Protein AF-0000000084497535 (afdb_homodimer)

Secondary structure (DSSP, 8-state):
-HHHHHHHTT-SEEETHHHHHHHTTS-EEEEEEE---SS-BHIIIIIHHHHHHHHHHTTEEEEEEE-HHHHHHTTGGGG-HHHHHHHHHHHHHHHHHTT--TTPEEEEHHHHHTSHHHHHHHHHHHHT--HHHHHHHGGGGT--HHHHHH-THHHHHHHHHHHHHHHTT-SEEEEEGGGHHHHHHHHHHHHHHT-PPPEEEEEPPPBPTT-STTS-S--B--TTSGGGS-BTT--HHHHHHHHHTS---TT--TT-HHHHHIIIIIHHHH-S-EEE---GGGT--EEE-HHHHHHHHHTT-S-HHHHHHHHHHHHHHHHHHHHHHHHH-/-HHHHHHHTT-SEEETHHHHHHHTTS-EEEEEEE---SS-BHIIIIIHHHHHHHHHHTTEEEEEEE-HHHHHHTTGGGG-HHHHHHHHHHHHHHHHHTT--TTPEEEEHHHHHTSHHHHHHHHHHHHT--HHHHHHHGGGGT--HHHHHH-THHHHHHHHHHHHHHHTT-SEEEEEGGGHHHHHHHHHHHHHHT-PPPEEEEEPPPBPTT-STTS-S--B--TTSGGGS-BTT--HHHHHHHHHTS---TT--TT-HHHHHIIIIIHHHH-S-EEE---GGGT--EEE-HHHHHHHHHTT-S-HHHHHHHHHHHHHHHHHHHHHHHHH-

Solvent-accessible surface area (backbone atoms only — not comparable to full-atom values): 33520 Å² total; per-residue (Å²): 115,72,38,56,51,43,57,50,54,86,41,69,48,57,50,50,61,67,60,47,57,59,46,60,75,45,91,34,35,27,36,36,69,44,59,28,64,51,80,44,28,50,57,70,30,44,36,48,32,53,50,50,40,33,35,42,74,34,54,29,51,42,32,39,34,39,23,44,57,56,16,32,63,68,44,30,72,79,36,38,61,67,61,22,46,51,20,33,51,51,42,52,47,39,21,50,53,60,62,38,54,83,80,51,41,78,42,51,38,62,67,53,56,45,34,44,64,44,53,55,46,33,47,53,50,28,46,56,30,29,46,67,63,51,58,66,24,34,55,57,75,76,42,53,68,70,55,28,40,54,23,32,28,49,64,49,44,54,46,51,54,35,31,50,44,58,75,67,64,35,42,33,40,42,40,43,57,63,40,47,47,41,55,51,48,31,34,56,30,16,60,76,70,70,50,73,56,52,32,38,39,23,28,69,78,54,46,10,25,61,33,43,65,95,49,92,52,88,35,56,52,38,82,92,38,68,70,24,42,57,45,44,77,53,49,67,66,51,44,43,54,41,40,68,67,30,37,54,58,76,37,49,66,76,84,15,21,60,53,41,44,41,62,58,43,47,40,65,70,68,65,58,69,46,67,36,64,40,58,68,94,63,72,27,65,45,77,32,38,69,70,52,43,52,53,36,26,53,67,56,64,43,53,45,68,36,52,34,50,37,48,33,52,52,48,41,66,61,35,47,63,29,34,50,50,57,68,70,99,114,71,39,56,51,42,56,50,56,87,41,69,48,56,51,49,60,69,58,48,56,59,46,61,76,45,91,34,34,26,35,37,70,44,59,28,66,50,82,45,28,49,58,71,28,42,35,49,30,52,50,51,40,32,35,41,75,35,54,31,52,41,32,39,33,38,23,43,57,56,17,32,62,68,45,30,74,80,34,38,62,67,60,24,46,52,20,34,52,49,44,52,47,39,21,50,52,60,61,36,55,85,82,50,41,79,42,50,39,61,66,51,57,45,36,44,65,45,54,54,47,34,45,53,50,27,47,57,29,30,46,67,62,50,58,66,23,33,53,57,76,75,41,54,68,69,55,28,42,55,23,33,28,49,62,49,44,54,47,50,55,32,32,50,46,57,74,68,64,33,43,33,41,41,40,44,56,65,41,47,46,41,55,52,49,32,34,57,32,16,60,77,69,72,49,74,55,52,32,37,37,22,28,68,76,54,45,10,25,61,33,44,65,94,50,94,50,89,34,55,53,38,82,93,39,68,72,23,41,58,44,45,77,53,48,66,66,50,43,43,53,42,41,67,68,30,38,54,59,76,38,49,66,76,86,16,21,61,51,40,44,43,61,58,42,49,41,65,70,68,67,58,70,47,66,36,63,40,58,69,93,64,71,28,64,44,77,30,39,69,72,53,42,52,53,36,26,52,68,56,65,43,52,44,68,37,53,33,50,35,48,30,52,52,48,42,65,61,34,45,63,28,34,51,50,56,67,71,99

Foldseek 3Di:
DVLLCLLPPQFPQKVPSVLVVVPLVDAFEEEEEDFQAAFDFLCLLFLVLLSQVSNVVSRYAYEYEHELCLNLLLCRVNSDSVVRVVSVVLSVLSSVLLPRDPSYHYHYVVVQVPDPVLVVLLVLLVVLDDPVLLQQQLCLSPDHPVRCVVPVSSSSSLSSVLSVCQVVLGAEYEEAPSRVSSLVSSQSSCVVVVGHRHIYTHHYFAAFQAFPPPDPDTHGQDPVDPLRTGGLQDDLVSLLVSLQNGDDDFLDQPRGNLLVCCSRGQCSVVVAWFWFADDVVLVGIDIDHSVRVNVCRNVRSDPSNRSSVSSSVSVCVSSVSSNVSSVVD/DVLLCLLPPQFPQKVPSVLVVVPLVDAFEEEEEDFQAAFDFLCLLFLVLLSQVSNVVSRYAYEYEHELCLNLLLCRVNSDSVVRVVSVVLSVLSSVLLPRDPSYHYHYVVVQVPDPVLVVLLVLLVVLDDPVLLQQQLCLSPDHPVRCVVPVSSSSSLSSVLSVCQVVLGAEYEEAPSRVSSLVSSQSSCVVVVGHRHIYTHHYFAAFQAFPPPDPDTHGQDPVDPLRTGGLQDDLVSLLVSLQNGDDDFLDQPRGNLLVCCSRGQCSVVVDWFWFADDVVLVGIDIDHSVRVNVCRNVRSDPSNSSSVSSSVSVCVSSVSSNVSSVVD

pLDDT: mean 94.16, std 7.1, range [55.38, 98.94]

Sequence (658 aa):
MENIELLKRDTSEIITEDEALDALKNSCKGYWGVEPSGLPHIATGILFTNKINDMVRAGIKMKVLLADWHARVNDKLGGDIEKIRESGELLKRTMIAAGLDSSVEFIWAGDLVSSRDYWEELLKVSKNSSLLRIRRALPIMGRTEEDADRDFSKYIYPLMQVTDIIYMDLDFALGGMDQRHAHMLQRDVAEKMGVKKVISVHMPLISSLKGSGRMDDFKKMSKSDPDSAIFITDSDEDIKRKIKHAYCPAGVTENNPVIDILKYVVFPYYQERLTINRPESKGGPVEVDFHELINLYENQKIHPVDLKNAAAESIINIIGPVREKIEGDMENIELLKRDTSEIITEDEALDALKNSCKGYWGVEPSGLPHIATGILFTNKINDMVRAGIKMKVLLADWHARVNDKLGGDIEKIRESGELLKRTMIAAGLDSSVEFIWAGDLVSSRDYWEELLKVSKNSSLLRIRRALPIMGRTEEDADRDFSKYIYPLMQVTDIIYMDLDFALGGMDQRHAHMLQRDVAEKMGVKKVISVHMPLISSLKGSGRMDDFKKMSKSDPDSAIFITDSDEDIKRKIKHAYCPAGVTENNPVIDILKYVVFPYYQERLTINRPESKGGPVEVDFHELINLYENQKIHPVDLKNAAAESIINIIGPVREKIEGD

Nearest PDB structures (foldseek):
  7scq-assembly1_B  TM=9.459E-01  e=1.126E-29  Phaseolus vulgaris
  7fg6-assembly1_A-2  TM=9.419E-01  e=2.767E-29  Nanoarchaeum equitans Kin4-M
  9cll-assembly1_A  TM=9.264E-01  e=2.066E-28  Plasmodium falciparum 3D7
  3p0i-assembly2_B  TM=9.076E-01  e=2.348E-25  Leishmania major
  7rou-assembly1_A-2  TM=9.021E-01  e=6.576E-24  Homo sapiens

InterPro domains:
  IPR002305 Aminoacyl-tRNA synthetase, class Ic [PF00579] (28-318)
  IPR002307 Tyrosine-tRNA ligase [PR01040] (149-164)
  IPR002307 Tyrosine-tRNA ligase [PR01040] (166-188)
  IPR002307 Tyrosine-tRNA ligase [PR01040] (199-211)
  IPR014729 Rossmann-like alpha/beta/alpha sandwich fold [G3DSA:3.40.50.620] (1-206)
  IPR023617 Tyrosine-tRNA ligase, archaeal/eukaryotic-type [PIRSF006588] (1-327)
  IPR023678 Tyrosine-tRNA ligase, type 4 [MF_02009] (2-327)
  IPR050489 Tyrosine--tRNA ligase [PTHR46264] (2-327)

Structure (mmCIF, N/CA/C/O backbone):
data_AF-0000000084497535-model_v1
#
loop_
_entity.id
_entity.type
_entity.pdbx_description
1 polymer 'Tyrosine--tRNA ligase'
#
loop_
_atom_site.group_PDB
_atom_site.id
_atom_site.type_symbol
_atom_site.label_atom_id
_atom_site.label_alt_id
_atom_site.label_comp_id
_atom_site.label_asym_id
_atom_site.label_entity_id
_atom_site.label_seq_id
_atom_site.pdbx_PDB_ins_code
_atom_site.Cartn_x
_atom_site.Cartn_y
_atom_site.Cartn_z
_atom_site.occupancy
_atom_site.B_iso_or_equiv
_atom_site.auth_seq_id
_atom_site.auth_comp_id
_atom_site.auth_asym_id
_atom_site.auth_atom_id
_atom_site.pdbx_PDB_model_num
ATOM 1 N N . MET A 1 1 ? 26.203 -31.016 -10.109 1 58.09 1 MET A N 1
ATOM 2 C CA . MET A 1 1 ? 25.703 -31.25 -11.469 1 58.09 1 MET A CA 1
ATOM 3 C C . MET A 1 1 ? 24.328 -31.891 -11.438 1 58.09 1 MET A C 1
ATOM 5 O O . MET A 1 1 ? 23.406 -31.438 -12.141 1 58.09 1 MET A O 1
ATOM 9 N N . GLU A 1 2 ? 24.062 -32.812 -10.43 1 83.44 2 GLU A N 1
ATOM 10 C CA . GLU A 1 2 ? 22.797 -33.562 -10.398 1 83.44 2 GLU A CA 1
ATOM 11 C C . GLU A 1 2 ? 21.656 -32.688 -9.875 1 83.44 2 GLU A C 1
ATOM 13 O O . GLU A 1 2 ? 20.547 -32.75 -10.406 1 83.44 2 GLU A O 1
ATOM 18 N N . ASN A 1 3 ? 22.062 -31.688 -9.141 1 90.62 3 ASN A N 1
ATOM 19 C CA . ASN A 1 3 ? 21.031 -30.875 -8.531 1 90.62 3 ASN A CA 1
ATOM 20 C C . ASN A 1 3 ? 20.438 -29.891 -9.523 1 90.62 3 ASN A C 1
ATOM 22 O O . ASN A 1 3 ? 19.219 -29.672 -9.555 1 90.62 3 ASN A O 1
ATOM 26 N N . ILE A 1 4 ? 21.266 -29.438 -10.438 1 92.88 4 ILE A N 1
ATOM 27 C CA . ILE A 1 4 ? 20.812 -28.453 -11.406 1 92.88 4 ILE A CA 1
ATOM 28 C C . ILE A 1 4 ? 19.906 -29.125 -12.438 1 92.88 4 ILE A C 1
ATOM 30 O O . ILE A 1 4 ? 18.953 -28.516 -12.938 1 92.88 4 ILE A O 1
ATOM 34 N N . GLU A 1 5 ? 20.156 -30.344 -12.75 1 93 5 GLU A N 1
ATOM 35 C CA . GLU A 1 5 ? 19.328 -31.078 -13.703 1 93 5 GLU A CA 1
ATOM 36 C C . GLU A 1 5 ? 17.922 -31.297 -13.156 1 93 5 GLU A C 1
ATOM 38 O O . GLU A 1 5 ? 16.938 -31.219 -13.906 1 93 5 GLU A O 1
ATOM 43 N N . LEU A 1 6 ? 17.859 -31.562 -11.883 1 92.69 6 LEU A N 1
ATOM 44 C CA . LEU A 1 6 ? 16.562 -31.688 -11.234 1 92.69 6 LEU A CA 1
ATOM 45 C C . LEU A 1 6 ? 15.781 -30.375 -11.305 1 92.69 6 LEU A C 1
ATOM 47 O O . LEU A 1 6 ? 14.57 -30.391 -11.531 1 92.69 6 LEU A O 1
ATOM 51 N N . LEU A 1 7 ? 16.516 -29.312 -11.141 1 94.88 7 LEU A N 1
ATOM 52 C CA . LEU A 1 7 ? 15.891 -28 -11.18 1 94.88 7 LEU A CA 1
ATOM 53 C C . LEU A 1 7 ? 15.398 -27.672 -12.586 1 94.88 7 LEU A C 1
ATOM 55 O O . LEU A 1 7 ? 14.32 -27.094 -12.75 1 94.88 7 LEU A O 1
ATOM 59 N N . LYS A 1 8 ? 16.078 -28.078 -13.57 1 94.06 8 LYS A N 1
ATOM 60 C CA . LYS A 1 8 ? 15.789 -27.734 -14.961 1 94.06 8 LYS A CA 1
ATOM 61 C C . LYS A 1 8 ? 14.672 -28.594 -15.531 1 94.06 8 LYS A C 1
ATOM 63 O O . LYS A 1 8 ? 13.977 -28.188 -16.469 1 94.06 8 LYS A O 1
ATOM 68 N N . ARG A 1 9 ? 14.516 -29.672 -14.969 1 90.62 9 ARG A N 1
ATOM 69 C CA . ARG A 1 9 ? 13.555 -30.625 -15.5 1 90.62 9 ARG A CA 1
ATOM 70 C C . ARG A 1 9 ? 12.156 -30.031 -15.578 1 90.62 9 ARG A C 1
ATOM 72 O O . ARG A 1 9 ? 11.672 -29.453 -14.609 1 90.62 9 ARG A O 1
ATOM 79 N N . ASP A 1 10 ? 11.547 -30.094 -16.75 1 88.44 10 ASP A N 1
ATOM 80 C CA . ASP A 1 10 ? 10.164 -29.734 -17.016 1 88.44 10 ASP A CA 1
ATOM 81 C C . ASP A 1 10 ? 9.922 -28.25 -16.766 1 88.44 10 ASP A C 1
ATOM 83 O O . ASP A 1 10 ? 8.812 -27.844 -16.422 1 88.44 10 ASP A O 1
ATOM 87 N N . THR A 1 11 ? 11.008 -27.469 -16.75 1 94.31 11 THR A N 1
ATOM 88 C CA . THR A 1 11 ? 10.898 -26.031 -16.516 1 94.31 11 THR A CA 1
ATOM 89 C C . THR A 1 11 ? 10.992 -25.25 -17.812 1 94.31 11 THR A C 1
ATOM 91 O O . THR A 1 11 ? 11.672 -25.672 -18.75 1 94.31 11 THR A O 1
ATOM 94 N N . SER A 1 12 ? 10.297 -24.156 -17.922 1 95.06 12 SER A N 1
ATOM 95 C CA . SER A 1 12 ? 10.367 -23.281 -19.078 1 95.06 12 SER A CA 1
ATOM 96 C C . SER A 1 12 ? 11.641 -22.453 -19.078 1 95.06 12 SER A C 1
ATOM 98 O O . SER A 1 12 ? 12.281 -22.266 -20.109 1 95.06 12 SER A O 1
ATOM 100 N N . GLU A 1 13 ? 11.945 -21.906 -17.906 1 96.44 13 GLU A N 1
ATOM 101 C CA . GLU A 1 13 ? 13.156 -21.094 -17.812 1 96.44 13 GLU A CA 1
ATOM 102 C C . GLU A 1 13 ? 13.617 -20.953 -16.359 1 96.44 13 GLU A C 1
ATOM 104 O O . GLU A 1 13 ? 12.828 -21.156 -15.43 1 96.44 13 GLU A O 1
ATOM 109 N N . ILE A 1 14 ? 14.867 -20.781 -16.188 1 97.31 14 ILE A N 1
ATOM 110 C CA . ILE A 1 14 ? 15.516 -20.406 -14.93 1 97.31 14 ILE A CA 1
ATOM 111 C C . ILE A 1 14 ? 16.266 -19.094 -15.109 1 97.31 14 ILE A C 1
ATOM 113 O O . ILE A 1 14 ? 17.141 -18.969 -15.977 1 97.31 14 ILE A O 1
ATOM 117 N N . ILE A 1 15 ? 15.953 -18.062 -14.305 1 95.56 15 ILE A N 1
ATOM 118 C CA . ILE A 1 15 ? 16.609 -16.75 -14.391 1 95.56 15 ILE A CA 1
ATOM 119 C C . ILE A 1 15 ? 17.422 -16.5 -13.117 1 95.56 15 ILE A C 1
ATOM 121 O O . ILE A 1 15 ? 16.859 -16.203 -12.062 1 95.56 15 ILE A O 1
ATOM 125 N N . THR A 1 16 ? 18.938 -16.594 -13.102 1 90.81 16 THR A N 1
ATOM 126 C CA . THR A 1 16 ? 19.719 -17.125 -14.219 1 90.81 16 THR A CA 1
ATOM 127 C C . THR A 1 16 ? 20.359 -18.453 -13.852 1 90.81 16 THR A C 1
ATOM 129 O O . THR A 1 16 ? 20.594 -18.734 -12.68 1 90.81 16 THR A O 1
ATOM 132 N N . GLU A 1 17 ? 20.688 -19.266 -14.734 1 94.81 17 GLU A N 1
ATOM 133 C CA . GLU A 1 17 ? 21.188 -20.625 -14.5 1 94.81 17 GLU A CA 1
ATOM 134 C C . GLU A 1 17 ? 22.516 -20.594 -13.75 1 94.81 17 GLU A C 1
ATOM 136 O O . GLU A 1 17 ? 22.766 -21.438 -12.883 1 94.81 17 GLU A O 1
ATOM 141 N N . ASP A 1 18 ? 23.344 -19.609 -14.023 1 95.5 18 ASP A N 1
ATOM 142 C CA . ASP A 1 18 ? 24.625 -19.516 -13.336 1 95.5 18 ASP A CA 1
ATOM 143 C C . ASP A 1 18 ? 24.438 -19.219 -11.852 1 95.5 18 ASP A C 1
ATOM 145 O O . ASP A 1 18 ? 25.109 -19.797 -11.008 1 95.5 18 ASP A O 1
ATOM 149 N N . GLU A 1 19 ? 23.531 -18.312 -11.547 1 96.25 19 GLU A N 1
ATOM 150 C CA . GLU A 1 19 ? 23.219 -18 -10.164 1 96.25 19 GLU A CA 1
ATOM 151 C C . GLU A 1 19 ? 22.641 -19.203 -9.445 1 96.25 19 GLU A C 1
ATOM 153 O O . GLU A 1 19 ? 22.906 -19.422 -8.258 1 96.25 19 GLU A O 1
ATOM 158 N N . ALA A 1 20 ? 21.859 -19.969 -10.148 1 97.06 20 ALA A N 1
ATOM 159 C CA . ALA A 1 20 ? 21.25 -21.172 -9.578 1 97.06 20 ALA A CA 1
ATOM 160 C C . ALA A 1 20 ? 22.312 -22.188 -9.211 1 97.06 20 ALA A C 1
ATOM 162 O O . ALA A 1 20 ? 22.281 -22.781 -8.125 1 97.06 20 ALA A O 1
ATOM 163 N N . LEU A 1 21 ? 23.25 -22.375 -10.133 1 95.5 21 LEU A N 1
ATOM 164 C CA . LEU A 1 21 ? 24.344 -23.312 -9.906 1 95.5 21 LEU A CA 1
ATOM 165 C C . LEU A 1 21 ? 25.125 -22.953 -8.648 1 95.5 21 LEU A C 1
ATOM 167 O O . LEU A 1 21 ? 25.469 -23.812 -7.852 1 95.5 21 LEU A O 1
ATOM 171 N N . ASP A 1 22 ? 25.391 -21.719 -8.531 1 95.81 22 ASP A N 1
ATOM 172 C CA . ASP A 1 22 ? 26.141 -21.219 -7.379 1 95.81 22 ASP A CA 1
ATOM 173 C C . ASP A 1 22 ? 25.344 -21.375 -6.09 1 95.81 22 ASP A C 1
ATOM 175 O O . ASP A 1 22 ? 25.875 -21.797 -5.062 1 95.81 22 ASP A O 1
ATOM 179 N N . ALA A 1 23 ? 24.062 -21.062 -6.109 1 96.31 23 ALA A N 1
ATOM 180 C CA . ALA A 1 23 ? 23.203 -21.125 -4.93 1 96.31 23 ALA A CA 1
ATOM 181 C C . ALA A 1 23 ? 23.047 -22.562 -4.434 1 96.31 23 ALA A C 1
ATOM 183 O O . ALA A 1 23 ? 23 -22.797 -3.225 1 96.31 23 ALA A O 1
ATOM 184 N N . LEU A 1 24 ? 23.016 -23.5 -5.355 1 96.31 24 LEU A N 1
ATOM 185 C CA . LEU A 1 24 ? 22.766 -24.891 -5.023 1 96.31 24 LEU A CA 1
ATOM 186 C C . LEU A 1 24 ? 23.938 -25.5 -4.273 1 96.31 24 LEU A C 1
ATOM 188 O O . LEU A 1 24 ? 23.828 -26.578 -3.688 1 96.31 24 LEU A O 1
ATOM 192 N N . LYS A 1 25 ? 25.062 -24.812 -4.27 1 94.56 25 LYS A N 1
ATOM 193 C CA . LYS A 1 25 ? 26.234 -25.266 -3.523 1 94.56 25 LYS A CA 1
ATOM 194 C C . LYS A 1 25 ? 26.062 -25.016 -2.029 1 94.56 25 LYS A C 1
ATOM 196 O O . LYS A 1 25 ? 26.812 -25.562 -1.213 1 94.56 25 LYS A O 1
ATOM 201 N N . ASN A 1 26 ? 25.094 -24.203 -1.659 1 94.5 26 ASN A N 1
ATOM 202 C CA . ASN A 1 26 ? 24.812 -23.828 -0.278 1 94.5 26 ASN A CA 1
ATOM 203 C C . ASN A 1 26 ? 23.391 -24.203 0.14 1 94.5 26 ASN A C 1
ATOM 205 O O . ASN A 1 26 ? 22.641 -24.781 -0.649 1 94.5 26 ASN A O 1
ATOM 209 N N . SER A 1 27 ? 23.125 -24.047 1.399 1 94.88 27 SER A N 1
ATOM 210 C CA . SER A 1 27 ? 21.75 -24.172 1.85 1 94.88 27 SER A CA 1
ATOM 211 C C . SER A 1 27 ? 20.859 -23.078 1.274 1 94.88 27 SER A C 1
ATOM 213 O O . SER A 1 27 ? 21.188 -21.891 1.389 1 94.88 27 SER A O 1
ATOM 215 N N . CYS A 1 28 ? 19.812 -23.531 0.579 1 97.31 28 CYS A N 1
ATOM 216 C CA . CYS A 1 28 ? 18.953 -22.578 -0.109 1 97.31 28 CYS A CA 1
ATOM 217 C C . CYS A 1 28 ? 17.5 -22.734 0.339 1 97.31 28 CYS A C 1
ATOM 219 O O . CYS A 1 28 ? 17.078 -23.828 0.707 1 97.31 28 CYS A O 1
ATOM 221 N N . LYS A 1 29 ? 16.844 -21.641 0.344 1 98.56 29 LYS A N 1
ATOM 222 C CA . LYS A 1 29 ? 15.414 -21.578 0.624 1 98.56 29 LYS A CA 1
ATOM 223 C C . LYS A 1 29 ? 14.625 -21.203 -0.624 1 98.56 29 LYS A C 1
ATOM 225 O O . LYS A 1 29 ? 15.062 -20.359 -1.409 1 98.56 29 LYS A O 1
ATOM 230 N N . GLY A 1 30 ? 13.516 -21.844 -0.874 1 98.75 30 GLY A N 1
ATOM 231 C CA . GLY A 1 30 ? 12.633 -21.5 -1.981 1 98.75 30 GLY A CA 1
ATOM 232 C C . GLY A 1 30 ? 11.164 -21.531 -1.609 1 98.75 30 GLY A C 1
ATOM 233 O O . GLY A 1 30 ? 10.805 -22 -0.524 1 98.75 30 GLY A O 1
ATOM 234 N N . TYR A 1 31 ? 10.383 -20.984 -2.514 1 98.88 31 TYR A N 1
ATOM 235 C CA . TYR A 1 31 ? 8.953 -21.047 -2.236 1 98.88 31 TYR A CA 1
ATOM 236 C C . TYR A 1 31 ? 8.148 -21.125 -3.529 1 98.88 31 TYR A C 1
ATOM 238 O O . TYR A 1 31 ? 8.664 -20.828 -4.609 1 98.88 31 TYR A O 1
ATOM 246 N N . TRP A 1 32 ? 6.988 -21.562 -3.393 1 98.81 32 TRP A N 1
ATOM 247 C CA . TRP A 1 32 ? 5.91 -21.375 -4.359 1 98.81 32 TRP A CA 1
ATOM 248 C C . TRP A 1 32 ? 4.73 -20.641 -3.725 1 98.81 32 TRP A C 1
ATOM 250 O O . TRP A 1 32 ? 4.152 -21.125 -2.742 1 98.81 32 TRP A O 1
ATOM 260 N N . GLY A 1 33 ? 4.465 -19.469 -4.246 1 98.38 33 GLY A N 1
ATOM 261 C CA . GLY A 1 33 ? 3.291 -18.734 -3.801 1 98.38 33 GLY A CA 1
ATOM 262 C C . GLY A 1 33 ? 2.068 -18.984 -4.664 1 98.38 33 GLY A C 1
ATOM 263 O O . GLY A 1 33 ? 2.154 -18.969 -5.891 1 98.38 33 GLY A O 1
ATOM 264 N N . VAL A 1 34 ? 0.948 -19.203 -4.043 1 97.81 34 VAL A N 1
ATOM 265 C CA . VAL A 1 34 ? -0.261 -19.5 -4.805 1 97.81 34 VAL A CA 1
ATOM 266 C C . VAL A 1 34 ? -1.465 -18.828 -4.141 1 97.81 34 VAL A C 1
ATOM 268 O O . VAL A 1 34 ? -1.572 -18.797 -2.912 1 97.81 34 VAL A O 1
ATOM 271 N N . GLU A 1 35 ? -2.279 -18.188 -4.926 1 97.31 35 GLU A N 1
ATOM 272 C CA . GLU A 1 35 ? -3.555 -17.656 -4.449 1 97.31 35 GLU A CA 1
ATOM 273 C C . GLU A 1 35 ? -4.617 -18.75 -4.387 1 97.31 35 GLU A C 1
ATOM 275 O O . GLU A 1 35 ? -5.078 -19.234 -5.422 1 97.31 35 GLU A O 1
ATOM 280 N N . PRO A 1 36 ? -5.039 -19.109 -3.221 1 96.75 36 PRO A N 1
ATOM 281 C CA . PRO A 1 36 ? -6.168 -20.031 -3.195 1 96.75 36 PRO A CA 1
ATOM 282 C C . PRO A 1 36 ? -7.43 -19.453 -3.836 1 96.75 36 PRO A C 1
ATOM 284 O O . PRO A 1 36 ? -7.867 -18.359 -3.467 1 96.75 36 PRO A O 1
ATOM 287 N N . SER A 1 37 ? -8.039 -20.109 -4.738 1 93.06 37 SER A N 1
ATOM 288 C CA . SER A 1 37 ? -9.133 -19.5 -5.488 1 93.06 37 SER A CA 1
ATOM 289 C C . SER A 1 37 ? -10.188 -20.531 -5.852 1 93.06 37 SER A C 1
ATOM 291 O O . SER A 1 37 ? -10.922 -20.359 -6.828 1 93.06 37 SER A O 1
ATOM 293 N N . GLY A 1 38 ? -10.32 -21.594 -5.156 1 91.75 38 GLY A N 1
ATOM 294 C CA . GLY A 1 38 ? -11.305 -22.625 -5.453 1 91.75 38 GLY A CA 1
ATOM 295 C C . GLY A 1 38 ? -10.719 -24.016 -5.531 1 91.75 38 GLY A C 1
ATOM 296 O O . GLY A 1 38 ? -9.812 -24.359 -4.77 1 91.75 38 GLY A O 1
ATOM 297 N N . LEU A 1 39 ? -11.234 -24.812 -6.5 1 92.19 39 LEU A N 1
ATOM 298 C CA . LEU A 1 39 ? -10.805 -26.203 -6.613 1 92.19 39 LEU A CA 1
ATOM 299 C C . LEU A 1 39 ? -9.477 -26.297 -7.348 1 92.19 39 LEU A C 1
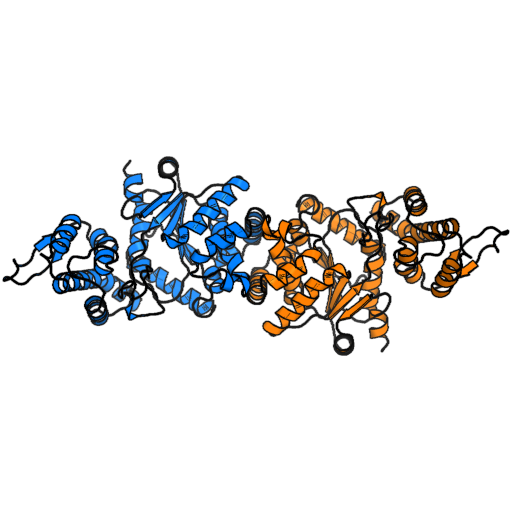ATOM 301 O O . LEU A 1 39 ? -9.305 -25.734 -8.422 1 92.19 39 LEU A O 1
ATOM 305 N N . PRO A 1 40 ? -8.586 -27.031 -6.75 1 94.75 40 PRO A N 1
ATOM 306 C CA . PRO A 1 40 ? -7.324 -27.219 -7.469 1 94.75 40 PRO A CA 1
ATOM 307 C C . PRO A 1 40 ? -7.5 -28.031 -8.758 1 94.75 40 PRO A C 1
ATOM 309 O O . PRO A 1 40 ? -8.305 -28.953 -8.805 1 94.75 40 PRO A O 1
ATOM 312 N N . HIS A 1 41 ? -6.832 -27.562 -9.758 1 94.31 41 HIS A N 1
ATOM 313 C CA . HIS A 1 41 ? -6.785 -28.344 -10.984 1 94.31 41 HIS A CA 1
ATOM 314 C C . HIS A 1 41 ? -5.457 -29.094 -11.117 1 94.31 41 HIS A C 1
ATOM 316 O O . HIS A 1 41 ? -4.609 -29 -10.227 1 94.31 41 HIS A O 1
ATOM 322 N N . ILE A 1 42 ? -5.258 -29.797 -12.164 1 93.56 42 ILE A N 1
ATOM 323 C CA . ILE A 1 42 ? -4.16 -30.75 -12.312 1 93.56 42 ILE A CA 1
ATOM 324 C C . ILE A 1 42 ? -2.828 -30 -12.289 1 93.56 42 ILE A C 1
ATOM 326 O O . ILE A 1 42 ? -1.823 -30.531 -11.805 1 93.56 42 ILE A O 1
ATOM 330 N N . ALA A 1 43 ? -2.783 -28.75 -12.75 1 93.38 43 ALA A N 1
ATOM 331 C CA . ALA A 1 43 ? -1.542 -27.984 -12.719 1 93.38 43 ALA A CA 1
ATOM 332 C C . ALA A 1 43 ? -1.132 -27.656 -11.289 1 93.38 43 ALA A C 1
ATOM 334 O O . ALA A 1 43 ? -0.013 -27.953 -10.867 1 93.38 43 ALA A O 1
ATOM 335 N N . THR A 1 44 ? -2.002 -27.109 -10.484 1 94.19 44 THR A N 1
ATOM 336 C CA . THR A 1 44 ? -1.683 -26.688 -9.125 1 94.19 44 THR A CA 1
ATOM 337 C C . THR A 1 44 ? -1.563 -27.875 -8.188 1 94.19 44 THR A C 1
ATOM 339 O O . THR A 1 44 ? -0.732 -27.891 -7.277 1 94.19 44 THR A O 1
ATOM 342 N N . GLY A 1 45 ? -2.311 -28.875 -8.453 1 94.12 45 GLY A N 1
ATOM 343 C CA . GLY A 1 45 ? -2.359 -29.984 -7.531 1 94.12 45 GLY A CA 1
ATOM 344 C C . GLY A 1 45 ? -1.294 -31.031 -7.801 1 94.12 45 GLY A C 1
ATOM 345 O O . GLY A 1 45 ? -0.826 -31.703 -6.879 1 94.12 45 GLY A O 1
ATOM 346 N N . ILE A 1 46 ? -0.913 -31.188 -9.078 1 94.75 46 ILE A N 1
ATOM 347 C CA . ILE A 1 46 ? -0.011 -32.281 -9.43 1 94.75 46 ILE A CA 1
ATOM 348 C C . ILE A 1 46 ? 1.294 -31.703 -9.984 1 94.75 46 ILE A C 1
ATOM 350 O O . ILE A 1 46 ? 2.371 -31.969 -9.438 1 94.75 46 ILE A O 1
ATOM 354 N N . LEU A 1 47 ? 1.171 -30.891 -11.016 1 95.25 47 LEU A N 1
ATOM 355 C CA . LEU A 1 47 ? 2.348 -30.375 -11.711 1 95.25 47 LEU A CA 1
ATOM 356 C C . LEU A 1 47 ? 3.268 -29.641 -10.742 1 95.25 47 LEU A C 1
ATOM 358 O O . LEU A 1 47 ? 4.465 -29.938 -10.672 1 95.25 47 LEU A O 1
ATOM 362 N N . PHE A 1 48 ? 2.764 -28.734 -9.984 1 97 48 PHE A N 1
ATOM 363 C CA . PHE A 1 48 ? 3.58 -27.953 -9.07 1 97 48 PHE A CA 1
ATOM 364 C C . PHE A 1 48 ? 4.043 -28.797 -7.891 1 97 48 PHE A C 1
ATOM 366 O O . PHE A 1 48 ? 5.145 -28.578 -7.371 1 97 48 PHE A O 1
ATOM 373 N N . THR A 1 49 ? 3.221 -29.75 -7.438 1 96.94 49 THR A N 1
ATOM 374 C CA . THR A 1 49 ? 3.66 -30.656 -6.391 1 96.94 49 THR A CA 1
ATOM 375 C C . THR A 1 49 ? 4.91 -31.422 -6.828 1 96.94 49 THR A C 1
ATOM 377 O O . THR A 1 49 ? 5.887 -31.516 -6.078 1 96.94 49 THR A O 1
ATOM 380 N N . ASN A 1 50 ? 4.859 -31.891 -8.047 1 94.5 50 ASN A N 1
ATOM 381 C CA . ASN A 1 50 ? 5.996 -32.625 -8.578 1 94.5 50 ASN A CA 1
ATOM 382 C C . ASN A 1 50 ? 7.242 -31.766 -8.68 1 94.5 50 ASN A C 1
ATOM 384 O O . ASN A 1 50 ? 8.344 -32.219 -8.336 1 94.5 50 ASN A O 1
ATOM 388 N N . LYS A 1 51 ? 7.066 -30.562 -9.133 1 96.75 51 LYS A N 1
ATOM 389 C CA . LYS A 1 51 ? 8.211 -29.672 -9.273 1 96.75 51 LYS A CA 1
ATOM 390 C C . LYS A 1 51 ? 8.797 -29.312 -7.914 1 96.75 51 LYS A C 1
ATOM 392 O O . LYS A 1 51 ? 10.016 -29.25 -7.75 1 96.75 51 LYS A O 1
ATOM 397 N N . ILE A 1 52 ? 7.949 -29.047 -6.961 1 98.12 52 ILE A N 1
ATOM 398 C CA . ILE A 1 52 ? 8.406 -28.734 -5.613 1 98.12 52 ILE A CA 1
ATOM 399 C C . ILE A 1 52 ? 9.227 -29.906 -5.066 1 98.12 52 ILE A C 1
ATOM 401 O O . ILE A 1 52 ? 10.297 -29.703 -4.488 1 98.12 52 ILE A O 1
ATOM 405 N N . ASN A 1 53 ? 8.758 -31.109 -5.301 1 96.88 53 ASN A N 1
ATOM 406 C CA . ASN A 1 53 ? 9.508 -32.281 -4.871 1 96.88 53 ASN A CA 1
ATOM 407 C C . ASN A 1 53 ? 10.883 -32.344 -5.535 1 96.88 53 ASN A C 1
ATOM 409 O O . ASN A 1 53 ? 11.867 -32.719 -4.887 1 96.88 53 ASN A O 1
ATOM 413 N N . ASP A 1 54 ? 10.938 -32.062 -6.836 1 96.12 54 ASP A N 1
ATOM 414 C CA . ASP A 1 54 ? 12.219 -32 -7.527 1 96.12 54 ASP A CA 1
ATOM 415 C C . ASP A 1 54 ? 13.156 -30.984 -6.871 1 96.12 54 ASP A C 1
ATOM 417 O O . ASP A 1 54 ? 14.352 -31.25 -6.727 1 96.12 54 ASP A O 1
ATOM 421 N N . MET A 1 55 ? 12.617 -29.906 -6.488 1 97.94 55 MET A N 1
ATOM 422 C CA . MET A 1 55 ? 13.422 -28.844 -5.891 1 97.94 55 MET A CA 1
ATOM 423 C C . MET A 1 55 ? 13.898 -29.25 -4.5 1 97.94 55 MET A C 1
ATOM 425 O O . MET A 1 55 ? 15.039 -28.969 -4.121 1 97.94 55 MET A O 1
ATOM 429 N N . VAL A 1 56 ? 13.039 -29.938 -3.76 1 97.94 56 VAL A N 1
ATOM 430 C CA . VAL A 1 56 ? 13.445 -30.484 -2.471 1 97.94 56 VAL A CA 1
ATOM 431 C C . VAL A 1 56 ? 14.594 -31.469 -2.666 1 97.94 56 VAL A C 1
ATOM 433 O O . VAL A 1 56 ? 15.602 -31.406 -1.961 1 97.94 56 VAL A O 1
ATOM 436 N N . ARG A 1 57 ? 14.484 -32.344 -3.654 1 96.44 57 ARG A N 1
ATOM 437 C CA . ARG A 1 57 ? 15.523 -33.344 -3.943 1 96.44 57 ARG A CA 1
ATOM 438 C C . ARG A 1 57 ? 16.828 -32.656 -4.359 1 96.44 57 ARG A C 1
ATOM 440 O O . ARG A 1 57 ? 17.906 -33.188 -4.113 1 96.44 57 ARG A O 1
ATOM 447 N N . ALA A 1 58 ? 16.672 -31.5 -4.953 1 96.5 58 ALA A N 1
ATOM 448 C CA . ALA A 1 58 ? 17.859 -30.734 -5.375 1 96.5 58 ALA A CA 1
ATOM 449 C C . ALA A 1 58 ? 18.516 -30.047 -4.184 1 96.5 58 ALA A C 1
ATOM 451 O O . ALA A 1 58 ? 19.562 -29.406 -4.336 1 96.5 58 ALA A O 1
ATOM 452 N N . GLY A 1 59 ? 17.891 -30.125 -3.023 1 96.44 59 GLY A N 1
ATOM 453 C CA . GLY A 1 59 ? 18.5 -29.609 -1.811 1 96.44 59 GLY A CA 1
ATOM 454 C C . GLY A 1 59 ? 17.922 -28.281 -1.365 1 96.44 59 GLY A C 1
ATOM 455 O O . GLY A 1 59 ? 18.469 -27.609 -0.48 1 96.44 59 GLY A O 1
ATOM 456 N N . ILE A 1 60 ? 16.844 -27.828 -1.913 1 98.25 60 ILE A N 1
ATOM 457 C CA . ILE A 1 60 ? 16.234 -26.547 -1.589 1 98.25 60 ILE A CA 1
ATOM 458 C C . ILE A 1 60 ? 15.172 -26.734 -0.507 1 98.25 60 ILE A C 1
ATOM 460 O O . ILE A 1 60 ? 14.32 -27.625 -0.617 1 98.25 60 ILE A O 1
ATOM 464 N N . LYS A 1 61 ? 15.219 -26.016 0.577 1 98.75 61 LYS A N 1
ATOM 465 C CA . LYS A 1 61 ? 14.164 -26 1.584 1 98.75 61 LYS A CA 1
ATOM 466 C C . LYS A 1 61 ? 12.945 -25.234 1.094 1 98.75 61 LYS A C 1
ATOM 468 O O . LYS A 1 61 ? 12.93 -24 1.144 1 98.75 61 LYS A O 1
ATOM 473 N N . MET A 1 62 ? 11.922 -25.984 0.752 1 98.81 62 MET A N 1
ATOM 474 C CA . MET A 1 62 ? 10.789 -25.359 0.06 1 98.81 62 MET A CA 1
ATOM 475 C C . MET A 1 62 ? 9.672 -25.031 1.039 1 98.81 62 MET A C 1
ATOM 477 O O . MET A 1 62 ? 9.406 -25.781 1.973 1 98.81 62 MET A O 1
ATOM 481 N N . LYS A 1 63 ? 9.023 -23.922 0.756 1 98.88 63 LYS A N 1
ATOM 482 C CA . LYS A 1 63 ? 7.781 -23.531 1.409 1 98.88 63 LYS A CA 1
ATOM 483 C C . LYS A 1 63 ? 6.672 -23.297 0.386 1 98.88 63 LYS A C 1
ATOM 485 O O . LYS A 1 63 ? 6.941 -22.891 -0.746 1 98.88 63 LYS A O 1
ATOM 490 N N . VAL A 1 64 ? 5.512 -23.625 0.76 1 98.94 64 VAL A N 1
ATOM 491 C CA . VAL A 1 64 ? 4.332 -23.219 0.003 1 98.94 64 VAL A CA 1
ATOM 492 C C . VAL A 1 64 ? 3.625 -22.062 0.721 1 98.94 64 VAL A C 1
ATOM 494 O O . VAL A 1 64 ? 3.168 -22.234 1.855 1 98.94 64 VAL A O 1
ATOM 497 N N . LEU A 1 65 ? 3.574 -20.969 0.093 1 98.88 65 LEU A N 1
ATOM 498 C CA . LEU A 1 65 ? 2.869 -19.812 0.646 1 98.88 65 LEU A CA 1
ATOM 499 C C . LEU A 1 65 ? 1.425 -19.781 0.158 1 98.88 65 LEU A C 1
ATOM 501 O O . LEU A 1 65 ? 1.172 -19.547 -1.027 1 98.88 65 LEU A O 1
ATOM 505 N N . LEU A 1 66 ? 0.54 -20.062 1.031 1 98.88 66 LEU A N 1
ATOM 506 C CA . LEU A 1 66 ? -0.875 -19.844 0.76 1 98.88 66 LEU A CA 1
ATOM 507 C C . LEU A 1 66 ? -1.232 -18.375 0.914 1 98.88 66 LEU A C 1
ATOM 509 O O . LEU A 1 66 ? -1.45 -17.891 2.029 1 98.88 66 LEU A O 1
ATOM 513 N N . ALA A 1 67 ? -1.364 -17.719 -0.176 1 98.62 67 ALA A N 1
ATOM 514 C CA . ALA A 1 67 ? -1.422 -16.266 -0.233 1 98.62 67 ALA A CA 1
ATOM 515 C C . ALA A 1 67 ? -2.857 -15.758 -0.097 1 98.62 67 ALA A C 1
ATOM 517 O O . ALA A 1 67 ? -3.4 -15.156 -1.022 1 98.62 67 ALA A O 1
ATOM 518 N N . ASP A 1 68 ? -3.414 -15.922 1.056 1 98.31 68 ASP A N 1
ATOM 519 C CA . ASP A 1 68 ? -4.82 -15.617 1.298 1 98.31 68 ASP A CA 1
ATOM 520 C C . ASP A 1 68 ? -5.09 -14.125 1.149 1 98.31 68 ASP A C 1
ATOM 522 O O . ASP A 1 68 ? -6.109 -13.719 0.583 1 98.31 68 ASP A O 1
ATOM 526 N N . TRP A 1 69 ? -4.172 -13.266 1.55 1 98 69 TRP A N 1
ATOM 527 C CA . TRP A 1 69 ? -4.375 -11.828 1.438 1 98 69 TRP A CA 1
ATOM 528 C C . TRP A 1 69 ? -4.254 -11.375 -0.013 1 98 69 TRP A C 1
ATOM 530 O O . TRP A 1 69 ? -5.012 -10.508 -0.466 1 98 69 TRP A O 1
ATOM 540 N N . HIS A 1 70 ? -3.314 -11.938 -0.711 1 98.38 70 HIS A N 1
ATOM 541 C CA . HIS A 1 70 ? -3.184 -11.648 -2.135 1 98.38 70 HIS A CA 1
ATOM 542 C C . HIS A 1 70 ? -4.453 -12.023 -2.893 1 98.38 70 HIS A C 1
ATOM 544 O O . HIS A 1 70 ? -4.926 -11.266 -3.738 1 98.38 70 HIS A O 1
ATOM 550 N N . ALA A 1 71 ? -4.957 -13.211 -2.551 1 97.75 71 ALA A N 1
ATOM 551 C CA . ALA A 1 71 ? -6.195 -13.664 -3.174 1 97.75 71 ALA A CA 1
ATOM 552 C C . ALA A 1 71 ? -7.336 -12.695 -2.904 1 97.75 71 ALA A C 1
ATOM 554 O O . ALA A 1 71 ? -8.156 -12.43 -3.785 1 97.75 71 ALA A O 1
ATOM 555 N N . ARG A 1 72 ? -7.363 -12.195 -1.717 1 96.88 72 ARG A N 1
ATOM 556 C CA . ARG A 1 72 ? -8.383 -11.219 -1.352 1 96.88 72 ARG A CA 1
ATOM 557 C C . ARG A 1 72 ? -8.25 -9.945 -2.182 1 96.88 72 ARG A C 1
ATOM 559 O O . ARG A 1 72 ? -9.242 -9.438 -2.711 1 96.88 72 ARG A O 1
ATOM 566 N N . VAL A 1 73 ? -7.047 -9.406 -2.303 1 97.06 73 VAL A N 1
ATOM 567 C CA . VAL A 1 73 ? -6.77 -8.211 -3.096 1 97.06 73 VAL A CA 1
ATOM 568 C C . VAL A 1 73 ? -7.195 -8.438 -4.543 1 97.06 73 VAL A C 1
ATOM 570 O O . VAL A 1 73 ? -7.746 -7.539 -5.184 1 97.06 73 VAL A O 1
ATOM 573 N N . ASN A 1 74 ? -7.035 -9.664 -5.035 1 96.62 74 ASN A N 1
ATOM 574 C CA . ASN A 1 74 ? -7.352 -10.016 -6.414 1 96.62 74 ASN A CA 1
ATOM 575 C C . ASN A 1 74 ? -8.805 -10.469 -6.555 1 96.62 74 ASN A C 1
ATOM 577 O O . ASN A 1 74 ? -9.18 -11.047 -7.578 1 96.62 74 ASN A O 1
ATOM 581 N N . ASP A 1 75 ? -9.609 -10.367 -5.547 1 95.44 75 ASP A N 1
ATOM 582 C CA . ASP A 1 75 ? -11.055 -10.586 -5.504 1 95.44 75 ASP A CA 1
ATOM 583 C C . ASP A 1 75 ? -11.391 -12.047 -5.789 1 95.44 75 ASP A C 1
ATOM 585 O O . ASP A 1 75 ? -12.438 -12.344 -6.375 1 95.44 75 ASP A O 1
ATOM 589 N N . LYS A 1 76 ? -10.461 -12.938 -5.512 1 95.88 76 LYS A N 1
ATOM 590 C CA . LYS A 1 76 ? -10.789 -14.352 -5.609 1 95.88 76 LYS A CA 1
ATOM 591 C C . LYS A 1 76 ? -11.922 -14.727 -4.648 1 95.88 76 LYS A C 1
ATOM 593 O O . LYS A 1 76 ? -11.953 -14.25 -3.51 1 95.88 76 LYS A O 1
ATOM 598 N N . LEU A 1 77 ? -12.836 -15.516 -5.211 1 95.94 77 LEU A N 1
ATOM 599 C CA . LEU A 1 77 ? -13.969 -15.977 -4.414 1 95.94 77 LEU A CA 1
ATOM 600 C C . LEU A 1 77 ? -14.68 -14.812 -3.74 1 95.94 77 LEU A C 1
ATOM 602 O O . LEU A 1 77 ? -15.039 -14.891 -2.564 1 95.94 77 LEU A O 1
ATOM 606 N N . GLY A 1 78 ? -14.766 -13.695 -4.457 1 94.12 78 GLY A N 1
ATOM 607 C CA . GLY A 1 78 ? -15.461 -12.5 -4.004 1 94.12 78 GLY A CA 1
ATOM 608 C C . GLY A 1 78 ? -14.703 -11.742 -2.932 1 94.12 78 GLY A C 1
ATOM 609 O O . GLY A 1 78 ? -15.266 -10.883 -2.248 1 94.12 78 GLY A O 1
ATOM 610 N N . GLY A 1 79 ? -13.461 -12.117 -2.656 1 95.38 79 GLY A N 1
ATOM 611 C CA . GLY A 1 79 ? -12.664 -11.469 -1.629 1 95.38 79 GLY A CA 1
ATOM 612 C C . GLY A 1 79 ? -12.977 -11.961 -0.228 1 95.38 79 GLY A C 1
ATOM 613 O O . GLY A 1 79 ? -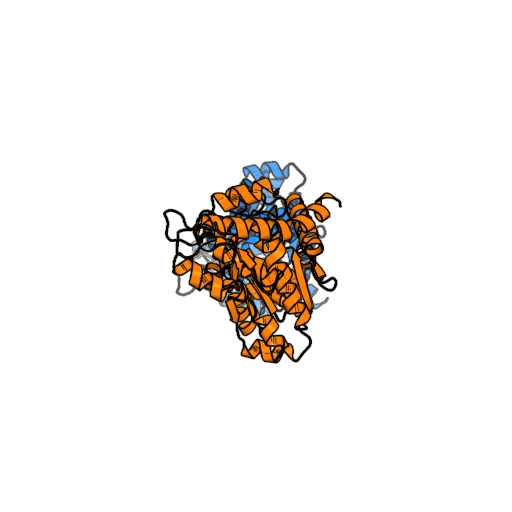12.531 -11.367 0.757 1 95.38 79 GLY A O 1
ATOM 614 N N . ASP A 1 80 ? -13.711 -13.047 -0.098 1 96.62 80 ASP A N 1
ATOM 615 C CA . ASP A 1 80 ? -14.086 -13.617 1.189 1 96.62 80 ASP A CA 1
ATOM 616 C C . ASP A 1 80 ? -12.945 -14.438 1.782 1 96.62 80 ASP A C 1
ATOM 618 O O . ASP A 1 80 ? -12.672 -15.555 1.329 1 96.62 80 ASP A O 1
ATOM 622 N N . ILE A 1 81 ? -12.336 -13.961 2.844 1 96.81 81 ILE A N 1
ATOM 623 C CA . ILE A 1 81 ? -11.117 -14.539 3.402 1 96.81 81 ILE A CA 1
ATOM 624 C C . ILE A 1 81 ? -11.398 -15.953 3.902 1 96.81 81 ILE A C 1
ATOM 626 O O . ILE A 1 81 ? -10.531 -16.828 3.834 1 96.81 81 ILE A O 1
ATOM 630 N N . GLU A 1 82 ? -12.578 -16.203 4.391 1 97.75 82 GLU A N 1
ATOM 631 C CA . GLU A 1 82 ? -12.922 -17.531 4.887 1 97.75 82 GLU A CA 1
ATOM 632 C C . GLU A 1 82 ? -12.984 -18.547 3.746 1 97.75 82 GLU A C 1
ATOM 634 O O . GLU A 1 82 ? -12.422 -19.641 3.848 1 97.75 82 GLU A O 1
ATOM 639 N N . LYS A 1 83 ? -13.641 -18.188 2.678 1 98 83 LYS A N 1
ATOM 640 C CA . LYS A 1 83 ? -13.711 -19.062 1.511 1 98 83 LYS A CA 1
ATOM 641 C C . LYS A 1 83 ? -12.328 -19.297 0.906 1 98 83 LYS A C 1
ATOM 643 O O . LYS A 1 83 ? -12.016 -20.406 0.462 1 98 83 LYS A O 1
ATOM 648 N N . ILE A 1 84 ? -11.562 -18.266 0.916 1 98.31 84 ILE A N 1
ATOM 649 C CA . ILE A 1 84 ? -10.211 -18.328 0.386 1 98.31 84 ILE A CA 1
ATOM 650 C C . ILE A 1 84 ? -9.383 -19.328 1.205 1 98.31 84 ILE A C 1
ATOM 652 O O . ILE A 1 84 ? -8.695 -20.188 0.646 1 98.31 84 ILE A O 1
ATOM 656 N N . ARG A 1 85 ? -9.5 -19.266 2.48 1 98.31 85 ARG A N 1
ATOM 657 C CA . ARG A 1 85 ? -8.727 -20.141 3.352 1 98.31 85 ARG A CA 1
ATOM 658 C C . ARG A 1 85 ? -9.219 -21.578 3.256 1 98.31 85 ARG A C 1
ATOM 660 O O . ARG A 1 85 ? -8.422 -22.516 3.342 1 98.31 85 ARG A O 1
ATOM 667 N N . GLU A 1 86 ? -10.516 -21.719 3.086 1 98 86 GLU A N 1
ATOM 668 C CA . GLU A 1 86 ? -11.039 -23.062 2.834 1 98 86 GLU A CA 1
ATOM 669 C C . GLU A 1 86 ? -10.438 -23.656 1.565 1 98 86 GLU A C 1
ATOM 671 O O . GLU A 1 86 ? -10.062 -24.828 1.547 1 98 86 GLU A O 1
ATOM 676 N N . SER A 1 87 ? -10.398 -22.875 0.588 1 97.31 87 SER A N 1
ATOM 677 C CA . SER A 1 87 ? -9.789 -23.312 -0.667 1 97.31 87 SER A CA 1
ATOM 678 C C . SER A 1 87 ? -8.312 -23.641 -0.481 1 97.31 87 SER A C 1
ATOM 680 O O . SER A 1 87 ? -7.816 -24.609 -1.063 1 97.31 87 SER A O 1
ATOM 682 N N . GLY A 1 88 ? -7.621 -22.828 0.288 1 98.31 88 GLY A N 1
ATOM 683 C CA . GLY A 1 88 ? -6.223 -23.094 0.583 1 98.31 88 GLY A CA 1
ATOM 684 C C . GLY A 1 88 ? -6.004 -24.406 1.314 1 98.31 88 GLY A C 1
ATOM 685 O O . GLY A 1 88 ? -5.062 -25.141 1.012 1 98.31 88 GLY A O 1
ATOM 686 N N . GLU A 1 89 ? -6.867 -24.688 2.262 1 98.12 89 GLU A N 1
ATOM 687 C CA . GLU A 1 89 ? -6.781 -25.953 2.986 1 98.12 89 GLU A CA 1
ATOM 688 C C . GLU A 1 89 ? -6.988 -27.141 2.049 1 98.12 89 GLU A C 1
ATOM 690 O O . GLU A 1 89 ? -6.34 -28.172 2.197 1 98.12 89 GLU A O 1
ATOM 695 N N . LEU A 1 90 ? -7.906 -26.984 1.158 1 96.88 90 LEU A N 1
ATOM 696 C CA . LEU A 1 90 ? -8.133 -28.047 0.179 1 96.88 90 LEU A CA 1
ATOM 697 C C . LEU A 1 90 ? -6.898 -28.25 -0.69 1 96.88 90 LEU A C 1
ATOM 699 O O . LEU A 1 90 ? -6.531 -29.391 -0.992 1 96.88 90 LEU A O 1
ATOM 703 N N . LEU A 1 91 ? -6.301 -27.188 -1.126 1 98 91 LEU A N 1
ATOM 704 C CA . LEU A 1 91 ? -5.078 -27.297 -1.92 1 98 91 LEU A CA 1
ATOM 705 C C . LEU A 1 91 ? -3.984 -28 -1.137 1 98 91 LEU A C 1
ATOM 707 O O . LEU A 1 91 ? -3.299 -28.875 -1.677 1 98 91 LEU A O 1
ATOM 711 N N . LYS A 1 92 ? -3.814 -27.594 0.111 1 98.25 92 LYS A N 1
ATOM 712 C CA . LYS A 1 92 ? -2.84 -28.234 0.989 1 98.25 92 LYS A CA 1
ATOM 713 C C . LYS A 1 92 ? -3.072 -29.75 1.064 1 98.25 92 LYS A C 1
ATOM 715 O O . LYS A 1 92 ? -2.146 -30.531 0.853 1 98.25 92 LYS A O 1
ATOM 720 N N . ARG A 1 93 ? -4.301 -30.125 1.31 1 97.44 93 ARG A N 1
ATOM 721 C CA . ARG A 1 93 ? -4.637 -31.547 1.387 1 97.44 93 ARG A CA 1
ATOM 722 C C . ARG A 1 93 ? -4.371 -32.25 0.059 1 97.44 93 ARG A C 1
ATOM 724 O O . ARG A 1 93 ? -3.9 -33.375 0.036 1 97.44 93 ARG A O 1
ATOM 731 N N . THR A 1 94 ? -4.703 -31.562 -0.985 1 97.62 94 THR A N 1
ATOM 732 C CA . THR A 1 94 ? -4.496 -32.125 -2.322 1 97.62 94 THR A CA 1
ATOM 733 C C . THR A 1 94 ? -3.018 -32.375 -2.572 1 97.62 94 THR A C 1
ATOM 735 O O . THR A 1 94 ? -2.65 -33.469 -3.014 1 97.62 94 THR A O 1
ATOM 738 N N . MET A 1 95 ? -2.188 -31.422 -2.275 1 98.19 95 MET A N 1
ATOM 739 C CA . MET A 1 95 ? -0.755 -31.562 -2.525 1 98.19 95 MET A CA 1
ATOM 740 C C . MET A 1 95 ? -0.162 -32.688 -1.676 1 98.19 95 MET A C 1
ATOM 742 O O . MET A 1 95 ? 0.662 -33.469 -2.156 1 98.19 95 MET A O 1
ATOM 746 N N . ILE A 1 96 ? -0.603 -32.75 -0.414 1 97.88 96 ILE A N 1
ATOM 747 C CA . ILE A 1 96 ? -0.14 -33.812 0.478 1 97.88 96 ILE A CA 1
ATOM 748 C C . ILE A 1 96 ? -0.568 -35.156 -0.069 1 97.88 96 ILE A C 1
ATOM 750 O O . ILE A 1 96 ? 0.246 -36.094 -0.166 1 97.88 96 ILE A O 1
ATOM 754 N N . ALA A 1 97 ? -1.805 -35.25 -0.521 1 97 97 ALA A N 1
ATOM 755 C CA . ALA A 1 97 ? -2.322 -36.5 -1.089 1 97 97 ALA A CA 1
ATOM 756 C C . ALA A 1 97 ? -1.59 -36.875 -2.379 1 97 97 ALA A C 1
ATOM 758 O O . ALA A 1 97 ? -1.443 -38.031 -2.709 1 97 97 ALA A O 1
ATOM 759 N N . ALA A 1 98 ? -1.166 -35.844 -3.078 1 96.19 98 ALA A N 1
ATOM 760 C CA . ALA A 1 98 ? -0.479 -36.031 -4.352 1 96.19 98 ALA A CA 1
ATOM 761 C C . ALA A 1 98 ? 0.988 -36.406 -4.133 1 96.19 98 ALA A C 1
ATOM 763 O O . ALA A 1 98 ? 1.737 -36.594 -5.094 1 96.19 98 ALA A O 1
ATOM 764 N N . GLY A 1 99 ? 1.466 -36.438 -2.861 1 96 99 GLY A N 1
ATOM 765 C CA . GLY A 1 99 ? 2.799 -36.938 -2.561 1 96 99 GLY A CA 1
ATOM 766 C C . GLY A 1 99 ? 3.801 -35.812 -2.283 1 96 99 GLY A C 1
ATOM 767 O O . GLY A 1 99 ? 5.004 -36 -2.473 1 96 99 GLY A O 1
ATOM 768 N N . LEU A 1 100 ? 3.355 -34.719 -1.868 1 98 100 LEU A N 1
ATOM 769 C CA . LEU A 1 100 ? 4.266 -33.625 -1.504 1 98 100 LEU A CA 1
ATOM 770 C C . LEU A 1 100 ? 5.227 -34.094 -0.405 1 98 100 LEU A C 1
ATOM 772 O O . LEU A 1 100 ? 4.812 -34.719 0.557 1 98 100 LEU A O 1
ATOM 776 N N . ASP A 1 101 ? 6.457 -33.719 -0.634 1 98.44 101 ASP A N 1
ATOM 777 C CA . ASP A 1 101 ? 7.465 -34.062 0.364 1 98.44 101 ASP A CA 1
ATOM 778 C C . ASP A 1 101 ? 7.086 -33.5 1.737 1 98.44 101 ASP A C 1
ATOM 780 O O . ASP A 1 101 ? 6.684 -32.344 1.856 1 98.44 101 ASP A O 1
ATOM 784 N N . SER A 1 102 ? 7.238 -34.281 2.762 1 98.31 102 SER A N 1
ATOM 785 C CA . SER A 1 102 ? 6.766 -33.938 4.105 1 98.31 102 SER A CA 1
ATOM 786 C C . SER A 1 102 ? 7.586 -32.812 4.711 1 98.31 102 SER A C 1
ATOM 788 O O . SER A 1 102 ? 7.176 -32.188 5.707 1 98.31 102 SER A O 1
ATOM 790 N N . SER A 1 103 ? 8.734 -32.531 4.164 1 98.5 103 SER A N 1
ATOM 791 C CA . SER A 1 103 ? 9.586 -31.469 4.719 1 98.5 103 SER A CA 1
ATOM 792 C C . SER A 1 103 ? 9.117 -30.094 4.281 1 98.5 103 SER A C 1
ATOM 794 O O . SER A 1 103 ? 9.555 -29.078 4.828 1 98.5 103 SER A O 1
ATOM 796 N N . VAL A 1 104 ? 8.203 -30.062 3.303 1 98.81 104 VAL A N 1
ATOM 797 C CA . VAL A 1 104 ? 7.73 -28.781 2.777 1 98.81 104 VAL A CA 1
ATOM 798 C C . VAL A 1 104 ? 6.836 -28.094 3.803 1 98.81 104 VAL A C 1
ATOM 800 O O . VAL A 1 104 ? 5.941 -28.734 4.375 1 98.81 104 VAL A O 1
ATOM 803 N N . GLU A 1 105 ? 7.098 -26.875 4.07 1 98.5 105 GLU A N 1
ATOM 804 C CA . GLU A 1 105 ? 6.316 -26.109 5.031 1 98.5 105 GLU A CA 1
ATOM 805 C C . GLU A 1 105 ? 5.246 -25.281 4.336 1 98.5 105 GLU A C 1
ATOM 807 O O . GLU A 1 105 ? 5.508 -24.656 3.299 1 98.5 105 GLU A O 1
ATOM 812 N N . PHE A 1 106 ? 4.07 -25.312 4.898 1 98.81 106 PHE A N 1
ATOM 813 C CA . PHE A 1 106 ? 3.012 -24.422 4.449 1 98.81 106 PHE A CA 1
ATOM 814 C C . PHE A 1 106 ? 2.945 -23.172 5.324 1 98.81 106 PHE A C 1
ATOM 816 O O . PHE A 1 106 ? 3.006 -23.281 6.551 1 98.81 106 PHE A O 1
ATOM 823 N N . ILE A 1 107 ? 2.844 -22.047 4.691 1 98.56 107 ILE A N 1
ATOM 824 C CA . ILE A 1 107 ? 2.721 -20.797 5.414 1 98.56 107 ILE A CA 1
ATOM 825 C C . ILE A 1 107 ? 1.578 -19.969 4.824 1 98.56 107 ILE A C 1
ATOM 827 O O . ILE A 1 107 ? 1.373 -19.953 3.609 1 98.56 107 ILE A O 1
ATOM 831 N N . TRP A 1 108 ? 0.835 -19.344 5.711 1 98.62 108 TRP A N 1
ATOM 832 C CA . TRP A 1 108 ? -0.202 -18.422 5.254 1 98.62 108 TRP A CA 1
ATOM 833 C C . TRP A 1 108 ? 0.343 -17 5.133 1 98.62 108 TRP A C 1
ATOM 835 O O . TRP A 1 108 ? 1.096 -16.547 5.996 1 98.62 108 TRP A O 1
ATOM 845 N N . ALA A 1 109 ? -0.01 -16.297 4.066 1 98.25 109 ALA A N 1
ATOM 846 C CA . ALA A 1 109 ? 0.379 -14.891 3.949 1 98.25 109 ALA A CA 1
ATOM 847 C C . ALA A 1 109 ? -0.136 -14.078 5.133 1 98.25 109 ALA A C 1
ATOM 849 O O . ALA A 1 109 ? 0.514 -13.125 5.57 1 98.25 109 ALA A O 1
ATOM 850 N N . GLY A 1 110 ? -1.282 -14.477 5.637 1 97 110 GLY A N 1
ATOM 851 C CA . GLY A 1 110 ? -1.843 -13.82 6.805 1 97 110 GLY A CA 1
ATOM 852 C C . GLY A 1 110 ? -0.884 -13.766 7.98 1 97 110 GLY A C 1
ATOM 853 O O . GLY A 1 110 ? -0.894 -12.812 8.758 1 97 110 GLY A O 1
ATOM 854 N N . ASP A 1 111 ? -0.08 -14.789 8.125 1 96.69 111 ASP A N 1
ATOM 855 C CA . ASP A 1 111 ? 0.901 -14.828 9.203 1 96.69 111 ASP A CA 1
ATOM 856 C C . ASP A 1 111 ? 2.027 -13.828 8.961 1 96.69 111 ASP A C 1
ATOM 858 O O . ASP A 1 111 ? 2.537 -13.211 9.898 1 96.69 111 ASP A O 1
ATOM 862 N N . LEU A 1 112 ? 2.428 -13.625 7.75 1 97.06 112 LEU A N 1
ATOM 863 C CA . LEU A 1 112 ? 3.486 -12.68 7.406 1 97.06 112 LEU A CA 1
ATOM 864 C C . LEU A 1 112 ? 3.021 -11.242 7.613 1 97.06 112 LEU A C 1
ATOM 866 O O . LEU A 1 112 ? 3.721 -10.445 8.242 1 97.06 112 LEU A O 1
ATOM 870 N N . VAL A 1 113 ? 1.801 -10.969 7.16 1 95.75 113 VAL A N 1
ATOM 871 C CA . VAL A 1 113 ? 1.316 -9.594 7.105 1 95.75 113 VAL A CA 1
ATOM 872 C C . VAL A 1 113 ? 0.916 -9.125 8.5 1 95.75 113 VAL A C 1
ATOM 874 O O . VAL A 1 113 ? 0.662 -7.941 8.719 1 95.75 113 VAL A O 1
ATOM 877 N N . SER A 1 114 ? 0.888 -10.047 9.453 1 94.31 114 SER A N 1
ATOM 878 C CA . SER A 1 114 ? 0.538 -9.695 10.82 1 94.31 114 SER A CA 1
ATOM 879 C C . SER A 1 114 ? 1.685 -8.977 11.523 1 94.31 114 SER A C 1
ATOM 881 O O . SER A 1 114 ? 1.495 -8.383 12.586 1 94.31 114 SER A O 1
ATOM 883 N N . SER A 1 115 ? 2.811 -8.969 10.914 1 93.81 115 SER A N 1
ATOM 884 C CA . SER A 1 115 ? 3.973 -8.305 11.492 1 93.81 115 SER A CA 1
ATOM 885 C C . SER A 1 115 ? 4.105 -6.875 10.969 1 93.81 115 SER A C 1
ATOM 887 O O . SER A 1 115 ? 3.953 -6.629 9.773 1 93.81 115 SER A O 1
ATOM 889 N N . ARG A 1 116 ? 4.461 -5.977 11.867 1 91.94 116 ARG A N 1
ATOM 890 C CA . ARG A 1 116 ? 4.75 -4.602 11.461 1 91.94 116 ARG A CA 1
ATOM 891 C C . ARG A 1 116 ? 5.965 -4.551 10.539 1 91.94 116 ARG A C 1
ATOM 893 O O . ARG A 1 116 ? 6.023 -3.729 9.625 1 91.94 116 ARG A O 1
ATOM 900 N N . ASP A 1 117 ? 6.855 -5.488 10.773 1 96.06 117 ASP A N 1
ATOM 901 C CA . ASP A 1 117 ? 8.086 -5.52 9.992 1 96.06 117 ASP A CA 1
ATOM 902 C C . ASP A 1 117 ? 7.793 -5.828 8.523 1 96.06 117 ASP A C 1
ATOM 904 O O . ASP A 1 117 ? 8.5 -5.355 7.629 1 96.06 117 ASP A O 1
ATOM 908 N N . TYR A 1 118 ? 6.781 -6.613 8.305 1 97.75 118 TYR A N 1
ATOM 909 C CA . TYR A 1 118 ? 6.371 -6.914 6.938 1 97.75 118 TYR A CA 1
ATOM 910 C C . TYR A 1 118 ? 5.992 -5.641 6.188 1 97.75 118 TYR A C 1
ATOM 912 O O . TYR A 1 118 ? 6.43 -5.426 5.055 1 97.75 118 TYR A O 1
ATOM 920 N N . TRP A 1 119 ? 5.27 -4.809 6.789 1 96.88 119 TRP A N 1
ATOM 921 C CA . TRP A 1 119 ? 4.758 -3.611 6.129 1 96.88 119 TRP A CA 1
ATOM 922 C C . TRP A 1 119 ? 5.84 -2.543 6.023 1 96.88 119 TRP A C 1
ATOM 924 O O . TRP A 1 119 ? 5.855 -1.759 5.074 1 96.88 119 TRP A O 1
ATOM 934 N N . GLU A 1 120 ? 6.766 -2.5 7.016 1 96.12 120 GLU A N 1
ATOM 935 C CA . GLU A 1 120 ? 7.953 -1.675 6.828 1 96.12 120 GLU A CA 1
ATOM 936 C C . GLU A 1 120 ? 8.719 -2.078 5.57 1 96.12 120 GLU A C 1
ATOM 938 O O . GLU A 1 120 ? 9.164 -1.221 4.805 1 96.12 120 GLU A O 1
ATOM 943 N N . GLU A 1 121 ? 8.875 -3.395 5.387 1 97.88 121 GLU A N 1
ATOM 944 C CA . GLU A 1 121 ? 9.547 -3.91 4.203 1 97.88 121 GLU A CA 1
ATOM 945 C C . GLU A 1 121 ? 8.781 -3.562 2.932 1 97.88 121 GLU A C 1
ATOM 947 O O . GLU A 1 121 ? 9.375 -3.199 1.917 1 97.88 121 GLU A O 1
ATOM 952 N N . LEU A 1 122 ? 7.465 -3.678 2.988 1 98.38 122 LEU A N 1
ATOM 953 C CA . LEU A 1 122 ? 6.648 -3.334 1.83 1 98.38 122 LEU A CA 1
ATOM 954 C C . LEU A 1 122 ? 6.844 -1.871 1.444 1 98.38 122 LEU A C 1
ATOM 956 O O . LEU A 1 122 ? 6.941 -1.545 0.259 1 98.38 122 LEU A O 1
ATOM 960 N N . LEU A 1 123 ? 6.902 -0.99 2.416 1 97.56 123 LEU A N 1
ATOM 961 C CA . LEU A 1 123 ? 7.105 0.427 2.131 1 97.56 123 LEU A CA 1
ATOM 962 C C . LEU A 1 123 ? 8.469 0.665 1.499 1 97.56 123 LEU A C 1
ATOM 964 O O . LEU A 1 123 ? 8.602 1.487 0.589 1 97.56 123 LEU A O 1
ATOM 968 N N . LYS A 1 124 ? 9.477 -0.057 1.996 1 97.94 124 LYS A N 1
ATOM 969 C CA . LYS A 1 124 ? 10.797 0.041 1.378 1 97.94 124 LYS A CA 1
ATOM 970 C C . LYS A 1 124 ? 10.758 -0.427 -0.073 1 97.94 124 LYS A C 1
ATOM 972 O O . LYS A 1 124 ? 11.344 0.214 -0.953 1 97.94 124 LYS A O 1
ATOM 977 N N . VAL A 1 125 ? 10.078 -1.532 -0.291 1 98.75 125 VAL A N 1
ATOM 978 C CA . VAL A 1 125 ? 9.906 -2.053 -1.643 1 98.75 125 VAL A CA 1
ATOM 979 C C . VAL A 1 125 ? 9.203 -1.009 -2.512 1 98.75 125 VAL A C 1
ATOM 981 O O . VAL A 1 125 ? 9.625 -0.752 -3.643 1 98.75 125 VAL A O 1
ATOM 984 N N . SER A 1 126 ? 8.188 -0.41 -2.002 1 98.62 126 SER A N 1
ATOM 985 C CA . SER A 1 126 ? 7.418 0.599 -2.725 1 98.62 126 SER A CA 1
ATOM 986 C C . SER A 1 126 ? 8.281 1.805 -3.076 1 98.62 126 SER A C 1
ATOM 988 O O . SER A 1 126 ? 8.172 2.359 -4.172 1 98.62 126 SER A O 1
ATOM 990 N N . LYS A 1 127 ? 9.125 2.217 -2.125 1 98 127 LYS A N 1
ATOM 991 C CA . LYS A 1 127 ? 10.008 3.359 -2.34 1 98 127 LYS A CA 1
ATOM 992 C C . LYS A 1 127 ? 10.977 3.098 -3.488 1 98 127 LYS A C 1
ATOM 994 O O . LYS A 1 127 ? 11.43 4.035 -4.148 1 98 127 LYS A O 1
ATOM 999 N N . ASN A 1 128 ? 11.266 1.852 -3.717 1 98.38 128 ASN A N 1
ATOM 1000 C CA . ASN A 1 128 ? 12.234 1.473 -4.742 1 98.38 128 ASN A CA 1
ATOM 1001 C C . ASN A 1 128 ? 11.547 0.908 -5.98 1 98.38 128 ASN A C 1
ATOM 1003 O O . ASN A 1 128 ? 12.148 0.158 -6.746 1 98.38 128 ASN A O 1
ATOM 1007 N N . SER A 1 129 ? 10.266 1.184 -6.125 1 98.44 129 SER A N 1
ATOM 1008 C CA . SER A 1 129 ? 9.484 0.76 -7.285 1 98.44 129 SER A CA 1
ATOM 1009 C C . SER A 1 129 ? 8.82 1.949 -7.965 1 98.44 129 SER A C 1
ATOM 1011 O O . SER A 1 129 ? 8.336 2.863 -7.297 1 98.44 129 SER A O 1
ATOM 1013 N N . SER A 1 130 ? 8.789 1.984 -9.258 1 98.06 130 SER A N 1
ATOM 1014 C CA . SER A 1 130 ? 8.078 3.016 -10.008 1 98.06 130 SER A CA 1
ATOM 1015 C C . SER A 1 130 ? 6.703 2.531 -10.453 1 98.06 130 SER A C 1
ATOM 1017 O O . SER A 1 130 ? 6.465 1.325 -10.547 1 98.06 130 SER A O 1
ATOM 1019 N N . LEU A 1 131 ? 5.836 3.482 -10.711 1 97.94 131 LEU A N 1
ATOM 1020 C CA . LEU A 1 131 ? 4.508 3.146 -11.203 1 97.94 131 LEU A CA 1
ATOM 1021 C C . LEU A 1 131 ? 4.598 2.326 -12.484 1 97.94 131 LEU A C 1
ATOM 1023 O O . LEU A 1 131 ? 3.855 1.355 -12.656 1 97.94 131 LEU A O 1
ATOM 1027 N N . LEU A 1 132 ? 5.473 2.703 -13.305 1 97.12 132 LEU A N 1
ATOM 1028 C CA . LEU A 1 132 ? 5.641 2.029 -14.594 1 97.12 132 LEU A CA 1
ATOM 1029 C C . LEU A 1 132 ? 6 0.561 -14.391 1 97.12 132 LEU A C 1
ATOM 1031 O O . LEU A 1 132 ? 5.422 -0.319 -15.031 1 97.12 132 LEU A O 1
ATOM 1035 N N . ARG A 1 133 ? 6.93 0.257 -13.57 1 97.06 133 ARG A N 1
ATOM 1036 C CA . ARG A 1 133 ? 7.375 -1.113 -13.344 1 97.06 133 ARG A CA 1
ATOM 1037 C C . ARG A 1 133 ? 6.273 -1.948 -12.703 1 97.06 133 ARG A C 1
ATOM 1039 O O . ARG A 1 133 ? 6.117 -3.129 -13.023 1 97.06 133 ARG A O 1
ATOM 1046 N N . ILE A 1 134 ? 5.539 -1.329 -11.812 1 98.12 134 ILE A N 1
ATOM 1047 C CA . ILE A 1 134 ? 4.445 -2.041 -11.156 1 98.12 134 ILE A CA 1
ATOM 1048 C C . ILE A 1 134 ? 3.354 -2.355 -12.18 1 98.12 134 ILE A C 1
ATOM 1050 O O . ILE A 1 134 ? 2.795 -3.455 -12.18 1 98.12 134 ILE A O 1
ATOM 1054 N N . ARG A 1 135 ? 3.088 -1.42 -13.07 1 97.06 135 ARG A N 1
ATOM 1055 C CA . ARG A 1 135 ? 2.098 -1.621 -14.125 1 97.06 135 ARG A CA 1
ATOM 1056 C C . ARG A 1 135 ? 2.453 -2.828 -14.984 1 97.06 135 ARG A C 1
ATOM 1058 O O . ARG A 1 135 ? 1.576 -3.609 -15.359 1 97.06 135 ARG A O 1
ATOM 1065 N N . ARG A 1 136 ? 3.646 -3.002 -15.234 1 96.19 136 ARG A N 1
ATOM 1066 C CA . ARG A 1 136 ? 4.113 -4.105 -16.062 1 96.19 136 ARG A CA 1
ATOM 1067 C C . ARG A 1 136 ? 3.893 -5.445 -15.375 1 96.19 136 ARG A C 1
ATOM 1069 O O . ARG A 1 136 ? 3.875 -6.492 -16.031 1 96.19 136 ARG A O 1
ATOM 1076 N N . ALA A 1 137 ? 3.734 -5.422 -14.078 1 96.81 137 ALA A N 1
ATOM 1077 C CA . ALA A 1 137 ? 3.578 -6.66 -13.32 1 96.81 137 ALA A CA 1
ATOM 1078 C C . ALA A 1 137 ? 2.104 -6.996 -13.117 1 96.81 137 ALA A C 1
ATOM 1080 O O . ALA A 1 137 ? 1.77 -8.086 -12.641 1 96.81 137 ALA A O 1
ATOM 1081 N N . LEU A 1 138 ? 1.17 -6.188 -13.555 1 95.88 138 LEU A N 1
ATOM 1082 C CA . LEU A 1 138 ? -0.254 -6.348 -13.281 1 95.88 138 LEU A CA 1
ATOM 1083 C C . LEU A 1 138 ? -0.791 -7.625 -13.914 1 95.88 138 LEU A C 1
ATOM 1085 O O . LEU A 1 138 ? -1.676 -8.281 -13.359 1 95.88 138 LEU A O 1
ATOM 1089 N N . PRO A 1 139 ? -0.245 -8.086 -15.008 1 93.19 139 PRO A N 1
ATOM 1090 C CA . PRO A 1 139 ? -0.777 -9.289 -15.656 1 93.19 139 PRO A CA 1
ATOM 1091 C C . PRO A 1 139 ? -0.648 -10.531 -14.773 1 93.19 139 PRO A C 1
ATOM 1093 O O . PRO A 1 139 ? -1.312 -11.547 -15.023 1 93.19 139 PRO A O 1
ATOM 1096 N N . ILE A 1 140 ? 0.174 -10.477 -13.758 1 93.06 140 ILE A N 1
ATOM 1097 C CA . ILE A 1 140 ? 0.36 -11.625 -12.875 1 93.06 140 ILE A CA 1
ATOM 1098 C C . ILE A 1 140 ? -0.969 -11.992 -12.219 1 93.06 140 ILE A C 1
ATOM 1100 O O . ILE A 1 140 ? -1.14 -13.117 -11.734 1 93.06 140 ILE A O 1
ATOM 1104 N N . MET A 1 141 ? -1.893 -11.07 -12.141 1 90.5 141 MET A N 1
ATOM 1105 C CA . MET A 1 141 ? -3.203 -11.289 -11.539 1 90.5 141 MET A CA 1
ATOM 1106 C C . MET A 1 141 ? -4.281 -11.43 -12.609 1 90.5 141 MET A C 1
ATOM 1108 O O . MET A 1 141 ? -5.457 -11.617 -12.289 1 90.5 141 MET A O 1
ATOM 1112 N N . GLY A 1 142 ? -3.885 -11.352 -13.898 1 88.88 142 GLY A N 1
ATOM 1113 C CA . GLY A 1 142 ? -4.859 -11.312 -14.984 1 88.88 142 GLY A CA 1
ATOM 1114 C C . GLY A 1 142 ? -5.625 -10 -15.047 1 88.88 142 GLY A C 1
ATOM 1115 O O . GLY A 1 142 ? -6.789 -9.977 -15.453 1 88.88 142 GLY A O 1
ATOM 1116 N N . ARG A 1 143 ? -4.988 -8.938 -14.578 1 90.5 143 ARG A N 1
ATOM 1117 C CA . ARG A 1 143 ? -5.641 -7.629 -14.555 1 90.5 143 ARG A CA 1
ATOM 1118 C C . ARG A 1 143 ? -4.977 -6.664 -15.531 1 90.5 143 ARG A C 1
ATOM 1120 O O . ARG A 1 143 ? -3.777 -6.77 -15.797 1 90.5 143 ARG A O 1
ATOM 1127 N N . THR A 1 144 ? -5.766 -5.758 -15.992 1 93 144 THR A N 1
ATOM 1128 C CA . THR A 1 144 ? -5.281 -4.715 -16.891 1 93 144 THR A CA 1
ATOM 1129 C C . THR A 1 144 ? -4.953 -3.443 -16.109 1 93 144 THR A C 1
ATOM 1131 O O . THR A 1 144 ? -5.273 -3.338 -14.922 1 93 144 THR A O 1
ATOM 1134 N N . GLU A 1 145 ? -4.355 -2.561 -16.766 1 94.38 145 GLU A N 1
ATOM 1135 C CA . GLU A 1 145 ? -4.094 -1.255 -16.172 1 94.38 145 GLU A CA 1
ATOM 1136 C C . GLU A 1 145 ? -5.395 -0.542 -15.805 1 94.38 145 GLU A C 1
ATOM 1138 O O . GLU A 1 145 ? -5.477 0.124 -14.773 1 94.38 145 GLU A O 1
ATOM 1143 N N . GLU A 1 146 ? -6.359 -0.684 -16.656 1 94.94 146 GLU A N 1
ATOM 1144 C CA . GLU A 1 146 ? -7.656 -0.056 -16.406 1 94.94 146 GLU A CA 1
ATOM 1145 C C . GLU A 1 146 ? -8.281 -0.575 -15.117 1 94.94 146 GLU A C 1
ATOM 1147 O O . GLU A 1 146 ? -8.867 0.195 -14.352 1 94.94 146 GLU A O 1
ATOM 1152 N N . ASP A 1 147 ? -8.148 -1.851 -14.867 1 94.88 147 ASP A N 1
ATOM 1153 C CA . ASP A 1 147 ? -8.633 -2.443 -13.625 1 94.88 147 ASP A CA 1
ATOM 1154 C C . ASP A 1 147 ? -7.949 -1.807 -12.414 1 94.88 147 ASP A C 1
ATOM 1156 O O . ASP A 1 147 ? -8.617 -1.43 -11.445 1 94.88 147 ASP A O 1
ATOM 1160 N N . ALA A 1 148 ? -6.668 -1.667 -12.57 1 95.56 148 ALA A N 1
ATOM 1161 C CA . ALA A 1 148 ? -5.875 -1.141 -11.461 1 95.56 148 ALA A CA 1
ATOM 1162 C C . ALA A 1 148 ? -6.152 0.346 -11.25 1 95.56 148 ALA A C 1
ATOM 1164 O O . ALA A 1 148 ? -6.152 0.827 -10.109 1 95.56 148 ALA A O 1
ATOM 1165 N N . ASP A 1 149 ? -6.402 1.065 -12.273 1 96.81 149 ASP A N 1
ATOM 1166 C CA . ASP A 1 149 ? -6.688 2.492 -12.172 1 96.81 149 ASP A CA 1
ATOM 1167 C C . ASP A 1 149 ? -7.988 2.736 -11.414 1 96.81 149 ASP A C 1
ATOM 1169 O O . ASP A 1 149 ? -8.156 3.779 -10.773 1 96.81 149 ASP A O 1
ATOM 1173 N N . ARG A 1 150 ? -8.914 1.82 -11.453 1 97.06 150 ARG A N 1
ATOM 1174 C CA . ARG A 1 150 ? -10.195 1.944 -10.766 1 97.06 150 ARG A CA 1
ATOM 1175 C C . ARG A 1 150 ? -10.102 1.405 -9.336 1 97.06 150 ARG A C 1
ATOM 1177 O O . ARG A 1 150 ? -10.773 1.906 -8.438 1 97.06 150 ARG A O 1
ATOM 1184 N N . ASP A 1 151 ? -9.375 0.396 -9.141 1 97.94 151 ASP A N 1
ATOM 1185 C CA . ASP A 1 151 ? -9.141 -0.288 -7.871 1 97.94 151 ASP A CA 1
ATOM 1186 C C . ASP A 1 151 ? -7.652 -0.308 -7.527 1 97.94 151 ASP A C 1
ATOM 1188 O O . ASP A 1 151 ? -6.926 -1.214 -7.945 1 97.94 151 ASP A O 1
ATOM 1192 N N . PHE A 1 152 ? -7.246 0.652 -6.703 1 98.5 152 PHE A N 1
ATOM 1193 C CA . PHE A 1 152 ? -5.828 0.905 -6.473 1 98.5 152 PHE A CA 1
ATOM 1194 C C . PHE A 1 152 ? -5.18 -0.268 -5.746 1 98.5 152 PHE A C 1
ATOM 1196 O O . PHE A 1 152 ? -3.953 -0.406 -5.75 1 98.5 152 PHE A O 1
ATOM 1203 N N . SER A 1 153 ? -5.898 -1.123 -5.078 1 98.38 153 SER A N 1
ATOM 1204 C CA . SER A 1 153 ? -5.336 -2.264 -4.363 1 98.38 153 SER A CA 1
ATOM 1205 C C . SER A 1 153 ? -4.59 -3.197 -5.309 1 98.38 153 SER A C 1
ATOM 1207 O O . SER A 1 153 ? -3.66 -3.893 -4.898 1 98.38 153 SER A O 1
ATOM 1209 N N . LYS A 1 154 ? -4.953 -3.191 -6.586 1 98.31 154 LYS A N 1
ATOM 1210 C CA . LYS A 1 154 ? -4.297 -4.051 -7.566 1 98.31 154 LYS A CA 1
ATOM 1211 C C . LYS A 1 154 ? -2.836 -3.654 -7.758 1 98.31 154 LYS A C 1
ATOM 1213 O O . LYS A 1 154 ? -2.006 -4.484 -8.133 1 98.31 154 LYS A O 1
ATOM 1218 N N . TYR A 1 155 ? -2.492 -2.387 -7.496 1 98.31 155 TYR A N 1
ATOM 1219 C CA . TYR A 1 155 ? -1.104 -1.946 -7.574 1 98.31 155 TYR A CA 1
ATOM 1220 C C . TYR A 1 155 ? -0.313 -2.42 -6.359 1 98.31 155 TYR A C 1
ATOM 1222 O O . TYR A 1 155 ? 0.913 -2.541 -6.418 1 98.31 155 TYR A O 1
ATOM 1230 N N . ILE A 1 156 ? -0.947 -2.643 -5.277 1 98.31 156 ILE A N 1
ATOM 1231 C CA . ILE A 1 156 ? -0.288 -3.055 -4.043 1 98.31 156 ILE A CA 1
ATOM 1232 C C . ILE A 1 156 ? 0.072 -4.535 -4.117 1 98.31 156 ILE A C 1
ATOM 1234 O O . ILE A 1 156 ? 1.088 -4.965 -3.566 1 98.31 156 ILE A O 1
ATOM 1238 N N . TYR A 1 157 ? -0.608 -5.289 -4.918 1 98 157 TYR A N 1
ATOM 1239 C CA . TYR A 1 157 ? -0.468 -6.738 -5.023 1 98 157 TYR A CA 1
ATOM 1240 C C . TYR A 1 157 ? 0.946 -7.121 -5.445 1 98 157 TYR A C 1
ATOM 1242 O O . TYR A 1 157 ? 1.614 -7.898 -4.762 1 98 157 TYR A O 1
ATOM 1250 N N . PRO A 1 158 ? 1.461 -6.605 -6.574 1 98.38 158 PRO A N 1
ATOM 1251 C CA . PRO A 1 158 ? 2.828 -6.977 -6.945 1 98.38 158 PRO A CA 1
ATOM 1252 C C . PRO A 1 158 ? 3.85 -6.633 -5.863 1 98.38 158 PRO A C 1
ATOM 1254 O O . PRO A 1 158 ? 4.82 -7.367 -5.672 1 98.38 158 PRO A O 1
ATOM 1257 N N . LEU A 1 159 ? 3.592 -5.551 -5.199 1 98.69 159 LEU A N 1
ATOM 1258 C CA . LEU A 1 159 ? 4.488 -5.141 -4.125 1 98.69 159 LEU A CA 1
ATOM 1259 C C . LEU A 1 159 ? 4.48 -6.16 -2.992 1 98.69 159 LEU A C 1
ATOM 1261 O O . LEU A 1 159 ? 5.527 -6.449 -2.406 1 98.69 159 LEU A O 1
ATOM 1265 N N . MET A 1 160 ? 3.293 -6.656 -2.68 1 98.62 160 MET A N 1
ATOM 1266 C CA . MET A 1 160 ? 3.189 -7.676 -1.641 1 98.62 160 MET A CA 1
ATOM 1267 C C . MET A 1 160 ? 3.969 -8.93 -2.029 1 98.62 160 MET A C 1
ATOM 1269 O O . MET A 1 160 ? 4.68 -9.508 -1.202 1 98.62 160 MET A O 1
ATOM 1273 N N . GLN A 1 161 ? 3.846 -9.305 -3.268 1 98.69 161 GLN A N 1
ATOM 1274 C CA . GLN A 1 161 ? 4.562 -10.492 -3.717 1 98.69 161 GLN A CA 1
ATOM 1275 C C . GLN A 1 161 ? 6.07 -10.297 -3.607 1 98.69 161 GLN A C 1
ATOM 1277 O O . GLN A 1 161 ? 6.781 -11.18 -3.123 1 98.69 161 GLN A O 1
ATOM 1282 N N . VAL A 1 162 ? 6.57 -9.188 -4.102 1 98.81 162 VAL A N 1
ATOM 1283 C CA . VAL A 1 162 ? 7.988 -8.867 -4 1 98.81 162 VAL A CA 1
ATOM 1284 C C . VAL A 1 162 ? 8.414 -8.859 -2.533 1 98.81 162 VAL A C 1
ATOM 1286 O O . VAL A 1 162 ? 9.461 -9.406 -2.18 1 98.81 162 VAL A O 1
ATOM 1289 N N . THR A 1 163 ? 7.605 -8.273 -1.669 1 98.81 163 THR A N 1
ATOM 1290 C CA . THR A 1 163 ? 7.891 -8.18 -0.241 1 98.81 163 THR A CA 1
ATOM 1291 C C . THR A 1 163 ? 7.969 -9.562 0.387 1 98.81 163 THR A C 1
ATOM 1293 O O . THR A 1 163 ? 8.836 -9.82 1.227 1 98.81 163 THR A O 1
ATOM 1296 N N . ASP A 1 164 ? 7.074 -10.492 -0.015 1 98.75 164 ASP A N 1
ATOM 1297 C CA . ASP A 1 164 ? 7.117 -11.867 0.483 1 98.75 164 ASP A CA 1
ATOM 1298 C C . ASP A 1 164 ? 8.5 -12.477 0.284 1 98.75 164 ASP A C 1
ATOM 1300 O O . ASP A 1 164 ? 9.07 -13.055 1.213 1 98.75 164 ASP A O 1
ATOM 1304 N N . ILE A 1 165 ? 8.977 -12.336 -0.918 1 98.81 165 ILE A N 1
ATOM 1305 C CA . ILE A 1 165 ? 10.234 -12.961 -1.303 1 98.81 165 ILE A CA 1
ATOM 1306 C C . ILE A 1 165 ? 11.375 -12.383 -0.471 1 98.81 165 ILE A C 1
ATOM 1308 O O . ILE A 1 165 ? 12.211 -13.117 0.054 1 98.81 165 ILE A O 1
ATOM 1312 N N . ILE A 1 166 ? 11.398 -11.07 -0.293 1 98.75 166 ILE A N 1
ATOM 1313 C CA . ILE A 1 166 ? 12.453 -10.406 0.455 1 98.75 166 ILE A CA 1
ATOM 1314 C C . ILE A 1 166 ? 12.312 -10.719 1.942 1 98.75 166 ILE A C 1
ATOM 1316 O O . ILE A 1 166 ? 13.297 -11.062 2.605 1 98.75 166 ILE A O 1
ATOM 1320 N N . TYR A 1 167 ? 11.094 -10.648 2.457 1 98.62 167 TYR A N 1
ATOM 1321 C CA . TYR A 1 167 ? 10.812 -10.828 3.877 1 98.62 167 TYR A CA 1
ATOM 1322 C C . TYR A 1 167 ? 11.164 -12.234 4.336 1 98.62 167 TYR A C 1
ATOM 1324 O O . TYR A 1 167 ? 11.656 -12.43 5.449 1 98.62 167 TYR A O 1
ATOM 1332 N N . MET A 1 168 ? 10.977 -13.203 3.48 1 98.38 168 MET A N 1
ATOM 1333 C CA . MET A 1 168 ? 11.258 -14.594 3.834 1 98.38 168 MET A CA 1
ATOM 1334 C C . MET A 1 168 ? 12.695 -14.961 3.486 1 98.38 168 MET A C 1
ATOM 1336 O O . MET A 1 168 ? 13.102 -16.109 3.643 1 98.38 168 MET A O 1
ATOM 1340 N N . ASP A 1 169 ? 13.453 -14.016 2.939 1 98.19 169 ASP A N 1
ATOM 1341 C CA . ASP A 1 169 ? 14.867 -14.195 2.617 1 98.19 169 ASP A CA 1
ATOM 1342 C C . ASP A 1 169 ? 15.07 -15.406 1.704 1 98.19 169 ASP A C 1
ATOM 1344 O O . ASP A 1 169 ? 15.844 -16.312 2.021 1 98.19 169 ASP A O 1
ATOM 1348 N N . LEU A 1 170 ? 14.375 -15.414 0.573 1 98.56 170 LEU A N 1
ATOM 1349 C CA . LEU A 1 170 ? 14.344 -16.578 -0.313 1 98.56 170 LEU A CA 1
ATOM 1350 C C . LEU A 1 170 ? 15.469 -16.516 -1.34 1 98.56 170 LEU A C 1
ATOM 1352 O O . LEU A 1 170 ? 15.867 -15.422 -1.756 1 98.56 170 LEU A O 1
ATOM 1356 N N . ASP A 1 171 ? 15.93 -17.672 -1.77 1 98.69 171 ASP A N 1
ATOM 1357 C CA . ASP A 1 171 ? 16.891 -17.812 -2.854 1 98.69 171 ASP A CA 1
ATOM 1358 C C . ASP A 1 171 ? 16.203 -18.141 -4.172 1 98.69 171 ASP A C 1
ATOM 1360 O O . ASP A 1 171 ? 16.609 -17.672 -5.234 1 98.69 171 ASP A O 1
ATOM 1364 N N . PHE A 1 172 ? 15.109 -18.953 -4.102 1 98.75 172 PHE A N 1
ATOM 1365 C CA . PHE A 1 172 ? 14.398 -19.406 -5.293 1 98.75 172 PHE A CA 1
ATOM 1366 C C . PHE A 1 172 ? 12.922 -19.047 -5.211 1 98.75 172 PHE A C 1
ATOM 1368 O O . PHE A 1 172 ? 12.305 -19.156 -4.152 1 98.75 172 PHE A O 1
ATOM 1375 N N . ALA A 1 173 ? 12.398 -18.609 -6.281 1 98.81 173 ALA A N 1
ATOM 1376 C CA . ALA A 1 173 ? 10.953 -18.406 -6.434 1 98.81 173 ALA A CA 1
ATOM 1377 C C . ALA A 1 173 ? 10.406 -19.234 -7.594 1 98.81 173 ALA A C 1
ATOM 1379 O O . ALA A 1 173 ? 10.82 -19.062 -8.742 1 98.81 173 ALA A O 1
ATOM 1380 N N . LEU A 1 174 ? 9.531 -20.094 -7.285 1 98.75 174 LEU A N 1
ATOM 1381 C CA . LEU A 1 174 ? 8.859 -20.938 -8.266 1 98.75 174 LEU A CA 1
ATOM 1382 C C . LEU A 1 174 ? 7.516 -20.344 -8.672 1 98.75 174 LEU A C 1
ATOM 1384 O O . LEU A 1 174 ? 6.781 -19.828 -7.828 1 98.75 174 LEU A O 1
ATOM 1388 N N . GLY A 1 175 ? 7.191 -20.375 -9.898 1 97.69 175 GLY A N 1
ATOM 1389 C CA . GLY A 1 175 ? 5.898 -19.922 -10.398 1 97.69 175 GLY A CA 1
ATOM 1390 C C . GLY A 1 175 ? 5.656 -20.297 -11.844 1 97.69 175 GLY A C 1
ATOM 1391 O O . GLY A 1 175 ? 6.531 -20.875 -12.5 1 97.69 175 GLY A O 1
ATOM 1392 N N . GLY A 1 176 ? 4.492 -20.094 -12.344 1 96.25 176 GLY A N 1
ATOM 1393 C CA . GLY A 1 176 ? 4.246 -20.188 -13.773 1 96.25 176 GLY A CA 1
ATOM 1394 C C . GLY A 1 176 ? 4.887 -19.062 -14.562 1 96.25 176 GLY A C 1
ATOM 1395 O O . GLY A 1 176 ? 5.316 -18.047 -13.984 1 96.25 176 GLY A O 1
ATOM 1396 N N . MET A 1 177 ? 4.879 -19.219 -15.836 1 95.56 177 MET A N 1
ATOM 1397 C CA . MET A 1 177 ? 5.449 -18.219 -16.719 1 95.56 177 MET A CA 1
ATOM 1398 C C . MET A 1 177 ? 4.746 -16.875 -16.531 1 95.56 177 MET A C 1
ATOM 1400 O O . MET A 1 177 ? 5.34 -15.812 -16.75 1 95.56 177 MET A O 1
ATOM 1404 N N . ASP A 1 178 ? 3.521 -16.891 -16.125 1 93.88 178 ASP A N 1
ATOM 1405 C CA . ASP A 1 178 ? 2.748 -15.664 -15.945 1 93.88 178 ASP A CA 1
ATOM 1406 C C . ASP A 1 178 ? 3.27 -14.859 -14.758 1 93.88 178 ASP A C 1
ATOM 1408 O O . ASP A 1 178 ? 2.963 -13.672 -14.625 1 93.88 178 ASP A O 1
ATOM 1412 N N . GLN A 1 179 ? 4.078 -15.438 -13.875 1 96.81 179 GLN A N 1
ATOM 1413 C CA . GLN A 1 179 ? 4.574 -14.758 -12.68 1 96.81 179 GLN A CA 1
ATOM 1414 C C . GLN A 1 179 ? 5.93 -14.102 -12.945 1 96.81 179 GLN A C 1
ATOM 1416 O O . GLN A 1 179 ? 6.516 -13.492 -12.047 1 96.81 179 GLN A O 1
ATOM 1421 N N . ARG A 1 180 ? 6.418 -14.156 -14.148 1 96.81 180 ARG A N 1
ATOM 1422 C CA . ARG A 1 180 ? 7.754 -13.695 -14.516 1 96.81 180 ARG A CA 1
ATOM 1423 C C . ARG A 1 180 ? 7.934 -12.219 -14.18 1 96.81 180 ARG A C 1
ATOM 1425 O O . ARG A 1 180 ? 8.977 -11.82 -13.656 1 96.81 180 ARG A O 1
ATOM 1432 N N . HIS A 1 181 ? 6.938 -11.422 -14.453 1 96.94 181 HIS A N 1
ATOM 1433 C CA . HIS A 1 181 ? 7.07 -9.984 -14.273 1 96.94 181 HIS A CA 1
ATOM 1434 C C . HIS A 1 181 ? 7.234 -9.617 -12.805 1 96.94 181 HIS A C 1
ATOM 1436 O O . HIS A 1 181 ? 7.973 -8.688 -12.469 1 96.94 181 HIS A O 1
ATOM 1442 N N . ALA A 1 182 ? 6.559 -10.281 -11.938 1 97.5 182 ALA A N 1
ATOM 1443 C CA . ALA A 1 182 ? 6.711 -10.023 -10.516 1 97.5 182 ALA A CA 1
ATOM 1444 C C . ALA A 1 182 ? 8.102 -10.422 -10.031 1 97.5 182 ALA A C 1
ATOM 1446 O O . ALA A 1 182 ? 8.703 -9.727 -9.203 1 97.5 182 ALA A O 1
ATOM 1447 N N . HIS A 1 183 ? 8.586 -11.562 -10.531 1 98.25 183 HIS A N 1
ATOM 1448 C CA . HIS A 1 183 ? 9.922 -12.016 -10.148 1 98.25 183 HIS A CA 1
ATOM 1449 C C . HIS A 1 183 ? 10.992 -11.055 -10.656 1 98.25 183 HIS A C 1
ATOM 1451 O O . HIS A 1 183 ? 11.961 -10.773 -9.953 1 98.25 183 HIS A O 1
ATOM 1457 N N . MET A 1 184 ? 10.789 -10.547 -11.859 1 98.06 184 MET A N 1
ATOM 1458 C CA . MET A 1 184 ? 11.727 -9.57 -12.391 1 98.06 184 MET A CA 1
ATOM 1459 C C . MET A 1 184 ? 11.672 -8.273 -11.594 1 98.06 184 MET A C 1
ATOM 1461 O O . MET A 1 184 ? 12.703 -7.641 -11.352 1 98.06 184 MET A O 1
ATOM 1465 N N . LEU A 1 185 ? 10.5 -7.891 -11.234 1 98.5 185 LEU A N 1
ATOM 1466 C CA . LEU A 1 185 ? 10.352 -6.719 -10.375 1 98.5 185 LEU A CA 1
ATOM 1467 C C . LEU A 1 185 ? 11.133 -6.895 -9.078 1 98.5 185 LEU A C 1
ATOM 1469 O O . LEU A 1 185 ? 11.797 -5.965 -8.617 1 98.5 185 LEU A O 1
ATOM 1473 N N . GLN A 1 186 ? 11.016 -8.062 -8.484 1 98.75 186 GLN A N 1
ATOM 1474 C CA . GLN A 1 186 ? 11.758 -8.352 -7.266 1 98.75 186 GLN A CA 1
ATOM 1475 C C . GLN A 1 186 ? 13.258 -8.164 -7.477 1 98.75 186 GLN A C 1
ATOM 1477 O O . GLN A 1 186 ? 13.938 -7.562 -6.637 1 98.75 186 GLN A O 1
ATOM 1482 N N . ARG A 1 187 ? 13.812 -8.672 -8.555 1 98.44 187 ARG A N 1
ATOM 1483 C CA . ARG A 1 187 ? 15.242 -8.57 -8.828 1 98.44 187 ARG A CA 1
ATOM 1484 C C . ARG A 1 187 ? 15.664 -7.109 -8.984 1 98.44 187 ARG A C 1
ATOM 1486 O O . ARG A 1 187 ? 16.703 -6.703 -8.461 1 98.44 187 ARG A O 1
ATOM 1493 N N . ASP A 1 188 ? 14.828 -6.352 -9.68 1 98.12 188 ASP A N 1
ATOM 1494 C CA . ASP A 1 188 ? 15.109 -4.93 -9.875 1 98.12 188 ASP A CA 1
ATOM 1495 C C . ASP A 1 188 ? 15.133 -4.191 -8.539 1 98.12 188 ASP A C 1
ATOM 1497 O O . ASP A 1 188 ? 16.062 -3.43 -8.266 1 98.12 188 ASP A O 1
ATOM 1501 N N . VAL A 1 189 ? 14.148 -4.375 -7.746 1 98.5 189 VAL A N 1
ATOM 1502 C CA . VAL A 1 189 ? 14 -3.711 -6.453 1 98.5 189 VAL A CA 1
ATOM 1503 C C . VAL A 1 189 ? 15.117 -4.156 -5.516 1 98.5 189 VAL A C 1
ATOM 1505 O O . VAL A 1 189 ? 15.695 -3.338 -4.793 1 98.5 189 VAL A O 1
ATOM 1508 N N . ALA A 1 190 ? 15.391 -5.445 -5.527 1 98.38 190 ALA A N 1
ATOM 1509 C CA . ALA A 1 190 ? 16.438 -6.004 -4.668 1 98.38 190 ALA A CA 1
ATOM 1510 C C . ALA A 1 190 ? 17.781 -5.363 -4.953 1 98.38 190 ALA A C 1
ATOM 1512 O O . ALA A 1 190 ? 18.562 -5.094 -4.027 1 98.38 190 ALA A O 1
ATOM 1513 N N . GLU A 1 191 ? 18.062 -5.207 -6.207 1 97.88 191 GLU A N 1
ATOM 1514 C CA . GLU A 1 191 ? 19.312 -4.559 -6.594 1 97.88 191 GLU A CA 1
ATOM 1515 C C . GLU A 1 191 ? 19.422 -3.164 -5.98 1 97.88 191 GLU A C 1
ATOM 1517 O O . GLU A 1 191 ? 20.453 -2.812 -5.406 1 97.88 191 GLU A O 1
ATOM 1522 N N . LYS A 1 192 ? 18.359 -2.398 -6.066 1 97.62 192 LYS A N 1
ATOM 1523 C CA . LYS A 1 192 ? 18.328 -1.031 -5.551 1 97.62 192 LYS A CA 1
ATOM 1524 C C . LYS A 1 192 ? 18.438 -1.015 -4.027 1 97.62 192 LYS A C 1
ATOM 1526 O O . LYS A 1 192 ? 19.062 -0.121 -3.455 1 97.62 192 LYS A O 1
ATOM 1531 N N . MET A 1 193 ? 17.859 -1.989 -3.395 1 97.81 193 MET A N 1
ATOM 1532 C CA . MET A 1 193 ? 17.797 -2.053 -1.937 1 97.81 193 MET A CA 1
ATOM 1533 C C . MET A 1 193 ? 19.062 -2.699 -1.373 1 97.81 193 MET A C 1
ATOM 1535 O O . MET A 1 193 ? 19.297 -2.648 -0.166 1 97.81 193 MET A O 1
ATOM 1539 N N . GLY A 1 194 ? 19.828 -3.352 -2.188 1 97.75 194 GLY A N 1
ATOM 1540 C CA . GLY A 1 194 ? 21 -4.062 -1.732 1 97.75 194 GLY A CA 1
ATOM 1541 C C . GLY A 1 194 ? 20.688 -5.336 -0.972 1 97.75 194 GLY A C 1
ATOM 1542 O O . GLY A 1 194 ? 21.344 -5.656 0.019 1 97.75 194 GLY A O 1
ATOM 1543 N N . VAL A 1 195 ? 19.578 -5.945 -1.355 1 97.88 195 VAL A N 1
ATOM 1544 C CA . VAL A 1 195 ? 19.188 -7.207 -0.73 1 97.88 195 VAL A CA 1
ATOM 1545 C C . VAL A 1 195 ? 19.281 -8.336 -1.754 1 97.88 195 VAL A C 1
ATOM 1547 O O . VAL A 1 195 ? 19.641 -8.109 -2.908 1 97.88 195 VAL A O 1
ATOM 1550 N N . LYS A 1 196 ? 18.922 -9.5 -1.388 1 96.88 196 LYS A N 1
ATOM 1551 C CA . LYS A 1 196 ? 19.109 -10.719 -2.172 1 96.88 196 LYS A CA 1
ATOM 1552 C C . LYS A 1 196 ? 18.156 -10.742 -3.371 1 96.88 196 LYS A C 1
ATOM 1554 O O . LYS A 1 196 ? 16.953 -10.523 -3.229 1 96.88 196 LYS A O 1
ATOM 1559 N N . LYS A 1 197 ? 18.781 -11 -4.598 1 97.88 197 LYS A N 1
ATOM 1560 C CA . LYS A 1 197 ? 17.984 -11.258 -5.797 1 97.88 197 LYS A CA 1
ATOM 1561 C C . LYS A 1 197 ? 17.531 -12.711 -5.855 1 97.88 197 LYS A C 1
ATOM 1563 O O . LYS A 1 197 ? 18.328 -13.625 -5.598 1 97.88 197 LYS A O 1
ATOM 1568 N N . VAL A 1 198 ? 16.328 -12.906 -6.184 1 98.38 198 VAL A N 1
ATOM 1569 C CA . VAL A 1 198 ? 15.797 -14.266 -6.211 1 98.38 198 VAL A CA 1
ATOM 1570 C C . VAL A 1 198 ? 16.141 -14.93 -7.547 1 98.38 198 VAL A C 1
ATOM 1572 O O . VAL A 1 198 ? 16.281 -14.242 -8.562 1 98.38 198 VAL A O 1
ATOM 1575 N N . ILE A 1 199 ? 16.328 -16.188 -7.566 1 98.62 199 ILE A N 1
ATOM 1576 C CA . ILE A 1 199 ? 16.422 -17.016 -8.766 1 98.62 199 ILE A CA 1
ATOM 1577 C C . ILE A 1 199 ? 15.039 -17.562 -9.117 1 98.62 199 ILE A C 1
ATOM 1579 O O . ILE A 1 199 ? 14.43 -18.281 -8.32 1 98.62 199 ILE A O 1
ATOM 1583 N N . SER A 1 200 ? 14.555 -17.234 -10.227 1 98.25 200 SER A N 1
ATOM 1584 C CA . SER A 1 200 ? 13.195 -17.625 -10.594 1 98.25 200 SER A CA 1
ATOM 1585 C C . SER A 1 200 ? 13.18 -18.906 -11.414 1 98.25 200 SER A C 1
ATOM 1587 O O . SER A 1 200 ? 14 -19.078 -12.312 1 98.25 200 SER A O 1
ATOM 1589 N N . VAL A 1 201 ? 12.352 -19.766 -11.094 1 98.44 201 VAL A N 1
ATOM 1590 C CA . VAL A 1 201 ? 12.055 -21 -11.836 1 98.44 201 VAL A CA 1
ATOM 1591 C C . VAL A 1 201 ? 10.617 -20.953 -12.344 1 98.44 201 VAL A C 1
ATOM 1593 O O . VAL A 1 201 ? 9.664 -20.969 -11.562 1 98.44 201 VAL A O 1
ATOM 1596 N N . HIS A 1 202 ? 10.461 -20.891 -13.656 1 98.06 202 HIS A N 1
ATOM 1597 C CA . HIS A 1 202 ? 9.117 -20.75 -14.203 1 98.06 202 HIS A CA 1
ATOM 1598 C C . HIS A 1 202 ? 8.664 -22.031 -14.906 1 98.06 202 HIS A C 1
ATOM 1600 O O . HIS A 1 202 ? 9.391 -22.578 -15.734 1 98.06 202 HIS A O 1
ATOM 1606 N N . MET A 1 203 ? 7.52 -22.406 -14.531 1 96.69 203 MET A N 1
ATOM 1607 C CA . MET A 1 203 ? 6.875 -23.578 -15.133 1 96.69 203 MET A CA 1
ATOM 1608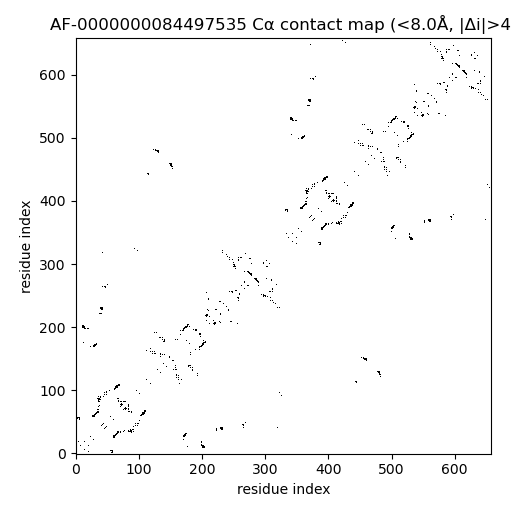 C C . MET A 1 203 ? 6.031 -23.156 -16.328 1 96.69 203 MET A C 1
ATOM 1610 O O . MET A 1 203 ? 5.543 -22.031 -16.406 1 96.69 203 MET A O 1
ATOM 1614 N N . PRO A 1 204 ? 5.875 -24.109 -17.281 1 93.25 204 PRO A N 1
ATOM 1615 C CA . PRO A 1 204 ? 4.957 -23.828 -18.391 1 93.25 204 PRO A CA 1
ATOM 1616 C C . PRO A 1 204 ? 3.498 -23.734 -17.938 1 93.25 204 PRO A C 1
ATOM 1618 O O . PRO A 1 204 ? 3.129 -24.328 -16.922 1 93.25 204 PRO A O 1
ATOM 1621 N N . LEU A 1 205 ? 2.736 -22.953 -18.688 1 91.38 205 LEU A N 1
ATOM 1622 C CA . LEU A 1 205 ? 1.298 -22.906 -18.453 1 91.38 205 LEU A CA 1
ATOM 1623 C C . LEU A 1 205 ? 0.567 -23.938 -19.297 1 91.38 205 LEU A C 1
ATOM 1625 O O . LEU A 1 205 ? 0.864 -24.094 -20.484 1 91.38 205 LEU A O 1
ATOM 1629 N N . ILE A 1 206 ? -0.254 -24.672 -18.688 1 90.19 206 ILE A N 1
ATOM 1630 C CA . ILE A 1 206 ? -1.05 -25.641 -19.422 1 90.19 206 ILE A CA 1
ATOM 1631 C C . ILE A 1 206 ? -2.225 -24.938 -20.109 1 90.19 206 ILE A C 1
ATOM 1633 O O . ILE A 1 206 ? -2.949 -24.172 -19.469 1 90.19 206 ILE A O 1
ATOM 1637 N N . SER A 1 207 ? -2.434 -25.281 -21.344 1 88.38 207 SER A N 1
ATOM 1638 C CA . SER A 1 207 ? -3.49 -24.641 -22.125 1 88.38 207 SER A CA 1
ATOM 1639 C C . SER A 1 207 ? -4.871 -25.078 -21.641 1 88.38 207 SER A C 1
ATOM 1641 O O . SER A 1 207 ? -5.035 -26.203 -21.141 1 88.38 207 SER A O 1
ATOM 1643 N N . SER A 1 208 ? -5.797 -24.188 -21.906 1 90.88 208 SER A N 1
ATOM 1644 C CA . SER A 1 208 ? -7.195 -24.547 -21.688 1 90.88 208 SER A CA 1
ATOM 1645 C C . SER A 1 208 ? -7.594 -25.766 -22.531 1 90.88 208 SER A C 1
ATOM 1647 O O . SER A 1 208 ? -7.172 -25.891 -23.672 1 90.88 208 SER A O 1
ATOM 1649 N N . LEU A 1 209 ? -8.477 -26.578 -22.016 1 93.38 209 LEU A N 1
ATOM 1650 C CA . LEU A 1 209 ? -8.922 -27.766 -22.75 1 93.38 209 LEU A CA 1
ATOM 1651 C C . LEU A 1 209 ? -9.672 -27.359 -24.016 1 93.38 209 LEU A C 1
ATOM 1653 O O . LEU A 1 209 ? -9.75 -28.141 -24.969 1 93.38 209 LEU A O 1
ATOM 1657 N N . LYS A 1 210 ? -10.141 -26.141 -24 1 89.56 210 LYS A N 1
ATOM 1658 C CA . LYS A 1 210 ? -10.945 -25.672 -25.125 1 89.56 210 LYS A CA 1
ATOM 1659 C C . LYS A 1 210 ? -10.07 -25.031 -26.203 1 89.56 210 LYS A C 1
ATOM 1661 O O . LYS A 1 210 ? -10.562 -24.672 -27.281 1 89.56 210 LYS A O 1
ATOM 1666 N N . GLY A 1 211 ? -8.797 -25.031 -25.922 1 83.88 211 GLY A N 1
ATOM 1667 C CA . GLY A 1 211 ? -7.926 -24.328 -26.859 1 83.88 211 GLY A CA 1
ATOM 1668 C C . GLY A 1 211 ? -8.055 -22.812 -26.781 1 83.88 211 GLY A C 1
ATOM 1669 O O . GLY A 1 211 ? -8.672 -22.297 -25.844 1 83.88 211 GLY A O 1
ATOM 1670 N N . SER A 1 212 ? -7.328 -22.047 -27.609 1 72.69 212 SER A N 1
ATOM 1671 C CA . SER A 1 212 ? -7.312 -20.578 -27.594 1 72.69 212 SER A CA 1
ATOM 1672 C C . SER A 1 212 ? -8.562 -20.016 -28.25 1 72.69 212 SER A C 1
ATOM 1674 O O . SER A 1 212 ? -8.859 -18.828 -28.109 1 72.69 212 SER A O 1
ATOM 1676 N N . GLY A 1 213 ? -9.469 -20.938 -28.641 1 64.06 213 GLY A N 1
ATOM 1677 C CA . GLY A 1 213 ? -10.656 -20.469 -29.344 1 64.06 213 GLY A CA 1
ATOM 1678 C C . GLY A 1 213 ? -10.344 -19.688 -30.594 1 64.06 213 GLY A C 1
ATOM 1679 O O . GLY A 1 213 ? -9.352 -19.953 -31.281 1 64.06 213 GLY A O 1
ATOM 1680 N N . ARG A 1 214 ? -11.391 -18.656 -30.953 1 57.44 214 ARG A N 1
ATOM 1681 C CA . ARG A 1 214 ? -11.344 -17.859 -32.156 1 57.44 214 ARG A CA 1
ATOM 1682 C C . ARG A 1 214 ? -10.211 -16.844 -32.094 1 57.44 214 ARG A C 1
ATOM 1684 O O . ARG A 1 214 ? -9.742 -16.359 -33.125 1 57.44 214 ARG A O 1
ATOM 1691 N N . MET A 1 215 ? -9.883 -16.5 -30.828 1 55.56 215 MET A N 1
ATOM 1692 C CA . MET A 1 215 ? -8.836 -15.492 -30.703 1 55.56 215 MET A CA 1
ATOM 1693 C C . MET A 1 215 ? -7.484 -16.141 -30.422 1 55.56 215 MET A C 1
ATOM 1695 O O . MET A 1 215 ? -7.418 -17.203 -29.797 1 55.56 215 MET A O 1
ATOM 1699 N N . ASP A 1 216 ? -6.449 -16.109 -31.219 1 55.38 216 ASP A N 1
ATOM 1700 C CA . ASP A 1 216 ? -5.109 -16.688 -31.266 1 55.38 216 ASP A CA 1
ATOM 1701 C C . ASP A 1 216 ? -4.363 -16.438 -29.953 1 55.38 216 ASP A C 1
ATOM 1703 O O . ASP A 1 216 ? -3.182 -16.766 -29.844 1 55.38 216 ASP A O 1
ATOM 1707 N N . ASP A 1 217 ? -5.164 -16.031 -28.891 1 67.25 217 ASP A N 1
ATOM 1708 C CA . ASP A 1 217 ? -4.43 -15.727 -27.672 1 67.25 217 ASP A CA 1
ATOM 1709 C C . ASP A 1 217 ? -4.438 -16.906 -26.719 1 67.25 217 ASP A C 1
ATOM 1711 O O . ASP A 1 217 ? -5.457 -17.594 -26.562 1 67.25 217 ASP A O 1
ATOM 1715 N N . PHE A 1 218 ? -3.359 -17.344 -26.234 1 71.25 218 PHE A N 1
ATOM 1716 C CA . PHE A 1 218 ? -3.17 -18.422 -25.266 1 71.25 218 PHE A CA 1
ATOM 1717 C C . PHE A 1 218 ? -4.105 -18.266 -24.078 1 71.25 218 PHE A C 1
ATOM 1719 O O . PHE A 1 218 ? -4.176 -17.188 -23.469 1 71.25 218 PHE A O 1
ATOM 1726 N N . LYS A 1 219 ? -4.98 -19.281 -23.828 1 75.94 219 LYS A N 1
ATOM 1727 C CA . LYS A 1 219 ? -5.855 -19.344 -22.656 1 75.94 219 LYS A CA 1
ATOM 1728 C C . LYS A 1 219 ? -5.477 -20.5 -21.75 1 75.94 219 LYS A C 1
ATOM 1730 O O . LYS A 1 219 ? -5.41 -21.656 -22.188 1 75.94 219 LYS A O 1
ATOM 1735 N N . LYS A 1 220 ? -5.215 -20.188 -20.641 1 73.56 220 LYS A N 1
ATOM 1736 C CA . LYS A 1 220 ? -4.852 -21.234 -19.688 1 73.56 220 LYS A CA 1
ATOM 1737 C C . LYS A 1 220 ? -6.09 -21.812 -19.016 1 73.56 220 LYS A C 1
ATOM 1739 O O . LYS A 1 220 ? -7.188 -21.266 -19.141 1 73.56 220 LYS A O 1
ATOM 1744 N N . MET A 1 221 ? -5.848 -22.859 -18.406 1 75.5 221 MET A N 1
ATOM 1745 C CA . MET A 1 221 ? -6.91 -23.469 -17.625 1 75.5 221 MET A CA 1
ATOM 1746 C C . MET A 1 221 ? -7.453 -22.5 -16.578 1 75.5 221 MET A C 1
ATOM 1748 O O . MET A 1 221 ? -6.691 -21.75 -15.969 1 75.5 221 MET A O 1
ATOM 1752 N N . SER A 1 222 ? -8.867 -22.453 -16.594 1 72.44 222 SER A N 1
ATOM 1753 C CA . SER A 1 222 ? -9.484 -21.5 -15.68 1 72.44 222 SER A CA 1
ATOM 1754 C C . SER A 1 222 ? -10.555 -22.172 -14.82 1 72.44 222 SER A C 1
ATOM 1756 O O . SER A 1 222 ? -11.297 -23.031 -15.305 1 72.44 222 SER A O 1
ATOM 1758 N N . LYS A 1 223 ? -10.648 -21.75 -13.664 1 72.38 223 LYS A N 1
ATOM 1759 C CA . LYS A 1 223 ? -11.633 -22.266 -12.719 1 72.38 223 LYS A CA 1
ATOM 1760 C C . LYS A 1 223 ? -13.031 -21.75 -13.039 1 72.38 223 LYS A C 1
ATOM 1762 O O . LYS A 1 223 ? -14.031 -22.359 -12.672 1 72.38 223 LYS A O 1
ATOM 1767 N N . SER A 1 224 ? -13.023 -20.641 -13.695 1 70.5 224 SER A N 1
ATOM 1768 C CA . SER A 1 224 ? -14.305 -20.016 -13.992 1 70.5 224 SER A CA 1
ATOM 1769 C C . SER A 1 224 ? -15.055 -20.75 -15.086 1 70.5 224 SER A C 1
ATOM 1771 O O . SER A 1 224 ? -16.266 -20.562 -15.266 1 70.5 224 SER A O 1
ATOM 1773 N N . ASP A 1 225 ? -14.352 -21.641 -15.805 1 79.75 225 ASP A N 1
ATOM 1774 C CA . ASP A 1 225 ? -14.953 -22.516 -16.812 1 79.75 225 ASP A CA 1
ATOM 1775 C C . ASP A 1 225 ? -14.656 -23.984 -16.516 1 79.75 225 ASP A C 1
ATOM 1777 O O . ASP A 1 225 ? -13.641 -24.516 -16.953 1 79.75 225 ASP A O 1
ATOM 1781 N N . PRO A 1 226 ? -15.531 -24.625 -15.914 1 80.5 226 PRO A N 1
ATOM 1782 C CA . PRO A 1 226 ? -15.266 -25.969 -15.406 1 80.5 226 PRO A CA 1
ATOM 1783 C C . PRO A 1 226 ? -14.844 -26.938 -16.516 1 80.5 226 PRO A C 1
ATOM 1785 O O . PRO A 1 226 ? -14.094 -27.891 -16.25 1 80.5 226 PRO A O 1
ATOM 1788 N N . ASP A 1 227 ? -15.258 -26.672 -17.703 1 87.75 227 ASP A N 1
ATOM 1789 C CA . ASP A 1 227 ? -14.945 -27.625 -18.766 1 87.75 227 ASP A CA 1
ATOM 1790 C C . ASP A 1 227 ? -13.609 -27.281 -19.422 1 87.75 227 ASP A C 1
ATOM 1792 O O . ASP A 1 227 ? -13.125 -28.031 -20.281 1 87.75 227 ASP A O 1
ATOM 1796 N N . SER A 1 228 ? -12.984 -26.25 -18.938 1 90.12 228 SER A N 1
ATOM 1797 C CA . SER A 1 228 ? -11.719 -25.812 -19.516 1 90.12 228 SER A CA 1
ATOM 1798 C C . SER A 1 228 ? -10.531 -26.391 -18.734 1 90.12 228 SER A C 1
ATOM 1800 O O . SER A 1 228 ? -9.383 -26.219 -19.141 1 90.12 228 SER A O 1
ATOM 1802 N N . ALA A 1 229 ? -10.828 -27.094 -17.672 1 93.25 229 ALA A N 1
ATOM 1803 C CA . ALA A 1 229 ? -9.758 -27.578 -16.812 1 93.25 229 ALA A CA 1
ATOM 1804 C C . ALA A 1 229 ? -10.109 -28.938 -16.219 1 93.25 229 ALA A C 1
ATOM 1806 O O . ALA A 1 229 ? -11.281 -29.312 -16.156 1 93.25 229 ALA A O 1
ATOM 1807 N N . ILE A 1 230 ? -9.102 -29.688 -15.922 1 95.5 230 ILE A N 1
ATOM 1808 C CA . ILE A 1 230 ? -9.289 -30.922 -15.164 1 95.5 230 ILE A CA 1
ATOM 1809 C C . ILE A 1 230 ? -9.07 -30.641 -13.672 1 95.5 230 ILE A C 1
ATOM 1811 O O . ILE A 1 230 ? -7.961 -30.297 -13.258 1 95.5 230 ILE A O 1
ATOM 1815 N N . PHE A 1 231 ? -10.078 -30.828 -12.891 1 95.12 231 PHE A N 1
ATOM 1816 C CA . PHE A 1 231 ? -9.984 -30.594 -11.453 1 95.12 231 PHE A CA 1
ATOM 1817 C C . PHE A 1 231 ? -9.656 -31.906 -10.727 1 95.12 231 PHE A C 1
ATOM 1819 O O . PHE A 1 231 ? -10 -33 -11.203 1 95.12 231 PHE A O 1
ATOM 1826 N N . ILE A 1 232 ? -9.031 -31.766 -9.594 1 94.31 232 ILE A N 1
ATOM 1827 C CA . ILE A 1 232 ? -8.594 -32.906 -8.812 1 94.31 232 ILE A CA 1
ATOM 1828 C C . ILE A 1 232 ? -9.812 -33.688 -8.32 1 94.31 232 ILE A C 1
ATOM 1830 O O . ILE A 1 232 ? -9.75 -34.906 -8.117 1 94.31 232 ILE A O 1
ATOM 1834 N N . THR A 1 233 ? -10.922 -33.031 -8.234 1 93 233 THR A N 1
ATOM 1835 C CA . THR A 1 233 ? -12.125 -33.625 -7.68 1 93 233 THR A CA 1
ATOM 1836 C C . THR A 1 233 ? -13.008 -34.188 -8.789 1 93 233 THR A C 1
ATOM 1838 O O . THR A 1 233 ? -14.086 -34.75 -8.523 1 93 233 THR A O 1
ATOM 1841 N N . ASP A 1 234 ? -12.641 -34.062 -10 1 95.19 234 ASP A N 1
ATOM 1842 C CA . ASP A 1 234 ? -13.438 -34.562 -11.102 1 95.19 234 ASP A CA 1
ATOM 1843 C C . ASP A 1 234 ? -13.594 -36.094 -11.008 1 95.19 234 ASP A C 1
ATOM 1845 O O . ASP A 1 234 ? -12.641 -36.781 -10.68 1 95.19 234 ASP A O 1
ATOM 1849 N N . SER A 1 235 ? -14.797 -36.562 -11.336 1 95.75 235 SER A N 1
ATOM 1850 C CA . SER A 1 235 ? -15 -38 -11.445 1 95.75 235 SER A CA 1
ATOM 1851 C C . SER A 1 235 ? -14.305 -38.562 -12.68 1 95.75 235 SER A C 1
ATOM 1853 O O . SER A 1 235 ? -13.891 -37.812 -13.57 1 95.75 235 SER A O 1
ATOM 1855 N N . ASP A 1 236 ? -14.156 -39.875 -12.68 1 97.38 236 ASP A N 1
ATOM 1856 C CA . ASP A 1 236 ? -13.602 -40.531 -13.867 1 97.38 236 ASP A CA 1
ATOM 1857 C C . ASP A 1 236 ? -14.414 -40.156 -15.117 1 97.38 236 ASP A C 1
ATOM 1859 O O . ASP A 1 236 ? -13.844 -39.906 -16.172 1 97.38 236 ASP A O 1
ATOM 1863 N N . GLU A 1 237 ? -15.703 -40.156 -14.93 1 97.5 237 GLU A N 1
ATOM 1864 C CA . GLU A 1 237 ? -16.594 -39.844 -16.047 1 97.5 237 GLU A CA 1
ATOM 1865 C C . GLU A 1 237 ? -16.391 -38.406 -16.516 1 97.5 237 GLU A C 1
ATOM 1867 O O . GLU A 1 237 ? -16.391 -38.125 -17.719 1 97.5 237 GLU A O 1
ATOM 1872 N N . ASP A 1 238 ? -16.25 -37.531 -15.586 1 96.38 238 ASP A N 1
ATOM 1873 C CA . ASP A 1 238 ? -16.016 -36.125 -15.922 1 96.38 238 ASP A CA 1
ATOM 1874 C C . ASP A 1 238 ? -14.703 -35.969 -16.672 1 96.38 238 ASP A C 1
ATOM 1876 O O . ASP A 1 238 ? -14.633 -35.219 -17.656 1 96.38 238 ASP A O 1
ATOM 1880 N N . ILE A 1 239 ? -13.672 -36.594 -16.234 1 97.44 239 ILE A N 1
ATOM 1881 C CA . ILE A 1 239 ? -12.359 -36.5 -16.859 1 97.44 239 ILE A CA 1
ATOM 1882 C C . ILE A 1 239 ? -12.445 -37 -18.312 1 97.44 239 ILE A C 1
ATOM 1884 O O . ILE A 1 239 ? -11.969 -36.344 -19.234 1 97.44 239 ILE A O 1
ATOM 1888 N N . LYS A 1 240 ? -13.086 -38.156 -18.469 1 97.62 240 LYS A N 1
ATOM 1889 C CA . LYS A 1 240 ? -13.25 -38.719 -19.812 1 97.62 240 LYS A CA 1
ATOM 1890 C C . LYS A 1 240 ? -14.023 -37.75 -20.719 1 97.62 240 LYS A C 1
ATOM 1892 O O . LYS A 1 240 ? -13.641 -37.531 -21.859 1 97.62 240 LYS A O 1
ATOM 1897 N N . ARG A 1 241 ? -15.086 -37.25 -20.172 1 97 241 ARG A N 1
ATOM 1898 C CA . ARG A 1 241 ? -15.922 -36.344 -20.938 1 97 241 ARG A CA 1
ATOM 1899 C C . ARG A 1 241 ? -15.141 -35.094 -21.328 1 97 241 ARG A C 1
ATOM 1901 O O . ARG A 1 241 ? -15.172 -34.688 -22.484 1 97 241 ARG A O 1
ATOM 1908 N N . LYS A 1 242 ? -14.453 -34.5 -20.391 1 96.62 242 LYS A N 1
ATOM 1909 C CA . LYS A 1 242 ? -13.711 -33.25 -20.625 1 96.62 242 LYS A CA 1
ATOM 1910 C C . LYS A 1 242 ? -12.594 -33.469 -21.641 1 96.62 242 LYS A C 1
ATOM 1912 O O . LYS A 1 242 ? -12.422 -32.656 -22.562 1 96.62 242 LYS A O 1
ATOM 1917 N N . ILE A 1 243 ? -11.867 -34.562 -21.547 1 97.25 243 ILE A N 1
ATOM 1918 C CA . ILE A 1 243 ? -10.758 -34.844 -22.453 1 97.25 243 ILE A CA 1
ATOM 1919 C C . ILE A 1 243 ? -11.289 -35.188 -23.844 1 97.25 243 ILE A C 1
ATOM 1921 O O . ILE A 1 243 ? -10.695 -34.781 -24.859 1 97.25 243 ILE A O 1
ATOM 1925 N N . LYS A 1 244 ? -12.383 -35.875 -23.844 1 96.62 244 LYS A N 1
ATOM 1926 C CA . LYS A 1 244 ? -13.016 -36.219 -25.125 1 96.62 244 LYS A CA 1
ATOM 1927 C C . LYS A 1 244 ? -13.312 -34.938 -25.938 1 96.62 244 LYS A C 1
ATOM 1929 O O . LYS A 1 244 ? -13.172 -34.938 -27.156 1 96.62 244 LYS A O 1
ATOM 1934 N N . HIS A 1 245 ? -13.68 -33.938 -25.297 1 95.69 245 HIS A N 1
ATOM 1935 C CA . HIS A 1 245 ? -14.102 -32.719 -25.969 1 95.69 245 HIS A CA 1
ATOM 1936 C C . HIS A 1 245 ? -12.961 -31.703 -26.047 1 95.69 245 HIS A C 1
ATOM 1938 O O . HIS A 1 245 ? -13.133 -30.609 -26.594 1 95.69 245 HIS A O 1
ATOM 1944 N N . ALA A 1 246 ? -11.828 -32.062 -25.516 1 96 246 ALA A N 1
ATOM 1945 C CA . ALA A 1 246 ? -10.688 -31.141 -25.5 1 96 246 ALA A CA 1
ATOM 1946 C C . ALA A 1 246 ? -10.172 -30.875 -26.906 1 96 246 ALA A C 1
ATOM 1948 O O . ALA A 1 246 ? -10.258 -31.734 -27.781 1 96 246 ALA A O 1
ATOM 1949 N N . TYR A 1 247 ? -9.711 -29.656 -27.156 1 95.12 247 TYR A N 1
ATOM 1950 C CA . TYR A 1 247 ? -9.055 -29.281 -28.406 1 95.12 247 TYR A CA 1
ATOM 1951 C C . TYR A 1 247 ? -7.832 -30.156 -28.656 1 95.12 247 TYR A C 1
ATOM 1953 O O . TYR A 1 247 ? -6.891 -30.172 -27.859 1 95.12 247 TYR A O 1
ATOM 1961 N N . CYS A 1 248 ? -7.84 -30.922 -29.75 1 96.12 248 CYS A N 1
ATOM 1962 C CA . CYS A 1 248 ? -6.77 -31.844 -30.094 1 96.12 248 CYS A CA 1
ATOM 1963 C C . CYS A 1 248 ? -6.777 -32.156 -31.594 1 96.12 248 CYS A C 1
ATOM 1965 O O . CYS A 1 248 ? -7.055 -33.281 -32 1 96.12 248 CYS A O 1
ATOM 1967 N N . PRO A 1 249 ? -6.344 -31.109 -32.344 1 95.38 249 PRO A N 1
ATOM 1968 C CA . PRO A 1 249 ? -6.355 -31.328 -33.812 1 95.38 249 PRO A CA 1
ATOM 1969 C C . PRO A 1 249 ? -5.316 -32.344 -34.25 1 95.38 249 PRO A C 1
ATOM 1971 O O . PRO A 1 249 ? -4.207 -32.375 -33.719 1 95.38 249 PRO A O 1
ATOM 1974 N N . ALA A 1 250 ? -5.68 -33.062 -35.25 1 95.5 250 ALA A N 1
ATOM 1975 C CA . ALA A 1 250 ? -4.809 -34.125 -35.781 1 95.5 250 ALA A CA 1
ATOM 1976 C C . ALA A 1 250 ? -3.467 -33.531 -36.219 1 95.5 250 ALA A C 1
ATOM 1978 O O . ALA A 1 250 ? -3.424 -32.562 -37 1 95.5 250 ALA A O 1
ATOM 1979 N N . GLY A 1 251 ? -2.457 -34.062 -35.656 1 96.12 251 GLY A N 1
ATOM 1980 C CA . GLY A 1 251 ? -1.112 -33.75 -36.094 1 96.12 251 GLY A CA 1
ATOM 1981 C C . GLY A 1 251 ? -0.584 -32.469 -35.5 1 96.12 251 GLY A C 1
ATOM 1982 O O . GLY A 1 251 ? 0.554 -32.062 -35.781 1 96.12 251 GLY A O 1
ATOM 1983 N N . VAL A 1 252 ? -1.343 -31.812 -34.75 1 94.94 252 VAL A N 1
ATOM 1984 C CA . VAL A 1 252 ? -0.943 -30.531 -34.188 1 94.94 252 VAL A CA 1
ATOM 1985 C C . VAL A 1 252 ? -0.511 -30.719 -32.75 1 94.94 252 VAL A C 1
ATOM 1987 O O . VAL A 1 252 ? -1.301 -31.156 -31.906 1 94.94 252 VAL A O 1
ATOM 1990 N N . THR A 1 253 ? 0.72 -30.391 -32.469 1 94.19 253 THR A N 1
ATOM 1991 C CA . THR A 1 253 ? 1.241 -30.625 -31.125 1 94.19 253 THR A CA 1
ATOM 1992 C C . THR A 1 253 ? 1.387 -29.297 -30.375 1 94.19 253 THR A C 1
ATOM 1994 O O . THR A 1 253 ? 1.416 -29.281 -29.141 1 94.19 253 THR A O 1
ATOM 1997 N N . GLU A 1 254 ? 1.454 -28.156 -31.094 1 89.19 254 GLU A N 1
ATOM 1998 C CA . GLU A 1 254 ? 1.583 -26.844 -30.469 1 89.19 254 GLU A CA 1
ATOM 1999 C C . GLU A 1 254 ? 0.241 -26.344 -29.938 1 89.19 254 GLU A C 1
ATOM 2001 O O . GLU A 1 254 ? -0.779 -26.438 -30.625 1 89.19 254 GLU A O 1
ATOM 2006 N N . ASN A 1 255 ? 0.248 -25.828 -28.734 1 89.25 255 ASN A N 1
ATOM 2007 C CA . ASN A 1 255 ? -0.947 -25.281 -28.094 1 89.25 255 ASN A CA 1
ATOM 2008 C C . ASN A 1 255 ? -2.062 -26.328 -28.031 1 89.25 255 ASN A C 1
ATOM 2010 O O . ASN A 1 255 ? -3.229 -26 -28.266 1 89.25 255 ASN A O 1
ATOM 2014 N N . ASN A 1 256 ? -1.657 -27.531 -27.938 1 93.62 256 ASN A N 1
ATOM 2015 C CA . ASN A 1 256 ? -2.564 -28.656 -27.75 1 93.62 256 ASN A CA 1
ATOM 2016 C C . ASN A 1 256 ? -2.633 -29.094 -26.297 1 93.62 256 ASN A C 1
ATOM 2018 O O . ASN A 1 256 ? -1.68 -29.672 -25.766 1 93.62 256 ASN A O 1
ATOM 2022 N N . PRO A 1 257 ? -3.756 -28.797 -25.672 1 94.56 257 PRO A N 1
ATOM 2023 C CA . PRO A 1 257 ? -3.832 -29.047 -24.234 1 94.56 257 PRO A CA 1
ATOM 2024 C C . PRO A 1 257 ? -3.621 -30.516 -23.875 1 94.56 257 PRO A C 1
ATOM 2026 O O . PRO A 1 257 ? -3.084 -30.828 -22.812 1 94.56 257 PRO A O 1
ATOM 2029 N N . VAL A 1 258 ? -3.996 -31.391 -24.703 1 96.19 258 VAL A N 1
ATOM 2030 C CA . VAL A 1 258 ? -3.816 -32.812 -24.453 1 96.19 258 VAL A CA 1
ATOM 2031 C C . VAL A 1 258 ? -2.33 -33.156 -24.453 1 96.19 258 VAL A C 1
ATOM 2033 O O . VAL A 1 258 ? -1.847 -33.875 -23.578 1 96.19 258 VAL A O 1
ATOM 2036 N N . ILE A 1 259 ? -1.662 -32.625 -25.406 1 95.31 259 ILE A N 1
ATOM 2037 C CA . ILE A 1 259 ? -0.221 -32.812 -25.5 1 95.31 259 ILE A CA 1
ATOM 2038 C C . ILE A 1 259 ? 0.472 -32.188 -24.297 1 95.31 259 ILE A C 1
ATOM 2040 O O . ILE A 1 259 ? 1.396 -32.75 -23.719 1 95.31 259 ILE A O 1
ATOM 2044 N N . ASP A 1 260 ? 0.016 -31.016 -23.922 1 93.56 260 ASP A N 1
ATOM 2045 C CA . ASP A 1 260 ? 0.593 -30.328 -22.766 1 93.56 260 ASP A CA 1
ATOM 2046 C C . ASP A 1 260 ? 0.448 -31.156 -21.5 1 93.56 260 ASP A C 1
ATOM 2048 O O . ASP A 1 260 ? 1.401 -31.297 -20.734 1 93.56 260 ASP A O 1
ATOM 2052 N N . ILE A 1 261 ? -0.68 -31.641 -21.297 1 94.5 261 ILE A N 1
ATOM 2053 C CA . ILE A 1 261 ? -0.952 -32.438 -20.109 1 94.5 261 ILE A CA 1
ATOM 2054 C C . ILE A 1 261 ? -0.059 -33.688 -20.094 1 94.5 261 ILE A C 1
ATOM 2056 O O . ILE A 1 261 ? 0.51 -34.031 -19.062 1 94.5 261 ILE A O 1
ATOM 2060 N N . LEU A 1 262 ? 0.013 -34.312 -21.25 1 94.69 262 LEU A N 1
ATOM 2061 C CA . LEU A 1 262 ? 0.871 -35.5 -21.344 1 94.69 262 LEU A CA 1
ATOM 2062 C C . LEU A 1 262 ? 2.322 -35.156 -21.047 1 94.69 262 LEU A C 1
ATOM 2064 O O . LEU A 1 262 ? 2.992 -35.844 -20.281 1 94.69 262 LEU A O 1
ATOM 2068 N N . LYS A 1 263 ? 2.727 -34.062 -21.594 1 93 263 LYS A N 1
ATOM 2069 C CA . LYS A 1 263 ? 4.117 -33.625 -21.469 1 93 263 LYS A CA 1
ATOM 2070 C C . LYS A 1 263 ? 4.453 -33.25 -20.031 1 93 263 LYS A C 1
ATOM 2072 O O . LYS A 1 263 ? 5.5 -33.625 -19.516 1 93 263 LYS A O 1
ATOM 2077 N N . TYR A 1 264 ? 3.57 -32.562 -19.375 1 92.19 264 TYR A N 1
ATOM 2078 C CA . TYR A 1 264 ? 3.969 -31.891 -18.141 1 92.19 264 TYR A CA 1
ATOM 2079 C C . TYR A 1 264 ? 3.379 -32.594 -16.922 1 92.19 264 TYR A C 1
ATOM 2081 O O . TYR A 1 264 ? 3.818 -32.344 -15.789 1 92.19 264 TYR A O 1
ATOM 2089 N N . VAL A 1 265 ? 2.449 -33.438 -17.125 1 92.56 265 VAL A N 1
ATOM 2090 C CA . VAL A 1 265 ? 1.815 -34.062 -15.977 1 92.56 265 VAL A CA 1
ATOM 2091 C C . VAL A 1 265 ? 2.004 -35.594 -16.062 1 92.56 265 VAL A C 1
ATOM 2093 O O . VAL A 1 265 ? 2.566 -36.188 -15.148 1 92.56 265 VAL A O 1
ATOM 2096 N N . VAL A 1 266 ? 1.698 -36.156 -17.203 1 92.94 266 VAL A N 1
ATOM 2097 C CA . VAL A 1 266 ? 1.599 -37.625 -17.312 1 92.94 266 VAL A CA 1
ATOM 2098 C C . VAL A 1 266 ? 2.996 -38.219 -17.375 1 92.94 266 VAL A C 1
ATOM 2100 O O . VAL A 1 266 ? 3.346 -39.094 -16.562 1 92.94 266 VAL A O 1
ATOM 2103 N N . PHE A 1 267 ? 3.771 -37.719 -18.297 1 91.88 267 PHE A N 1
ATOM 2104 C CA . PHE A 1 267 ? 5.082 -38.312 -18.484 1 91.88 267 PHE A CA 1
ATOM 2105 C C . PHE A 1 267 ? 5.969 -38.094 -17.266 1 91.88 267 PHE A C 1
ATOM 2107 O O . PHE A 1 267 ? 6.633 -39.031 -16.797 1 91.88 267 PHE A O 1
ATOM 2114 N N . PRO A 1 268 ? 5.941 -36.906 -16.703 1 86.19 268 PRO A N 1
ATOM 2115 C CA . PRO A 1 268 ? 6.754 -36.719 -15.5 1 86.19 268 PRO A CA 1
ATOM 2116 C C . PRO A 1 268 ? 6.312 -37.594 -14.336 1 86.19 268 PRO A C 1
ATOM 2118 O O . PRO A 1 268 ? 7.129 -37.969 -13.484 1 86.19 268 PRO A O 1
ATOM 2121 N N . TYR A 1 269 ? 5.086 -37.906 -14.297 1 83.25 269 TYR A N 1
ATOM 2122 C CA . TYR A 1 269 ? 4.566 -38.75 -13.227 1 83.25 269 TYR A CA 1
ATOM 2123 C C . TYR A 1 269 ? 4.98 -40.188 -13.414 1 83.25 269 TYR A C 1
ATOM 2125 O O . TYR A 1 269 ? 5.375 -40.875 -12.461 1 83.25 269 TYR A O 1
ATOM 2133 N N . TYR A 1 270 ? 4.875 -40.688 -14.609 1 77.31 270 TYR A N 1
ATOM 2134 C CA . TYR A 1 270 ? 5.16 -42.094 -14.898 1 77.31 270 TYR A CA 1
ATOM 2135 C C . TYR A 1 270 ? 6.598 -42.25 -15.375 1 77.31 270 TYR A C 1
ATOM 2137 O O . TYR A 1 270 ? 7.125 -43.375 -15.375 1 77.31 270 TYR A O 1
ATOM 2145 N N . GLN A 1 271 ? 7.34 -41.219 -15.742 1 67.75 271 GLN A N 1
ATOM 2146 C CA . GLN A 1 271 ? 8.75 -41 -16.047 1 67.75 271 GLN A CA 1
ATOM 2147 C C . GLN A 1 271 ? 9.164 -41.781 -17.297 1 67.75 271 GLN A C 1
ATOM 2149 O O . GLN A 1 271 ? 10.188 -41.469 -17.906 1 67.75 271 GLN A O 1
ATOM 2154 N N . GLU A 1 272 ? 8.438 -42.719 -17.891 1 79.12 272 GLU A N 1
ATOM 2155 C CA . GLU A 1 272 ? 9.156 -43.5 -18.891 1 79.12 272 GLU A CA 1
ATOM 2156 C C . GLU A 1 272 ? 8.336 -43.656 -20.172 1 79.12 272 GLU A C 1
ATOM 2158 O O . GLU A 1 272 ? 8.719 -43.156 -21.219 1 79.12 272 GLU A O 1
ATOM 2163 N N . ARG A 1 273 ? 7.312 -44.406 -20.25 1 89.62 273 ARG A N 1
ATOM 2164 C CA . ARG A 1 273 ? 6.609 -44.719 -21.484 1 89.62 273 ARG A CA 1
ATOM 2165 C C . ARG A 1 273 ? 5.102 -44.781 -21.25 1 89.62 273 ARG A C 1
ATOM 2167 O O . ARG A 1 273 ? 4.648 -45 -20.125 1 89.62 273 ARG A O 1
ATOM 2174 N N . LEU A 1 274 ? 4.363 -44.438 -22.281 1 92.81 274 LEU A N 1
ATOM 2175 C CA . LEU A 1 274 ? 2.906 -44.469 -22.266 1 92.81 274 LEU A CA 1
ATOM 2176 C C . LEU A 1 274 ? 2.361 -45.406 -23.328 1 92.81 274 LEU A C 1
ATOM 2178 O O . LEU A 1 274 ? 2.855 -45.438 -24.469 1 92.81 274 LEU A O 1
ATOM 2182 N N . THR A 1 275 ? 1.482 -46.156 -22.938 1 93.56 275 THR A N 1
ATOM 2183 C CA . THR A 1 275 ? 0.816 -47.031 -23.906 1 93.56 275 THR A CA 1
ATOM 2184 C C . THR A 1 275 ? -0.379 -46.344 -24.531 1 93.56 275 THR A C 1
ATOM 2186 O O . THR A 1 275 ? -1.239 -45.812 -23.828 1 93.56 275 THR A O 1
ATOM 2189 N N . ILE A 1 276 ? -0.443 -46.312 -25.828 1 94.69 276 ILE A N 1
ATOM 2190 C CA . ILE A 1 276 ? -1.577 -45.812 -26.578 1 94.69 276 ILE A CA 1
ATOM 2191 C C . ILE A 1 276 ? -2.254 -46.938 -27.344 1 94.69 276 ILE A C 1
ATOM 2193 O O . ILE A 1 276 ? -1.648 -47.562 -28.234 1 94.69 276 ILE A O 1
ATOM 2197 N N . ASN A 1 277 ? -3.428 -47.188 -27.016 1 93.38 277 ASN A N 1
ATOM 2198 C CA . ASN A 1 277 ? -4.18 -48.25 -27.672 1 93.38 277 ASN A CA 1
ATOM 2199 C C . ASN A 1 277 ? -4.797 -47.75 -28.984 1 93.38 277 ASN A C 1
ATOM 2201 O O . ASN A 1 277 ? -5.574 -46.812 -28.984 1 93.38 277 ASN A O 1
ATOM 2205 N N . ARG A 1 278 ? -4.398 -48.344 -30.031 1 91.38 278 ARG A N 1
ATOM 2206 C CA . ARG A 1 278 ? -4.945 -48.094 -31.359 1 91.38 278 ARG A CA 1
ATOM 2207 C C . ARG A 1 278 ? -5.617 -49.344 -31.922 1 91.38 278 ARG A C 1
ATOM 2209 O O . ARG A 1 278 ? -5.277 -50.438 -31.547 1 91.38 278 ARG A O 1
ATOM 2216 N N . PRO A 1 279 ? -6.582 -49.094 -32.75 1 90.31 279 PRO A N 1
ATOM 2217 C CA . PRO A 1 279 ? -7.148 -50.281 -33.406 1 90.31 279 PRO A CA 1
ATOM 2218 C C . PRO A 1 279 ? -6.098 -51.094 -34.156 1 90.31 279 PRO A C 1
ATOM 2220 O O . PRO A 1 279 ? -5.133 -50.531 -34.688 1 90.31 279 PRO A O 1
ATOM 2223 N N . GLU A 1 280 ? -6.34 -52.406 -34.312 1 90.12 280 GLU A N 1
ATOM 2224 C CA . GLU A 1 280 ? -5.422 -53.281 -35.031 1 90.12 280 GLU A CA 1
ATOM 2225 C C . GLU A 1 280 ? -5.246 -52.812 -36.469 1 90.12 280 GLU A C 1
ATOM 2227 O O . GLU A 1 280 ? -4.156 -52.906 -37.031 1 90.12 280 GLU A O 1
ATOM 2232 N N . SER A 1 281 ? -6.309 -52.344 -37 1 89.19 281 SER A N 1
ATOM 2233 C CA . SER A 1 281 ? -6.309 -51.875 -38.406 1 89.19 281 SER A CA 1
ATOM 2234 C C . SER A 1 281 ? -5.418 -50.656 -38.562 1 89.19 281 SER A C 1
ATOM 2236 O O . SER A 1 281 ? -5.02 -50.344 -39.688 1 89.19 281 SER A O 1
ATOM 2238 N N . LYS A 1 282 ? -5.082 -50.062 -37.438 1 89.19 282 LYS A N 1
ATOM 2239 C CA . LYS A 1 282 ? -4.262 -48.875 -37.5 1 89.19 282 LYS A CA 1
ATOM 2240 C C . LYS A 1 282 ? -2.904 -49.094 -36.844 1 89.19 282 LYS A C 1
ATOM 2242 O O . LYS A 1 282 ? -2.312 -48.156 -36.312 1 89.19 282 LYS A O 1
ATOM 2247 N N . GLY A 1 283 ? -2.496 -50.375 -36.719 1 88.06 283 GLY A N 1
ATOM 2248 C CA . GLY A 1 283 ? -1.162 -50.719 -36.25 1 88.06 283 GLY A CA 1
ATOM 2249 C C . GLY A 1 283 ? -1.146 -51.219 -34.812 1 88.06 283 GLY A C 1
ATOM 2250 O O . GLY A 1 283 ? -0.1 -51.656 -34.312 1 88.06 283 GLY A O 1
ATOM 2251 N N . GLY A 1 284 ? -2.318 -51.188 -34.062 1 91.38 284 GLY A N 1
ATOM 2252 C CA . GLY A 1 284 ? -2.412 -51.719 -32.719 1 91.38 284 GLY A CA 1
ATOM 2253 C C . GLY A 1 284 ? -1.769 -50.812 -31.688 1 91.38 284 GLY A C 1
ATOM 2254 O O . GLY A 1 284 ? -1.342 -49.719 -32 1 91.38 284 GLY A O 1
ATOM 2255 N N . PRO A 1 285 ? -1.716 -51.406 -30.469 1 94.31 285 PRO A N 1
ATOM 2256 C CA . PRO A 1 285 ? -1.172 -50.625 -29.359 1 94.31 285 PRO A CA 1
ATOM 2257 C C . PRO A 1 285 ? 0.317 -50.312 -29.531 1 94.31 285 PRO A C 1
ATOM 2259 O O . PRO A 1 285 ? 1.064 -51.156 -30.047 1 94.31 285 PRO A O 1
ATOM 2262 N N . VAL A 1 286 ? 0.684 -49.156 -29.094 1 94.69 286 VAL A N 1
ATOM 2263 C CA . VAL A 1 286 ? 2.088 -48.75 -29.141 1 94.69 286 VAL A CA 1
ATOM 2264 C C . VAL A 1 286 ? 2.514 -48.219 -27.766 1 94.69 286 VAL A C 1
ATOM 2266 O O . VAL A 1 286 ? 1.696 -47.656 -27.031 1 94.69 286 VAL A O 1
ATOM 2269 N N . GLU A 1 287 ? 3.744 -48.469 -27.453 1 94.94 287 GLU A N 1
ATOM 2270 C CA . GLU A 1 287 ? 4.391 -47.906 -26.281 1 94.94 287 GLU A CA 1
ATOM 2271 C C . GLU A 1 287 ? 5.398 -46.812 -26.688 1 94.94 287 GLU A C 1
ATOM 2273 O O . GLU A 1 287 ? 6.332 -47.094 -27.438 1 94.94 287 GLU A O 1
ATOM 2278 N N . VAL A 1 288 ? 5.168 -45.656 -26.188 1 95.31 288 VAL A N 1
ATOM 2279 C CA . VAL A 1 288 ? 5.945 -44.531 -26.703 1 95.31 288 VAL A CA 1
ATOM 2280 C C . VAL A 1 288 ? 6.48 -43.688 -25.562 1 95.31 288 VAL A C 1
ATOM 2282 O O . VAL A 1 288 ? 5.828 -43.562 -24.516 1 95.31 288 VAL A O 1
ATOM 2285 N N . ASP A 1 289 ? 7.656 -43.188 -25.688 1 94.75 289 ASP A N 1
ATOM 2286 C CA . ASP A 1 289 ? 8.055 -42.031 -24.859 1 94.75 289 ASP A CA 1
ATOM 2287 C C . ASP A 1 289 ? 7.555 -40.719 -25.469 1 94.75 289 ASP A C 1
ATOM 2289 O O . ASP A 1 289 ? 6.863 -40.75 -26.484 1 94.75 289 ASP A O 1
ATOM 2293 N N . PHE A 1 290 ? 7.848 -39.656 -24.844 1 93.62 290 PHE A N 1
ATOM 2294 C CA . PHE A 1 290 ? 7.234 -38.406 -25.281 1 93.62 290 PHE A CA 1
ATOM 2295 C C . PHE A 1 290 ? 7.719 -38.031 -26.672 1 93.62 290 PHE A C 1
ATOM 2297 O O . PHE A 1 290 ? 6.938 -37.531 -27.484 1 93.62 290 PHE A O 1
ATOM 2304 N N . HIS A 1 291 ? 9.008 -38.125 -26.922 1 94.69 291 HIS A N 1
ATOM 2305 C CA . HIS A 1 291 ? 9.555 -37.781 -28.234 1 94.69 291 HIS A CA 1
ATOM 2306 C C . HIS A 1 291 ? 8.906 -38.625 -29.328 1 94.69 291 HIS A C 1
ATOM 2308 O O . HIS A 1 291 ? 8.531 -38.094 -30.375 1 94.69 291 HIS A O 1
ATOM 2314 N N . GLU A 1 292 ? 8.766 -39.844 -29.062 1 96.12 292 GLU A N 1
ATOM 2315 C CA . GLU A 1 292 ? 8.117 -40.75 -30.016 1 96.12 292 GLU A CA 1
ATOM 2316 C C . GLU A 1 292 ? 6.656 -40.375 -30.219 1 96.12 292 GLU A C 1
ATOM 2318 O O . GLU A 1 292 ? 6.148 -40.438 -31.344 1 96.12 292 GLU A O 1
ATOM 2323 N N . LEU A 1 293 ? 6.074 -40.062 -29.125 1 96.06 293 LEU A N 1
ATOM 2324 C CA . LEU A 1 293 ? 4.676 -39.656 -29.188 1 96.06 293 LEU A CA 1
ATOM 2325 C C . LEU A 1 293 ? 4.5 -38.469 -30.125 1 96.06 293 LEU A C 1
ATOM 2327 O O . LEU A 1 293 ? 3.619 -38.469 -30.984 1 96.06 293 LEU A O 1
ATOM 2331 N N . ILE A 1 294 ? 5.316 -37.438 -29.969 1 96.88 294 ILE A N 1
ATOM 2332 C CA . ILE A 1 294 ? 5.234 -36.219 -30.766 1 96.88 294 ILE A CA 1
ATOM 2333 C C . ILE A 1 294 ? 5.445 -36.562 -32.25 1 96.88 294 ILE A C 1
ATOM 2335 O O . ILE A 1 294 ? 4.695 -36.094 -33.094 1 96.88 294 ILE A O 1
ATOM 2339 N N . ASN A 1 295 ? 6.375 -37.375 -32.5 1 96.88 295 ASN A N 1
ATOM 2340 C CA . ASN A 1 295 ? 6.664 -37.781 -33.875 1 96.88 295 ASN A CA 1
ATOM 2341 C C . ASN A 1 295 ? 5.488 -38.5 -34.5 1 96.88 295 ASN A C 1
ATOM 2343 O O . ASN A 1 295 ? 5.082 -38.188 -35.625 1 96.88 295 ASN A O 1
ATOM 2347 N N . LEU A 1 296 ? 4.98 -39.469 -33.812 1 96.38 296 LEU A N 1
ATOM 2348 C CA . LEU A 1 296 ? 3.873 -40.281 -34.312 1 96.38 296 LEU A CA 1
ATOM 2349 C C . LEU A 1 296 ? 2.625 -39.406 -34.5 1 96.38 296 LEU A C 1
ATOM 2351 O O . LEU A 1 296 ? 1.886 -39.594 -35.5 1 96.38 296 LEU A O 1
ATOM 2355 N N . TYR A 1 297 ? 2.383 -38.5 -33.562 1 97.12 297 TYR A N 1
ATOM 2356 C CA . TYR A 1 297 ? 1.184 -37.688 -33.656 1 97.12 297 TYR A CA 1
ATOM 2357 C C . TYR A 1 297 ? 1.28 -36.688 -34.812 1 97.12 297 TYR A C 1
ATOM 2359 O O . TYR A 1 297 ? 0.321 -36.5 -35.562 1 97.12 297 TYR A O 1
ATOM 2367 N N . GLU A 1 298 ? 2.393 -36.031 -34.969 1 97.38 298 GLU A N 1
ATOM 2368 C CA . GLU A 1 298 ? 2.598 -35.062 -36.031 1 97.38 298 GLU A CA 1
ATOM 2369 C C . GLU A 1 298 ? 2.484 -35.719 -37.406 1 97.38 298 GLU A C 1
ATOM 2371 O O . GLU A 1 298 ? 2.066 -35.062 -38.344 1 97.38 298 GLU A O 1
ATOM 2376 N N . ASN A 1 299 ? 2.832 -36.969 -37.438 1 96 299 ASN A N 1
ATOM 2377 C CA . ASN A 1 299 ? 2.742 -37.719 -38.688 1 96 299 ASN A CA 1
ATOM 2378 C C . ASN A 1 299 ? 1.401 -38.406 -38.844 1 96 299 ASN A C 1
ATOM 2380 O O . ASN A 1 299 ? 1.229 -39.25 -39.719 1 96 299 ASN A O 1
ATOM 2384 N N . GLN A 1 300 ? 0.545 -38.188 -37.938 1 95.19 300 GLN A N 1
ATOM 2385 C CA . GLN A 1 300 ? -0.842 -38.625 -37.938 1 95.19 300 GLN A CA 1
ATOM 2386 C C . GLN A 1 300 ? -0.926 -40.156 -37.875 1 95.19 300 GLN A C 1
ATOM 2388 O O . GLN A 1 300 ? -1.785 -40.75 -38.531 1 95.19 300 GLN A O 1
ATOM 2393 N N . LYS A 1 301 ? 0.026 -40.656 -37.219 1 95 301 LYS A N 1
ATOM 2394 C CA . LYS A 1 301 ? 0.01 -42.094 -37 1 95 301 LYS A CA 1
ATOM 2395 C C . LYS A 1 301 ? -0.775 -42.438 -35.719 1 95 301 LYS A C 1
ATOM 2397 O O . LYS A 1 301 ? -1.083 -43.625 -35.469 1 95 301 LYS A O 1
ATOM 2402 N N . ILE A 1 302 ? -1.023 -41.5 -34.969 1 95.81 302 ILE A N 1
ATOM 2403 C CA . ILE A 1 302 ? -1.91 -41.594 -33.812 1 95.81 302 ILE A CA 1
ATOM 2404 C C . ILE A 1 302 ? -3.115 -40.688 -34 1 95.81 302 ILE A C 1
ATOM 2406 O O . ILE A 1 302 ? -2.959 -39.469 -34.219 1 95.81 302 ILE A O 1
ATOM 2410 N N . HIS A 1 303 ? -4.266 -41.25 -33.906 1 95.94 303 HIS A N 1
ATOM 2411 C CA . HIS A 1 303 ? -5.488 -40.469 -34.031 1 95.94 303 HIS A CA 1
ATOM 2412 C C . HIS A 1 303 ? -5.793 -39.719 -32.75 1 95.94 303 HIS A C 1
ATOM 2414 O O . HIS A 1 303 ? -5.57 -40.25 -31.656 1 95.94 303 HIS A O 1
ATOM 2420 N N . PRO A 1 304 ? -6.375 -38.562 -32.906 1 97 304 PRO A N 1
ATOM 2421 C CA . PRO A 1 304 ? -6.699 -37.75 -31.734 1 97 304 PRO A CA 1
ATOM 2422 C C . PRO A 1 304 ? -7.523 -38.531 -30.703 1 97 304 PRO A C 1
ATOM 2424 O O . PRO A 1 304 ? -7.301 -38.375 -29.5 1 97 304 PRO A O 1
ATOM 2427 N N . VAL A 1 305 ? -8.445 -39.281 -31.172 1 96.94 305 VAL A N 1
ATOM 2428 C CA . VAL A 1 305 ? -9.32 -40.031 -30.266 1 96.94 305 VAL A CA 1
ATOM 2429 C C . VAL A 1 305 ? -8.492 -41 -29.422 1 96.94 305 VAL A C 1
ATOM 2431 O O . VAL A 1 305 ? -8.719 -41.125 -28.219 1 96.94 305 VAL A O 1
ATOM 2434 N N . ASP A 1 306 ? -7.535 -41.688 -30.047 1 96.94 306 ASP A N 1
ATOM 2435 C CA . ASP A 1 306 ? -6.672 -42.625 -29.344 1 96.94 306 ASP A CA 1
ATOM 2436 C C . ASP A 1 306 ? -5.797 -41.906 -28.328 1 96.94 306 ASP A C 1
ATOM 2438 O O . ASP A 1 306 ? -5.586 -42.375 -27.203 1 96.94 306 ASP A O 1
ATOM 2442 N N . LEU A 1 307 ? -5.297 -40.781 -28.75 1 97.25 307 LEU A N 1
ATOM 2443 C CA . LEU A 1 307 ? -4.473 -39.969 -27.859 1 97.25 307 LEU A CA 1
ATOM 2444 C C . LEU A 1 307 ? -5.277 -39.5 -26.641 1 97.25 307 LEU A C 1
ATOM 2446 O O . LEU A 1 307 ? -4.801 -39.594 -25.516 1 97.25 307 LEU A O 1
ATOM 2450 N N . LYS A 1 308 ? -6.461 -39 -26.906 1 97.75 308 LYS A N 1
ATOM 2451 C CA . LYS A 1 308 ? -7.348 -38.531 -25.844 1 97.75 308 LYS A CA 1
ATOM 2452 C C . LYS A 1 308 ? -7.68 -39.656 -24.859 1 97.75 308 LYS A C 1
ATOM 2454 O O . LYS A 1 308 ? -7.684 -39.438 -23.641 1 97.75 308 LYS A O 1
ATOM 2459 N N . ASN A 1 309 ? -7.953 -40.781 -25.406 1 97.12 309 ASN A N 1
ATOM 2460 C CA . ASN A 1 309 ? -8.266 -41.906 -24.547 1 97.12 309 ASN A CA 1
ATOM 2461 C C . ASN A 1 309 ? -7.09 -42.25 -23.641 1 97.12 309 ASN A C 1
ATOM 2463 O O . ASN A 1 309 ? -7.27 -42.5 -22.438 1 97.12 309 ASN A O 1
ATOM 2467 N N . ALA A 1 310 ? -5.945 -42.344 -24.203 1 96.38 310 ALA A N 1
ATOM 2468 C CA . ALA A 1 310 ? -4.746 -42.625 -23.422 1 96.38 310 ALA A CA 1
ATOM 2469 C C . ALA A 1 310 ? -4.52 -41.562 -22.344 1 96.38 310 ALA A C 1
ATOM 2471 O O . ALA A 1 310 ? -4.176 -41.906 -21.203 1 96.38 310 ALA A O 1
ATOM 2472 N N . ALA A 1 311 ? -4.695 -40.312 -22.719 1 96.94 311 ALA A N 1
ATOM 2473 C CA . ALA A 1 311 ? -4.535 -39.219 -21.781 1 96.94 311 ALA A CA 1
ATOM 2474 C C . ALA A 1 311 ? -5.539 -39.344 -20.625 1 96.94 311 ALA A C 1
ATOM 2476 O O . ALA A 1 311 ? -5.168 -39.219 -19.453 1 96.94 311 ALA A O 1
ATOM 2477 N N . ALA A 1 312 ? -6.785 -39.531 -20.969 1 97.69 312 ALA A N 1
ATOM 2478 C CA . ALA A 1 312 ? -7.84 -39.656 -19.953 1 97.69 312 ALA A CA 1
ATOM 2479 C C . ALA A 1 312 ? -7.535 -40.75 -18.953 1 97.69 312 ALA A C 1
ATOM 2481 O O . ALA A 1 312 ? -7.648 -40.562 -17.75 1 97.69 312 ALA A O 1
ATOM 2482 N N . GLU A 1 313 ? -7.148 -41.875 -19.484 1 96.75 313 GLU A N 1
ATOM 2483 C CA . GLU A 1 313 ? -6.832 -43 -18.625 1 96.75 313 GLU A CA 1
ATOM 2484 C C . GLU A 1 313 ? -5.672 -42.688 -17.688 1 96.75 313 GLU A C 1
ATOM 2486 O O . GLU A 1 313 ? -5.707 -43.031 -16.5 1 96.75 313 GLU A O 1
ATOM 2491 N N . SER A 1 314 ? -4.672 -42.125 -18.234 1 96 314 SER A N 1
ATOM 2492 C CA . SER A 1 314 ? -3.508 -41.75 -17.438 1 96 314 SER A CA 1
ATOM 2493 C C . SER A 1 314 ? -3.875 -40.75 -16.359 1 96 314 SER A C 1
ATOM 2495 O O . SER A 1 314 ? -3.439 -40.875 -15.203 1 96 314 SER A O 1
ATOM 2497 N N . ILE A 1 315 ? -4.633 -39.75 -16.734 1 96.56 315 ILE A N 1
ATOM 2498 C CA . ILE A 1 315 ? -5.047 -38.719 -15.781 1 96.56 315 ILE A CA 1
ATOM 2499 C C . ILE A 1 315 ? -5.867 -39.344 -14.656 1 96.56 315 ILE A C 1
ATOM 2501 O O . ILE A 1 315 ? -5.672 -39 -13.484 1 96.56 315 ILE A O 1
ATOM 2505 N N . ILE A 1 316 ? -6.773 -40.219 -14.992 1 97.12 316 ILE A N 1
ATOM 2506 C CA . ILE A 1 316 ? -7.613 -40.906 -14.016 1 97.12 316 ILE A CA 1
ATOM 2507 C C . ILE A 1 316 ? -6.734 -41.656 -13.031 1 97.12 316 ILE A C 1
ATOM 2509 O O . ILE A 1 316 ? -6.977 -41.625 -11.82 1 97.12 316 ILE A O 1
ATOM 2513 N N . ASN A 1 317 ? -5.719 -42.281 -13.547 1 95.56 317 ASN A N 1
ATOM 2514 C CA . ASN A 1 317 ? -4.816 -43.062 -12.703 1 95.56 317 ASN A CA 1
ATOM 2515 C C . ASN A 1 317 ? -4.023 -42.156 -11.758 1 95.56 317 ASN A C 1
ATOM 2517 O O . ASN A 1 317 ? -3.674 -42.562 -10.648 1 95.56 317 ASN A O 1
ATOM 2521 N N . ILE A 1 318 ? -3.754 -41 -12.172 1 94.56 318 ILE A N 1
ATOM 2522 C CA . ILE A 1 318 ? -2.975 -40.062 -11.375 1 94.56 318 ILE A CA 1
ATOM 2523 C C . ILE A 1 318 ? -3.875 -39.375 -10.336 1 94.56 318 ILE A C 1
ATOM 2525 O O . ILE A 1 318 ? -3.527 -39.312 -9.156 1 94.56 318 ILE A O 1
ATOM 2529 N N . ILE A 1 319 ? -5.031 -38.938 -10.766 1 95.25 319 ILE A N 1
ATOM 2530 C CA . ILE A 1 319 ? -5.898 -38.094 -9.945 1 95.25 319 ILE A CA 1
ATOM 2531 C C . ILE A 1 319 ? -6.766 -38.969 -9.047 1 95.25 319 ILE A C 1
ATOM 2533 O O . ILE A 1 319 ? -7.156 -38.562 -7.953 1 95.25 319 ILE A O 1
ATOM 2537 N N . GLY A 1 320 ? -7.09 -40.125 -9.492 1 95.25 320 GLY A N 1
ATOM 2538 C CA . GLY A 1 320 ? -7.984 -41.031 -8.766 1 95.25 320 GLY A CA 1
ATOM 2539 C C . GLY A 1 320 ? -7.586 -41.219 -7.312 1 95.25 320 GLY A C 1
ATOM 2540 O O . GLY A 1 320 ? -8.367 -40.906 -6.41 1 95.25 320 GLY A O 1
ATOM 2541 N N . PRO A 1 321 ? -6.406 -41.719 -7.086 1 95 321 PRO A N 1
ATOM 2542 C CA . PRO A 1 321 ? -5.949 -41.938 -5.711 1 95 321 PRO A CA 1
ATOM 2543 C C . PRO A 1 321 ? -5.953 -40.656 -4.887 1 95 321 PRO A C 1
ATOM 2545 O O . PRO A 1 321 ? -6.238 -40.688 -3.686 1 95 321 PRO A O 1
ATOM 2548 N N . VAL A 1 322 ? -5.578 -39.562 -5.469 1 95.31 322 VAL A N 1
ATOM 2549 C CA . VAL A 1 322 ? -5.562 -38.25 -4.785 1 95.31 322 VAL A CA 1
ATOM 2550 C C . VAL A 1 322 ? -6.98 -37.875 -4.363 1 95.31 322 VAL A C 1
ATOM 2552 O O . VAL A 1 322 ? -7.215 -37.5 -3.213 1 95.31 322 VAL A O 1
ATOM 2555 N N . ARG A 1 323 ? -7.902 -37.969 -5.316 1 95.62 323 ARG A N 1
ATOM 2556 C CA . ARG A 1 323 ? -9.312 -37.656 -5.07 1 95.62 323 ARG A CA 1
ATOM 2557 C C . ARG A 1 323 ? -9.859 -38.5 -3.926 1 95.62 323 ARG A C 1
ATOM 2559 O O . ARG A 1 323 ? -10.555 -38 -3.045 1 95.62 323 ARG A O 1
ATOM 2566 N N . GLU A 1 324 ? -9.539 -39.75 -3.906 1 94.75 324 GLU A N 1
ATOM 2567 C CA . GLU A 1 324 ? -10.016 -40.688 -2.871 1 94.75 324 GLU A CA 1
ATOM 2568 C C . GLU A 1 324 ? -9.484 -40.281 -1.497 1 94.75 324 GLU A C 1
ATOM 2570 O O . GLU A 1 324 ? -10.219 -40.312 -0.506 1 94.75 324 GLU A O 1
ATOM 2575 N N . LYS A 1 325 ? -8.289 -39.938 -1.436 1 93.5 325 LYS A N 1
ATOM 2576 C CA . LYS A 1 325 ? -7.676 -39.531 -0.173 1 93.5 325 LYS A CA 1
ATOM 2577 C C . LYS A 1 325 ? -8.312 -38.25 0.373 1 93.5 325 LYS A C 1
ATOM 2579 O O . LYS A 1 325 ? -8.523 -38.125 1.58 1 93.5 325 LYS A O 1
ATOM 2584 N N . ILE A 1 326 ? -8.555 -37.312 -0.484 1 92.69 326 ILE A N 1
ATOM 2585 C CA . ILE A 1 326 ? -9.094 -36.031 -0.034 1 92.69 326 ILE A CA 1
ATOM 2586 C C . ILE A 1 326 ? -10.555 -36.219 0.378 1 92.69 326 ILE A C 1
ATOM 2588 O O . ILE A 1 326 ? -11.047 -35.531 1.262 1 92.69 326 ILE A O 1
ATOM 2592 N N . GLU A 1 327 ? -11.281 -37.062 -0.295 1 87 327 GLU A N 1
ATOM 2593 C CA . GLU A 1 327 ? -12.68 -37.312 0.048 1 87 327 GLU A CA 1
ATOM 2594 C C . GLU A 1 327 ? -12.781 -38.125 1.339 1 87 327 GLU A C 1
ATOM 2596 O O . GLU A 1 327 ? -13.781 -38.031 2.059 1 87 327 GLU A O 1
ATOM 2601 N N . GLY A 1 328 ? -11.914 -39.031 1.519 1 80.88 328 GLY A N 1
ATOM 2602 C CA . GLY A 1 328 ? -11.93 -39.844 2.721 1 80.88 328 GLY A CA 1
ATOM 2603 C C . GLY A 1 328 ? -11.516 -39.094 3.965 1 80.88 328 GLY A C 1
ATOM 2604 O O . GLY A 1 328 ? -11.891 -39.469 5.082 1 80.88 328 GLY A O 1
ATOM 2605 N N . ASP A 1 329 ? -10.789 -38.125 4.008 1 66.88 329 ASP A N 1
ATOM 2606 C CA . ASP A 1 329 ? -10.398 -37.281 5.141 1 66.88 329 ASP A CA 1
ATOM 2607 C C . ASP A 1 329 ? -11.523 -36.312 5.523 1 66.88 329 ASP A C 1
ATOM 2609 O O . ASP A 1 329 ? -12.188 -35.75 4.656 1 66.88 329 ASP A O 1
ATOM 2613 N N . MET B 1 1 ? -25.125 26.094 19.875 1 58.41 1 MET B N 1
ATOM 2614 C CA . MET B 1 1 ? -24.766 27.328 19.172 1 58.41 1 MET B CA 1
ATOM 2615 C C . MET B 1 1 ? -23.359 27.781 19.547 1 58.41 1 MET B C 1
ATOM 2617 O O . MET B 1 1 ? -22.547 28.078 18.688 1 58.41 1 MET B O 1
ATOM 2621 N N . GLU B 1 2 ? -22.969 27.609 20.875 1 82.94 2 GLU B N 1
ATOM 2622 C CA . GLU B 1 2 ? -21.688 28.109 21.359 1 82.94 2 GLU B CA 1
ATOM 2623 C C . GLU B 1 2 ? -20.547 27.203 20.906 1 82.94 2 GLU B C 1
ATOM 2625 O O . GLU B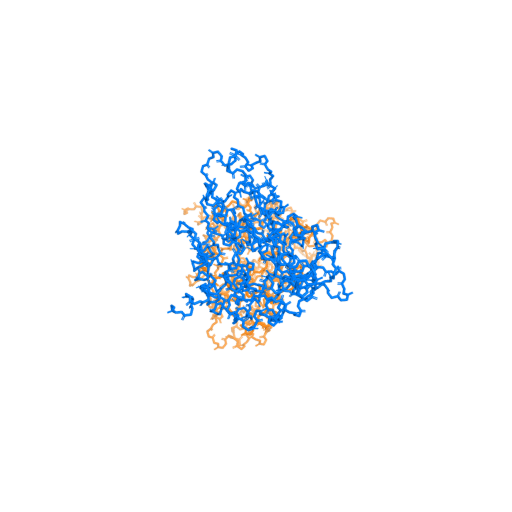 1 2 ? -19.484 27.688 20.5 1 82.94 2 GLU B O 1
ATOM 2630 N N . ASN B 1 3 ? -20.922 25.969 20.656 1 90.62 3 ASN B N 1
ATOM 2631 C CA . ASN B 1 3 ? -19.859 25.031 20.312 1 90.62 3 ASN B CA 1
ATOM 2632 C C . ASN B 1 3 ? -19.422 25.172 18.875 1 90.62 3 ASN B C 1
ATOM 2634 O O . ASN B 1 3 ? -18.219 25.125 18.578 1 90.62 3 ASN B O 1
ATOM 2638 N N . ILE B 1 4 ? -20.359 25.562 18.031 1 92.88 4 ILE B N 1
ATOM 2639 C CA . ILE B 1 4 ? -20.047 25.688 16.609 1 92.88 4 ILE B CA 1
ATOM 2640 C C . ILE B 1 4 ? -19.219 26.953 16.391 1 92.88 4 ILE B C 1
ATOM 2642 O O . ILE B 1 4 ? -18.359 27 15.516 1 92.88 4 ILE B O 1
ATOM 2646 N N . GLU B 1 5 ? -19.438 27.969 17.156 1 93.12 5 GLU B N 1
ATOM 2647 C CA . GLU B 1 5 ? -18.672 29.219 17.031 1 93.12 5 GLU B CA 1
ATOM 2648 C C . GLU B 1 5 ? -17.219 29 17.406 1 93.12 5 GLU B C 1
ATOM 2650 O O . GLU B 1 5 ? -16.312 29.578 16.797 1 93.12 5 GLU B O 1
ATOM 2655 N N . LEU B 1 6 ? -17.016 28.188 18.406 1 92.75 6 LEU B N 1
ATOM 2656 C CA . LEU B 1 6 ? -15.648 27.828 18.781 1 92.75 6 LEU B CA 1
ATOM 2657 C C . LEU B 1 6 ? -14.945 27.094 17.656 1 92.75 6 LEU B C 1
ATOM 2659 O O . LEU B 1 6 ? -13.758 27.312 17.406 1 92.75 6 LEU B O 1
ATOM 2663 N N . LEU B 1 7 ? -15.695 26.266 17 1 94.88 7 LEU B N 1
ATOM 2664 C CA . LEU B 1 7 ? -15.148 25.484 15.898 1 94.88 7 LEU B CA 1
ATOM 2665 C C . LEU B 1 7 ? -14.82 26.375 14.711 1 94.88 7 LEU B C 1
ATOM 2667 O O . LEU B 1 7 ? -13.805 26.188 14.039 1 94.88 7 LEU B O 1
ATOM 2671 N N . LYS B 1 8 ? -15.57 27.359 14.484 1 94.06 8 LYS B N 1
ATOM 2672 C CA . LYS B 1 8 ? -15.445 28.234 13.312 1 94.06 8 LYS B CA 1
ATOM 2673 C C . LYS B 1 8 ? -14.352 29.281 13.508 1 94.06 8 LYS B C 1
ATOM 2675 O O . LYS B 1 8 ? -13.773 29.766 12.539 1 94.06 8 LYS B O 1
ATOM 2680 N N . ARG B 1 9 ? -14.094 29.531 14.68 1 90.5 9 ARG B N 1
ATOM 2681 C CA . ARG B 1 9 ? -13.148 30.594 14.984 1 90.5 9 ARG B CA 1
ATOM 2682 C C . ARG B 1 9 ? -11.789 30.328 14.336 1 90.5 9 ARG B C 1
ATOM 2684 O O . ARG B 1 9 ? -11.242 29.234 14.461 1 90.5 9 ARG B O 1
ATOM 2691 N N . ASP B 1 10 ? -11.297 31.312 13.594 1 88.31 10 ASP B N 1
ATOM 2692 C CA . ASP B 1 10 ? -9.961 31.344 13.008 1 88.31 10 ASP B CA 1
ATOM 2693 C C . ASP B 1 10 ? -9.773 30.203 12.008 1 88.31 10 ASP B C 1
ATOM 2695 O O . ASP B 1 10 ? -8.656 29.734 11.797 1 88.31 10 ASP B O 1
ATOM 2699 N N . THR B 1 11 ? -10.898 29.656 11.523 1 94.31 11 THR B N 1
ATOM 2700 C CA . THR B 1 11 ? -10.844 28.547 10.57 1 94.31 11 THR B CA 1
ATOM 2701 C C . THR B 1 11 ? -11.109 29.047 9.156 1 94.31 11 THR B C 1
ATOM 2703 O O . THR B 1 11 ? -11.852 30 8.953 1 94.31 11 THR B O 1
ATOM 2706 N N . SER B 1 12 ? -10.477 28.453 8.172 1 95.06 12 SER B N 1
ATOM 2707 C CA . SER B 1 12 ? -10.703 28.797 6.773 1 95.06 12 SER B CA 1
ATOM 2708 C C . SER B 1 12 ? -12.008 28.188 6.262 1 95.06 12 SER B C 1
ATOM 2710 O O . SER B 1 12 ? -12.758 28.844 5.535 1 95.06 12 SER B O 1
ATOM 2712 N N . GLU B 1 13 ? -12.219 26.922 6.609 1 96.56 13 GLU B N 1
ATOM 2713 C CA . GLU B 1 13 ? -13.445 26.281 6.164 1 96.56 13 GLU B CA 1
ATOM 2714 C C . GLU B 1 13 ? -13.766 25.062 7.012 1 96.56 13 GLU B C 1
ATOM 2716 O O . GLU B 1 13 ? -12.883 24.5 7.676 1 96.56 13 GLU B O 1
ATOM 2721 N N . ILE B 1 14 ? -14.992 24.75 7.105 1 97.38 14 ILE B N 1
ATOM 2722 C CA . ILE B 1 14 ? -15.531 23.516 7.684 1 97.38 14 ILE B CA 1
ATOM 2723 C C . ILE B 1 14 ? -16.359 22.766 6.637 1 97.38 14 ILE B C 1
ATOM 2725 O O . ILE B 1 14 ? -17.312 23.328 6.078 1 97.38 14 ILE B O 1
ATOM 2729 N N . ILE B 1 15 ? -16.016 21.516 6.332 1 95.81 15 ILE B N 1
ATOM 2730 C CA . ILE B 1 15 ? -16.734 20.719 5.348 1 95.81 15 ILE B CA 1
ATOM 2731 C C . ILE B 1 15 ? -17.406 19.531 6.035 1 95.81 15 ILE B C 1
ATOM 2733 O O . ILE B 1 15 ? -16.734 18.562 6.398 1 95.81 15 ILE B O 1
ATOM 2737 N N . THR B 1 16 ? -18.891 19.516 6.258 1 91.12 16 THR B N 1
ATOM 2738 C CA . THR B 1 16 ? -19.75 20.672 6.027 1 91.12 16 THR B CA 1
ATOM 2739 C C . THR B 1 16 ? -20.297 21.219 7.348 1 91.12 16 THR B C 1
ATOM 2741 O O . THR B 1 16 ? -20.391 20.484 8.336 1 91.12 16 THR B O 1
ATOM 2744 N N . GLU B 1 17 ? -20.672 22.391 7.453 1 95 17 GLU B N 1
ATOM 2745 C CA . GLU B 1 17 ? -21.094 23.062 8.68 1 95 17 GLU B CA 1
ATOM 2746 C C . GLU B 1 17 ? -22.344 22.406 9.266 1 95 17 GLU B C 1
ATOM 2748 O O . GLU B 1 17 ? -22.453 22.266 10.492 1 95 17 GLU B O 1
ATOM 2753 N N . ASP B 1 18 ? -23.234 21.953 8.422 1 95.69 18 ASP B N 1
ATOM 2754 C CA . ASP B 1 18 ? -24.453 21.297 8.898 1 95.69 18 ASP B CA 1
ATOM 2755 C C . ASP B 1 18 ? -24.125 19.984 9.586 1 95.69 18 ASP B C 1
ATOM 2757 O O . ASP B 1 18 ? -24.703 19.672 10.641 1 95.69 18 ASP B O 1
ATOM 2761 N N . GLU B 1 19 ? -23.234 19.203 9.008 1 96.44 19 GLU B N 1
ATOM 2762 C CA . GLU B 1 19 ? -22.797 17.953 9.609 1 96.44 19 GLU B CA 1
ATOM 2763 C C . GLU B 1 19 ? -22.094 18.203 10.945 1 96.44 19 GLU B C 1
ATOM 2765 O O . GLU B 1 19 ? -22.25 17.422 11.883 1 96.44 19 GLU B O 1
ATOM 2770 N N . ALA B 1 20 ? -21.359 19.266 11 1 97.19 20 ALA B N 1
ATOM 2771 C CA . ALA B 1 20 ? -20.641 19.625 12.227 1 97.19 20 ALA B CA 1
ATOM 2772 C C . ALA B 1 20 ? -21.625 19.953 13.352 1 97.19 20 ALA B C 1
ATOM 2774 O O . ALA B 1 20 ? -21.453 19.5 14.484 1 97.19 20 ALA B O 1
ATOM 2775 N N . LEU B 1 21 ? -22.641 20.734 13.008 1 95.56 21 LEU B N 1
ATOM 2776 C CA . LEU B 1 21 ? -23.656 21.109 13.984 1 95.56 21 LEU B CA 1
ATOM 2777 C C . LEU B 1 21 ? -24.344 19.875 14.57 1 95.56 21 LEU B C 1
ATOM 2779 O O . LEU B 1 21 ? -24.562 19.797 15.781 1 95.56 21 LEU B O 1
ATOM 2783 N N . ASP B 1 22 ? -24.641 18.969 13.719 1 95.88 22 ASP B N 1
ATOM 2784 C CA . ASP B 1 22 ? -25.297 17.75 14.141 1 95.88 22 ASP B CA 1
ATOM 2785 C C . ASP B 1 22 ? -24.359 16.891 15 1 95.88 22 ASP B C 1
ATOM 2787 O O . ASP B 1 22 ? -24.781 16.344 16.016 1 95.88 22 ASP B O 1
ATOM 2791 N N . ALA B 1 23 ? -23.109 16.766 14.617 1 96.38 23 ALA B N 1
ATOM 2792 C CA . ALA B 1 23 ? -22.141 15.93 15.328 1 96.38 23 ALA B CA 1
ATOM 2793 C C . ALA B 1 23 ? -21.875 16.469 16.734 1 96.38 23 ALA B C 1
ATOM 2795 O O . ALA B 1 23 ? -21.688 15.695 17.672 1 96.38 23 ALA B O 1
ATOM 2796 N N . LEU B 1 24 ? -21.875 17.781 16.859 1 96.31 24 LEU B N 1
ATOM 2797 C CA . LEU B 1 24 ? -21.531 18.422 18.125 1 96.31 24 LEU B CA 1
ATOM 2798 C C . LEU B 1 24 ? -22.594 18.188 19.188 1 96.31 24 LEU B C 1
ATOM 2800 O O . LEU B 1 24 ? -22.375 18.422 20.375 1 96.31 24 LEU B O 1
ATOM 2804 N N . LYS B 1 25 ? -23.734 17.688 18.75 1 94.62 25 LYS B N 1
ATOM 2805 C CA . LYS B 1 25 ? -24.812 17.344 19.688 1 94.62 25 LYS B CA 1
ATOM 2806 C C . LYS B 1 25 ? -24.5 16.047 20.438 1 94.62 25 LYS B C 1
ATOM 2808 O O . LY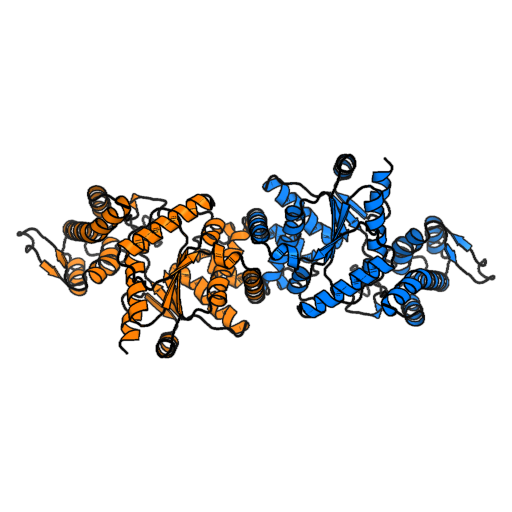S B 1 25 ? -25.109 15.75 21.453 1 94.62 25 LYS B O 1
ATOM 2813 N N . ASN B 1 26 ? -23.531 15.289 19.953 1 94.56 26 ASN B N 1
ATOM 2814 C CA . ASN B 1 26 ? -23.141 14 20.516 1 94.56 26 ASN B CA 1
ATOM 2815 C C . ASN B 1 26 ? -21.672 13.992 20.922 1 94.56 26 ASN B C 1
ATOM 2817 O O . ASN B 1 26 ? -20.984 15 20.766 1 94.56 26 ASN B O 1
ATOM 2821 N N . SER B 1 27 ? -21.281 12.938 21.562 1 94.88 27 SER B N 1
ATOM 2822 C CA . SER B 1 27 ? -19.859 12.75 21.812 1 94.88 27 SER B CA 1
ATOM 2823 C C . SER B 1 27 ? -19.094 12.523 20.516 1 94.88 27 SER B C 1
ATOM 2825 O O . SER B 1 27 ? -19.469 11.664 19.703 1 94.88 27 SER B O 1
ATOM 2827 N N . CYS B 1 28 ? -18.109 13.398 20.297 1 97.38 28 CYS B N 1
ATOM 2828 C CA . CYS B 1 28 ? -17.375 13.352 19.047 1 97.38 28 CYS B CA 1
ATOM 2829 C C . CYS B 1 28 ? -15.875 13.172 19.297 1 97.38 28 CYS B C 1
ATOM 2831 O O . CYS B 1 28 ? -15.359 13.609 20.328 1 97.38 28 CYS B O 1
ATOM 2833 N N . LYS B 1 29 ? -15.273 12.508 18.406 1 98.5 29 LYS B N 1
ATOM 2834 C CA . LYS B 1 29 ? -13.828 12.312 18.406 1 98.5 29 LYS B CA 1
ATOM 2835 C C . LYS B 1 29 ? -13.18 13.07 17.234 1 98.5 29 LYS B C 1
ATOM 2837 O O . LYS B 1 29 ? -13.734 13.117 16.141 1 98.5 29 LYS B O 1
ATOM 2842 N N . GLY B 1 30 ? -12.062 13.711 17.469 1 98.75 30 GLY B N 1
ATOM 2843 C CA . GLY B 1 30 ? -11.32 14.391 16.422 1 98.75 30 GLY B CA 1
ATOM 2844 C C . GLY B 1 30 ? -9.82 14.195 16.531 1 98.75 30 GLY B C 1
ATOM 2845 O O . GLY B 1 30 ? -9.328 13.664 17.531 1 98.75 30 GLY B O 1
ATOM 2846 N N . TYR B 1 31 ? -9.156 14.578 15.453 1 98.88 31 TYR B N 1
ATOM 2847 C CA . TYR B 1 31 ? -7.703 14.477 15.539 1 98.88 31 TYR B CA 1
ATOM 2848 C C . TYR B 1 31 ? -7.027 15.555 14.703 1 98.88 31 TYR B C 1
ATOM 2850 O O . TYR B 1 31 ? -7.664 16.172 13.844 1 98.88 31 TYR B O 1
ATOM 2858 N N . TRP B 1 32 ? -5.844 15.781 15.016 1 98.81 32 TRP B N 1
ATOM 2859 C CA . TRP B 1 32 ? -4.871 16.453 14.164 1 98.81 32 TRP B CA 1
ATOM 2860 C C . TRP B 1 32 ? -3.672 15.562 13.883 1 98.81 32 TRP B C 1
ATOM 2862 O O . TRP B 1 32 ? -2.98 15.133 14.812 1 98.81 32 TRP B O 1
ATOM 2872 N N . GLY B 1 33 ? -3.521 15.227 12.617 1 98.44 33 GLY B N 1
ATOM 2873 C CA . GLY B 1 33 ? -2.344 14.477 12.211 1 98.44 33 GLY B CA 1
ATOM 2874 C C . GLY B 1 33 ? -1.202 15.352 11.742 1 98.44 33 GLY B C 1
ATOM 2875 O O . GLY B 1 33 ? -1.412 16.281 10.953 1 98.44 33 GLY B O 1
ATOM 2876 N N . VAL B 1 34 ? -0.021 15.062 12.188 1 97.81 34 VAL B N 1
ATOM 2877 C CA . VAL B 1 34 ? 1.12 15.898 11.812 1 97.81 34 VAL B CA 1
ATOM 2878 C C . VAL B 1 34 ? 2.35 15.016 11.602 1 97.81 34 VAL B C 1
ATOM 2880 O O . VAL B 1 34 ? 2.578 14.062 12.352 1 97.81 34 VAL B O 1
ATOM 2883 N N . GLU B 1 35 ? 3.059 15.242 10.531 1 97.31 35 GLU B N 1
ATOM 2884 C CA . GLU B 1 35 ? 4.348 14.594 10.305 1 97.31 35 GLU B CA 1
ATOM 2885 C C . GLU B 1 35 ? 5.461 15.297 11.07 1 97.31 35 GLU B C 1
ATOM 2887 O O . GLU B 1 35 ? 5.84 16.422 10.742 1 97.31 35 GLU B O 1
ATOM 2892 N N . PRO B 1 36 ? 6.02 14.648 12.039 1 96.69 36 PRO B N 1
ATOM 2893 C CA . PRO B 1 36 ? 7.188 15.273 12.656 1 96.69 36 PRO B CA 1
ATOM 2894 C C . PRO B 1 36 ? 8.344 15.461 11.68 1 96.69 36 PRO B C 1
ATOM 2896 O O . PRO B 1 36 ? 8.766 14.5 11.031 1 96.69 36 PRO B O 1
ATOM 2899 N N . SER B 1 37 ? 8.891 16.594 11.539 1 93 37 SER B N 1
ATOM 2900 C CA . SER B 1 37 ? 9.867 16.828 10.484 1 93 37 SER B CA 1
ATOM 2901 C C . SER B 1 37 ? 10.945 17.812 10.945 1 93 37 SER B C 1
ATOM 2903 O O . SER B 1 37 ? 11.578 18.484 10.125 1 93 37 SER B O 1
ATOM 2905 N N . GLY B 1 38 ? 11.188 17.953 12.188 1 91.69 38 GLY B N 1
ATOM 2906 C CA . GLY B 1 38 ? 12.195 18.875 12.695 1 91.69 38 GLY B CA 1
ATOM 2907 C C . GLY B 1 38 ? 11.664 19.797 13.781 1 91.69 38 GLY B C 1
ATOM 2908 O O . GLY B 1 38 ? 10.852 19.391 14.609 1 91.69 38 GLY B O 1
ATOM 2909 N N . LEU B 1 39 ? 12.133 21.062 13.734 1 92.06 39 LEU B N 1
ATOM 2910 C CA . LEU B 1 39 ? 11.766 22.016 14.781 1 92.06 39 LEU B CA 1
ATOM 2911 C C . LEU B 1 39 ? 10.375 22.594 14.531 1 92.06 39 LEU B C 1
ATOM 2913 O O . LEU B 1 39 ? 10.07 23.047 13.422 1 92.06 39 LEU B O 1
ATOM 2917 N N . PRO B 1 40 ? 9.586 22.547 15.555 1 94.69 40 PRO B N 1
ATOM 2918 C CA . PRO B 1 40 ? 8.273 23.172 15.391 1 94.69 40 PRO B CA 1
ATOM 2919 C C . PRO B 1 40 ? 8.352 24.672 15.172 1 94.69 40 PRO B C 1
ATOM 2921 O O . PRO B 1 40 ? 9.195 25.344 15.773 1 94.69 40 PRO B O 1
ATOM 2924 N N . HIS B 1 41 ? 7.559 25.125 14.25 1 94.25 41 HIS B N 1
ATOM 2925 C CA . HIS B 1 41 ? 7.434 26.562 14.086 1 94.25 41 HIS B CA 1
ATOM 2926 C C . HIS B 1 41 ? 6.133 27.078 14.695 1 94.25 41 HIS B C 1
ATOM 2928 O O . HIS B 1 41 ? 5.367 26.297 15.273 1 94.25 41 HIS B O 1
ATOM 2934 N N . ILE B 1 42 ? 5.875 28.328 14.594 1 93.5 42 ILE B N 1
ATOM 2935 C CA . ILE B 1 42 ? 4.809 29 15.336 1 93.5 42 ILE B CA 1
ATOM 2936 C C . ILE B 1 42 ? 3.453 28.438 14.906 1 93.5 42 ILE B C 1
ATOM 2938 O O . ILE B 1 42 ? 2.525 28.359 15.719 1 93.5 42 ILE B O 1
ATOM 2942 N N . ALA B 1 43 ? 3.311 27.984 13.672 1 93.31 43 ALA B N 1
ATOM 2943 C CA . ALA B 1 43 ? 2.043 27.422 13.219 1 93.31 43 ALA B CA 1
ATOM 2944 C C . ALA B 1 43 ? 1.756 26.094 13.914 1 93.31 43 ALA B C 1
ATOM 2946 O O . ALA B 1 43 ? 0.695 25.922 14.516 1 93.31 43 ALA B O 1
ATOM 2947 N N . THR B 1 44 ? 2.672 25.172 13.922 1 94.12 44 THR B N 1
ATOM 2948 C CA . THR B 1 44 ? 2.463 23.844 14.484 1 94.12 44 THR B CA 1
ATOM 2949 C C . THR B 1 44 ? 2.494 23.875 16.016 1 94.12 44 THR B C 1
ATOM 2951 O O . THR B 1 44 ? 1.755 23.141 16.672 1 94.12 44 THR B O 1
ATOM 2954 N N . GLY B 1 45 ? 3.262 24.75 16.516 1 94.06 45 GLY B N 1
ATOM 2955 C CA . GLY B 1 45 ? 3.455 24.75 17.969 1 94.06 45 GLY B CA 1
ATOM 2956 C C . GLY B 1 45 ? 2.418 25.578 18.703 1 94.06 45 GLY B C 1
ATOM 2957 O O . GLY B 1 45 ? 2.074 25.281 19.844 1 94.06 45 GLY B O 1
ATOM 2958 N N . ILE B 1 46 ? 1.92 26.641 18.047 1 94.75 46 ILE B N 1
ATOM 2959 C CA . ILE B 1 46 ? 1.042 27.562 18.75 1 94.75 46 ILE B CA 1
ATOM 2960 C C . ILE B 1 46 ? -0.336 27.578 18.094 1 94.75 46 ILE B C 1
ATOM 2962 O O . ILE B 1 46 ? -1.341 27.266 18.734 1 94.75 46 ILE B O 1
ATOM 2966 N N . LEU B 1 47 ? -0.357 27.859 16.797 1 95.25 47 LEU B N 1
ATOM 2967 C CA . LEU B 1 47 ? -1.619 28.016 16.078 1 95.25 47 LEU B CA 1
ATOM 2968 C C . LEU B 1 47 ? -2.477 26.75 16.219 1 95.25 47 LEU B C 1
ATOM 2970 O O . LEU B 1 47 ? -3.646 26.844 16.594 1 95.25 47 LEU B O 1
ATOM 2974 N N . PHE B 1 48 ? -1.941 25.625 15.953 1 97 48 PHE B N 1
ATOM 2975 C CA . PHE B 1 48 ? -2.705 24.375 16 1 97 48 PHE B CA 1
ATOM 2976 C C . PHE B 1 48 ? -3.012 23.984 17.438 1 97 48 PHE B C 1
ATOM 2978 O O . PHE B 1 48 ? -4.062 23.406 17.719 1 97 48 PHE B O 1
ATOM 2985 N N . THR B 1 49 ? -2.104 24.281 18.375 1 96.88 49 THR B N 1
ATOM 2986 C CA . THR B 1 49 ? -2.393 24.047 19.797 1 96.88 49 THR B CA 1
ATOM 2987 C C . THR B 1 49 ? -3.641 24.812 20.219 1 96.88 49 THR B C 1
ATOM 2989 O O . THR B 1 49 ? -4.527 24.25 20.859 1 96.88 49 THR B O 1
ATOM 2992 N N . ASN B 1 50 ? -3.688 26.047 19.812 1 94.5 50 ASN B N 1
ATOM 2993 C CA . ASN B 1 50 ? -4.836 26.875 20.172 1 94.5 50 ASN B CA 1
ATOM 2994 C C . ASN B 1 50 ? -6.125 26.344 19.562 1 94.5 50 ASN B C 1
ATOM 2996 O O . ASN B 1 50 ? -7.168 26.312 20.219 1 94.5 50 ASN B O 1
ATOM 3000 N N . LYS B 1 51 ? -6.055 25.938 18.328 1 96.75 51 LYS B N 1
ATOM 3001 C CA . LYS B 1 51 ? -7.246 25.422 17.656 1 96.75 51 LYS B CA 1
ATOM 3002 C C . LYS B 1 51 ? -7.711 24.109 18.297 1 96.75 51 LYS B C 1
ATOM 3004 O O . LYS B 1 51 ? -8.914 23.906 18.469 1 96.75 51 LYS B O 1
ATOM 3009 N N . ILE B 1 52 ? -6.793 23.25 18.609 1 98.06 52 ILE B N 1
ATOM 3010 C CA . ILE B 1 52 ? -7.133 22 19.266 1 98.06 52 ILE B CA 1
ATOM 3011 C C . ILE B 1 52 ? -7.84 22.281 20.594 1 98.06 52 ILE B C 1
ATOM 3013 O O . ILE B 1 52 ? -8.859 21.656 20.906 1 98.06 52 ILE B O 1
ATOM 3017 N N . ASN B 1 53 ? -7.336 23.266 21.328 1 96.81 53 ASN B N 1
ATOM 3018 C CA . ASN B 1 53 ? -7.98 23.641 22.578 1 96.81 53 ASN B CA 1
ATOM 3019 C C . ASN B 1 53 ? -9.406 24.141 22.344 1 96.81 53 ASN B C 1
ATOM 3021 O O . ASN B 1 53 ? -10.312 23.812 23.125 1 96.81 53 ASN B O 1
ATOM 3025 N N . ASP B 1 54 ? -9.602 24.938 21.297 1 96.06 54 ASP B N 1
ATOM 3026 C CA . ASP B 1 54 ? -10.945 25.391 20.938 1 96.06 54 ASP B CA 1
ATOM 3027 C C . ASP B 1 54 ? -11.859 24.188 20.672 1 96.06 54 ASP B C 1
ATOM 3029 O O . ASP B 1 54 ? -13.023 24.188 21.078 1 96.06 54 ASP B O 1
ATOM 3033 N N . MET B 1 55 ? -11.344 23.219 20.031 1 97.94 55 MET B N 1
ATOM 3034 C CA . MET B 1 55 ? -12.141 22.047 19.672 1 97.94 55 MET B CA 1
ATOM 3035 C C . MET B 1 55 ? -12.461 21.219 20.906 1 97.94 55 MET B C 1
ATOM 3037 O O . MET B 1 55 ? -13.562 20.688 21.031 1 97.94 55 MET B O 1
ATOM 3041 N N . VAL B 1 56 ? -11.492 21.125 21.812 1 97.94 56 VAL B N 1
ATOM 3042 C CA . VAL B 1 56 ? -11.742 20.469 23.094 1 97.94 56 VAL B CA 1
ATOM 3043 C C . VAL B 1 56 ? -12.859 21.188 23.844 1 97.94 56 VAL B C 1
ATOM 3045 O O . VAL B 1 56 ? -13.789 20.562 24.344 1 97.94 56 VAL B O 1
ATOM 3048 N N . ARG B 1 57 ? -12.805 22.516 23.875 1 96.44 57 ARG B N 1
ATOM 3049 C CA . ARG B 1 57 ? -13.82 23.328 24.562 1 96.44 57 ARG B CA 1
ATOM 3050 C C . ARG B 1 57 ? -15.188 23.156 23.906 1 96.44 57 ARG B C 1
ATOM 3052 O O . ARG B 1 57 ? -16.219 23.234 24.562 1 96.44 57 ARG B O 1
ATOM 3059 N N . ALA B 1 58 ? -15.156 22.875 22.625 1 96.5 58 ALA B N 1
ATOM 3060 C CA . ALA B 1 58 ? -16.406 22.656 21.891 1 96.5 58 ALA B CA 1
ATOM 3061 C C . ALA B 1 58 ? -16.984 21.281 22.172 1 96.5 58 ALA B C 1
ATOM 3063 O O . ALA B 1 58 ? -18.062 20.938 21.703 1 96.5 58 ALA B O 1
ATOM 3064 N N . GLY B 1 59 ? -16.234 20.453 22.906 1 96.44 59 GLY B N 1
ATOM 3065 C CA . GLY B 1 59 ? -16.75 19.156 23.328 1 96.44 59 GLY B CA 1
ATOM 3066 C C . GLY B 1 59 ? -16.172 18 22.531 1 96.44 59 GLY B C 1
ATOM 3067 O O . GLY B 1 59 ? -16.672 16.875 22.641 1 96.44 59 GLY B O 1
ATOM 3068 N N . ILE B 1 60 ? -15.203 18.188 21.75 1 98.25 60 ILE B N 1
ATOM 3069 C CA . ILE B 1 60 ? -14.617 17.141 20.906 1 98.25 60 ILE B CA 1
ATOM 3070 C C . ILE B 1 60 ? -13.453 16.484 21.625 1 98.25 60 ILE B C 1
ATOM 3072 O O . ILE B 1 60 ? -12.57 17.172 22.156 1 98.25 60 ILE B O 1
ATOM 3076 N N . LYS B 1 61 ? -13.422 15.195 21.766 1 98.75 61 LYS B N 1
ATOM 3077 C CA . LYS B 1 61 ? -12.273 14.461 22.297 1 98.75 61 LYS B CA 1
ATOM 3078 C C . LYS B 1 61 ? -11.148 14.391 21.266 1 98.75 61 LYS B C 1
ATOM 3080 O O . LYS B 1 61 ? -11.188 13.57 20.344 1 98.75 61 LYS B O 1
ATOM 3085 N N . MET B 1 62 ? -10.125 15.18 21.516 1 98.81 62 MET B N 1
ATOM 3086 C CA . MET B 1 62 ? -9.102 15.375 20.5 1 98.81 62 MET B CA 1
ATOM 3087 C C . MET B 1 62 ? -7.906 14.453 20.75 1 98.81 62 MET B C 1
ATOM 3089 O O . MET B 1 62 ? -7.516 14.234 21.891 1 98.81 62 MET B O 1
ATOM 3093 N N . LYS B 1 63 ? -7.344 13.992 19.656 1 98.88 63 LYS B N 1
ATOM 3094 C CA . LYS B 1 63 ? -6.059 13.297 19.641 1 98.88 63 LYS B CA 1
ATOM 3095 C C . LYS B 1 63 ? -5.07 13.992 18.703 1 98.88 63 LYS B C 1
ATOM 3097 O O . LYS B 1 63 ? -5.473 14.586 17.703 1 98.88 63 LYS B O 1
ATOM 3102 N N . VAL B 1 64 ? -3.869 13.969 19.078 1 98.94 64 VAL B N 1
ATOM 3103 C CA . VAL B 1 64 ? -2.791 14.344 18.172 1 98.94 64 VAL B CA 1
ATOM 3104 C C . VAL B 1 64 ? -2.07 13.094 17.672 1 98.94 64 VAL B C 1
ATOM 3106 O O . VAL B 1 64 ? -1.498 12.344 18.469 1 98.94 64 VAL B O 1
ATOM 3109 N N . LEU B 1 65 ? -2.133 12.883 16.422 1 98.88 65 LEU B N 1
ATOM 3110 C CA . LEU B 1 65 ? -1.431 11.758 15.812 1 98.88 65 LEU B CA 1
ATOM 3111 C C . LEU B 1 65 ? -0.045 12.172 15.328 1 98.88 65 LEU B C 1
ATOM 3113 O O . LEU B 1 65 ? 0.077 12.961 14.391 1 98.88 65 LEU B O 1
ATOM 3117 N N . LEU B 1 66 ? 0.931 11.719 16.016 1 98.88 66 LEU B N 1
ATOM 3118 C CA . LEU B 1 66 ? 2.301 11.852 15.523 1 98.88 66 LEU B CA 1
ATOM 3119 C C . LEU B 1 66 ? 2.6 10.812 14.453 1 98.88 66 LEU B C 1
ATOM 3121 O O . LEU B 1 66 ? 2.902 9.656 14.766 1 98.88 66 LEU B O 1
ATOM 3125 N N . ALA B 1 67 ? 2.596 11.242 13.242 1 98.62 67 ALA B N 1
ATOM 3126 C CA . ALA B 1 67 ? 2.578 10.359 12.078 1 98.62 67 ALA B CA 1
ATOM 3127 C C . ALA B 1 67 ? 3.996 10 11.641 1 98.62 67 ALA B C 1
ATOM 3129 O O . ALA B 1 67 ? 4.41 10.344 10.531 1 98.62 67 ALA B O 1
ATOM 3130 N N . ASP B 1 68 ? 4.668 9.25 12.445 1 98.25 68 ASP B N 1
ATOM 3131 C CA . ASP B 1 68 ? 6.074 8.93 12.219 1 98.25 68 ASP B CA 1
ATOM 3132 C C . ASP B 1 68 ? 6.254 8.102 10.945 1 98.25 68 ASP B C 1
ATOM 3134 O O . ASP B 1 68 ? 7.195 8.328 10.18 1 98.25 68 ASP B O 1
ATOM 3138 N N . TRP B 1 69 ? 5.336 7.219 10.633 1 97.94 69 TRP B N 1
ATOM 3139 C CA . TRP B 1 69 ? 5.453 6.395 9.43 1 97.94 69 TRP B CA 1
ATOM 3140 C C . TRP B 1 69 ? 5.168 7.215 8.18 1 97.94 69 TRP B C 1
ATOM 3142 O O . TRP B 1 69 ? 5.828 7.051 7.152 1 97.94 69 TRP B O 1
ATOM 3152 N N . HIS B 1 70 ? 4.199 8.062 8.266 1 98.38 70 HIS B N 1
ATOM 3153 C CA . HIS B 1 70 ? 3.91 8.977 7.16 1 98.38 70 HIS B CA 1
ATOM 3154 C C . HIS B 1 70 ? 5.117 9.852 6.844 1 98.38 70 HIS B C 1
ATOM 3156 O O . HIS B 1 70 ? 5.461 10.047 5.676 1 98.38 70 HIS B O 1
ATOM 3162 N N . ALA B 1 71 ? 5.715 10.367 7.926 1 97.75 71 ALA B N 1
ATOM 3163 C CA . ALA B 1 71 ? 6.91 11.195 7.758 1 97.75 71 ALA B CA 1
ATOM 3164 C C . ALA B 1 71 ? 8.023 10.414 7.059 1 97.75 71 ALA B C 1
ATOM 3166 O O . ALA B 1 71 ? 8.734 10.969 6.219 1 97.75 71 ALA B O 1
ATOM 3167 N N . ARG B 1 72 ? 8.133 9.188 7.414 1 96.75 72 ARG B N 1
ATOM 3168 C CA . ARG B 1 72 ? 9.133 8.328 6.789 1 96.75 72 ARG B CA 1
ATOM 3169 C C . ARG B 1 72 ? 8.859 8.156 5.301 1 96.75 72 ARG B C 1
ATOM 3171 O O . ARG B 1 72 ? 9.766 8.273 4.473 1 96.75 72 ARG B O 1
ATOM 3178 N N . VAL B 1 73 ? 7.625 7.852 4.926 1 97 73 VAL B N 1
ATOM 3179 C CA . VAL B 1 73 ? 7.207 7.699 3.535 1 97 73 VAL B CA 1
ATOM 3180 C C . VAL B 1 73 ? 7.504 8.977 2.76 1 97 73 VAL B C 1
ATOM 3182 O O . VAL B 1 73 ? 7.945 8.93 1.608 1 97 73 VAL B O 1
ATOM 3185 N N . ASN B 1 74 ? 7.352 10.125 3.406 1 96.56 74 ASN B N 1
ATOM 3186 C CA . ASN B 1 74 ? 7.551 11.43 2.783 1 96.56 74 ASN B CA 1
ATOM 3187 C C . ASN B 1 74 ? 9 11.891 2.9 1 96.56 74 ASN B C 1
ATOM 3189 O O . ASN B 1 74 ? 9.305 13.062 2.66 1 96.56 74 ASN B O 1
ATOM 3193 N N . ASP B 1 75 ? 9.906 11.086 3.373 1 95.38 75 ASP B N 1
ATOM 3194 C CA . ASP B 1 75 ? 11.352 11.258 3.426 1 95.38 75 ASP B CA 1
ATOM 3195 C C . ASP B 1 75 ? 11.734 12.422 4.34 1 95.38 75 ASP B C 1
ATOM 3197 O O . ASP B 1 75 ? 12.727 13.102 4.098 1 95.38 75 ASP B O 1
ATOM 3201 N N . LYS B 1 76 ? 10.875 12.727 5.293 1 95.81 76 LYS B N 1
ATOM 3202 C CA . LYS B 1 76 ? 11.266 13.719 6.289 1 95.81 76 LYS B CA 1
ATOM 3203 C C . LYS B 1 76 ? 12.492 13.266 7.07 1 95.81 76 LYS B C 1
ATOM 3205 O O . LYS B 1 76 ? 12.617 12.094 7.418 1 95.81 76 LYS B O 1
ATOM 3210 N N . LEU B 1 77 ? 13.383 14.242 7.23 1 95.88 77 LEU B N 1
ATOM 3211 C CA . LEU B 1 77 ? 14.609 13.977 7.98 1 95.88 77 LEU B CA 1
ATOM 3212 C C . LEU B 1 77 ? 15.328 12.742 7.434 1 95.88 77 LEU B C 1
ATOM 3214 O O . LEU B 1 77 ? 15.797 11.906 8.203 1 95.88 77 LEU B O 1
ATOM 3218 N N . GLY B 1 78 ? 15.289 12.594 6.105 1 94 78 GLY B N 1
ATOM 3219 C CA . GLY B 1 78 ? 15.969 11.516 5.402 1 94 78 GLY B CA 1
ATOM 3220 C C . GLY B 1 78 ? 15.281 10.172 5.57 1 94 78 GLY B C 1
ATOM 3221 O O . GLY B 1 78 ? 15.875 9.133 5.285 1 94 78 GLY B O 1
ATOM 3222 N N . GLY B 1 79 ? 14.109 10.148 6.156 1 95.25 79 GLY B N 1
ATOM 3223 C CA . GLY B 1 79 ? 13.391 8.906 6.379 1 95.25 79 GLY B CA 1
ATOM 3224 C C . GLY B 1 79 ? 13.859 8.156 7.609 1 95.25 79 GLY B C 1
ATOM 3225 O O . GLY B 1 79 ? 13.492 7 7.824 1 95.25 79 GLY B O 1
ATOM 3226 N N . ASP B 1 80 ? 14.656 8.781 8.469 1 96.56 80 ASP B N 1
ATOM 3227 C CA . ASP B 1 80 ? 15.188 8.172 9.68 1 96.56 80 ASP B CA 1
ATOM 3228 C C . ASP B 1 80 ? 14.148 8.188 10.797 1 96.56 80 ASP B C 1
ATOM 3230 O O . ASP B 1 80 ? 13.883 9.227 11.406 1 96.56 80 ASP B O 1
ATOM 3234 N N . ILE B 1 81 ? 13.625 7.035 11.164 1 96.69 81 ILE B N 1
ATOM 3235 C CA . ILE B 1 81 ? 12.492 6.918 12.078 1 96.69 81 ILE B CA 1
ATOM 3236 C C . ILE B 1 81 ? 12.891 7.441 13.461 1 96.69 81 ILE B C 1
ATOM 3238 O O . ILE B 1 81 ? 12.062 8.008 14.172 1 96.69 81 ILE B O 1
ATOM 3242 N N . GLU B 1 82 ? 14.117 7.281 13.836 1 97.75 82 GLU B N 1
ATOM 3243 C CA . GLU B 1 82 ? 14.57 7.758 15.141 1 97.75 82 GLU B CA 1
ATOM 3244 C C . GLU B 1 82 ? 14.578 9.281 15.203 1 97.75 82 GLU B C 1
ATOM 3246 O O . GLU B 1 82 ? 14.086 9.875 16.172 1 97.75 82 GLU B O 1
ATOM 3251 N N . LYS B 1 83 ? 15.102 9.906 14.188 1 97.94 83 LYS B N 1
ATOM 3252 C CA . LYS B 1 83 ? 15.094 11.367 14.117 1 97.94 83 LYS B CA 1
ATOM 3253 C C . LYS B 1 83 ? 13.672 11.914 14.055 1 97.94 83 LYS B C 1
ATOM 3255 O O . LYS B 1 83 ? 13.367 12.938 14.664 1 97.94 83 LYS B O 1
ATOM 3260 N N . ILE B 1 84 ? 12.867 11.211 13.336 1 98.25 84 ILE B N 1
ATOM 3261 C CA . ILE B 1 84 ? 11.469 11.602 13.195 1 98.25 84 ILE B CA 1
ATOM 3262 C C . ILE B 1 84 ? 10.781 11.562 14.555 1 98.25 84 ILE B C 1
ATOM 3264 O O . ILE B 1 84 ? 10.078 12.508 14.93 1 98.25 84 ILE B O 1
ATOM 3268 N N . ARG B 1 85 ? 11.023 10.547 15.297 1 98.31 85 ARG B N 1
ATOM 3269 C CA . ARG B 1 85 ? 10.383 10.391 16.594 1 98.31 85 ARG B CA 1
ATOM 3270 C C . ARG B 1 85 ? 10.93 11.406 17.594 1 98.31 85 ARG B C 1
ATOM 3272 O O . ARG B 1 85 ? 10.195 11.891 18.453 1 98.31 85 ARG B O 1
ATOM 3279 N N . GLU B 1 86 ? 12.203 11.695 17.484 1 98 86 GLU B N 1
ATOM 3280 C CA . GLU B 1 86 ? 12.766 12.758 18.297 1 98 86 GLU B CA 1
ATOM 3281 C C . GLU B 1 86 ? 12.07 14.094 18.016 1 98 86 GLU B C 1
ATOM 3283 O O . GLU B 1 86 ? 11.75 14.836 18.953 1 98 86 GLU B O 1
ATOM 3288 N N . SER B 1 87 ? 11.898 14.344 16.812 1 97.25 87 SER B N 1
ATOM 3289 C CA . SER B 1 87 ? 11.195 15.555 16.406 1 97.25 87 SER B CA 1
ATOM 3290 C C . SER B 1 87 ? 9.758 15.555 16.938 1 97.25 87 SER B C 1
ATOM 3292 O O . SER B 1 87 ? 9.25 16.594 17.359 1 97.25 87 SER B O 1
ATOM 3294 N N . GLY B 1 88 ? 9.117 14.422 16.859 1 98.25 88 GLY B N 1
ATOM 3295 C CA . GLY B 1 88 ? 7.766 14.297 17.391 1 98.25 88 GLY B CA 1
ATOM 3296 C C . GLY B 1 88 ? 7.684 14.555 18.875 1 98.25 88 GLY B C 1
ATOM 3297 O O . GLY B 1 88 ? 6.75 15.211 19.344 1 98.25 88 GLY B O 1
ATOM 3298 N N . GLU B 1 89 ? 8.648 14.039 19.609 1 98.12 89 GLU B N 1
ATOM 3299 C CA . GLU B 1 89 ? 8.695 14.281 21.047 1 98.12 89 GLU B CA 1
ATOM 3300 C C . GLU B 1 89 ? 8.859 15.773 21.344 1 98.12 89 GLU B C 1
ATOM 3302 O O . GLU B 1 89 ? 8.297 16.281 22.312 1 98.12 89 GLU B O 1
ATOM 3307 N N . LEU B 1 90 ? 9.672 16.406 20.578 1 96.81 90 LEU B N 1
ATOM 3308 C CA . LEU B 1 90 ? 9.852 17.844 20.75 1 96.81 90 LEU B CA 1
ATOM 3309 C C . LEU B 1 90 ? 8.547 18.594 20.484 1 96.81 90 LEU B C 1
ATOM 3311 O O . LEU B 1 90 ? 8.211 19.531 21.219 1 96.81 90 LEU B O 1
ATOM 3315 N N . LEU B 1 91 ? 7.859 18.203 19.453 1 97.94 91 LEU B N 1
ATOM 3316 C CA . LEU B 1 91 ? 6.574 18.828 19.156 1 97.94 91 LEU B CA 1
ATOM 3317 C C . LEU B 1 91 ? 5.594 18.641 20.297 1 97.94 91 LEU B C 1
ATOM 3319 O O . LEU B 1 91 ? 4.898 19.578 20.703 1 97.94 91 LEU B O 1
ATOM 3323 N N . LYS B 1 92 ? 5.535 17.406 20.797 1 98.25 92 LYS B N 1
ATOM 3324 C CA . LYS B 1 92 ? 4.684 17.094 21.938 1 98.25 92 LYS B CA 1
ATOM 3325 C C . LYS B 1 92 ? 4.992 18.016 23.125 1 98.25 92 LYS B C 1
ATOM 3327 O O . LYS B 1 92 ? 4.09 18.641 23.688 1 98.25 92 LYS B O 1
ATOM 3332 N N . ARG B 1 93 ? 6.25 18.125 23.453 1 97.38 93 ARG B N 1
ATOM 3333 C CA . ARG B 1 93 ? 6.66 18.984 24.547 1 97.38 93 ARG B CA 1
ATOM 3334 C C . ARG B 1 93 ? 6.297 20.438 24.281 1 97.38 93 ARG B C 1
ATOM 3336 O O . ARG B 1 93 ? 5.883 21.156 25.188 1 97.38 93 ARG B O 1
ATOM 3343 N N . THR B 1 94 ? 6.496 20.828 23.062 1 97.56 94 THR B N 1
ATOM 3344 C CA . THR B 1 94 ? 6.188 22.188 22.672 1 97.56 94 THR B CA 1
ATOM 3345 C C . THR B 1 94 ? 4.703 22.5 22.859 1 97.56 94 THR B C 1
ATOM 3347 O O . THR B 1 94 ? 4.348 23.516 23.453 1 97.56 94 THR B O 1
ATOM 3350 N N . MET B 1 95 ? 3.865 21.609 22.391 1 98.12 95 MET B N 1
ATOM 3351 C CA . MET B 1 95 ? 2.424 21.828 22.484 1 98.12 95 MET B CA 1
ATOM 3352 C C . MET B 1 95 ? 1.97 21.859 23.938 1 98.12 95 MET B C 1
ATOM 3354 O O . MET B 1 95 ? 1.139 22.688 24.312 1 98.12 95 MET B O 1
ATOM 3358 N N . ILE B 1 96 ? 2.531 20.953 24.734 1 97.81 96 ILE B N 1
ATOM 3359 C CA . ILE B 1 96 ? 2.207 20.922 26.156 1 97.81 96 ILE B CA 1
ATOM 3360 C C . ILE B 1 96 ? 2.645 22.234 26.812 1 97.81 96 ILE B C 1
ATOM 3362 O O . ILE B 1 96 ? 1.869 22.859 27.547 1 97.81 96 ILE B O 1
ATOM 3366 N N . ALA B 1 97 ? 3.83 22.703 26.484 1 96.94 97 ALA B N 1
ATOM 3367 C CA . ALA B 1 97 ? 4.348 23.953 27.031 1 96.94 97 ALA B CA 1
ATOM 3368 C C . ALA B 1 97 ? 3.516 25.141 26.562 1 96.94 97 ALA B C 1
ATOM 3370 O O . ALA B 1 97 ? 3.396 26.141 27.281 1 96.94 97 ALA B O 1
ATOM 3371 N N . ALA B 1 98 ? 2.977 25.016 25.391 1 96.06 98 ALA B N 1
ATOM 3372 C CA . ALA B 1 98 ? 2.182 26.094 24.797 1 96.06 98 ALA B CA 1
ATOM 3373 C C . ALA B 1 98 ? 0.762 26.078 25.359 1 96.06 98 ALA B C 1
ATOM 3375 O O . ALA B 1 98 ? -0.063 26.922 24.984 1 96.06 98 ALA B O 1
ATOM 3376 N N . GLY B 1 99 ? 0.412 25.109 26.234 1 95.88 99 GLY B N 1
ATOM 3377 C CA . GLY B 1 99 ? -0.86 25.125 26.938 1 95.88 99 GLY B CA 1
ATOM 3378 C C . GLY B 1 99 ? -1.883 24.172 26.359 1 95.88 99 GLY B C 1
ATOM 3379 O O . GLY B 1 99 ? -3.09 24.375 26.5 1 95.88 99 GLY B O 1
ATOM 3380 N N . LEU B 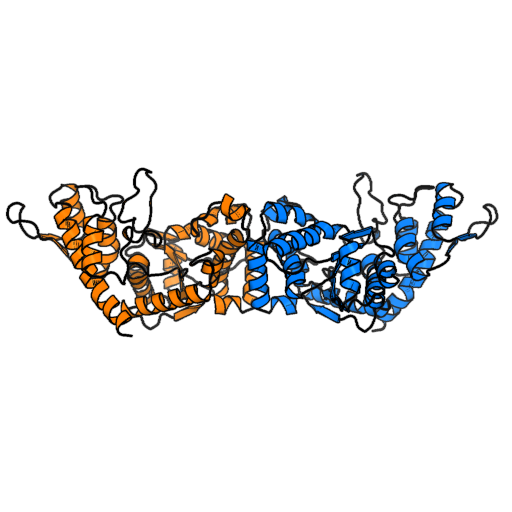1 100 ? -1.453 23.156 25.719 1 98 100 LEU B N 1
ATOM 3381 C CA . LEU B 1 100 ? -2.377 22.141 25.219 1 98 100 LEU B CA 1
ATOM 3382 C C . LEU B 1 100 ? -3.199 21.547 26.344 1 98 100 LEU B C 1
ATOM 3384 O O . LEU B 1 100 ? -2.664 21.234 27.406 1 98 100 LEU B O 1
ATOM 3388 N N . ASP B 1 101 ? -4.457 21.438 26.047 1 98.38 101 ASP B N 1
ATOM 3389 C CA . ASP B 1 101 ? -5.344 20.844 27.047 1 98.38 101 ASP B CA 1
ATOM 3390 C C . ASP B 1 101 ? -4.859 19.453 27.453 1 98.38 101 ASP B C 1
ATOM 3392 O O . ASP B 1 101 ? -4.5 18.641 26.594 1 98.38 101 ASP B O 1
ATOM 3396 N N . SER B 1 102 ? -4.879 19.141 28.703 1 98.25 102 SER B N 1
ATOM 3397 C CA . SER B 1 102 ? -4.297 17.922 29.25 1 98.25 102 SER B CA 1
ATOM 3398 C C . SER B 1 102 ? -5.102 16.688 28.844 1 98.25 102 SER B C 1
ATOM 3400 O O . SER B 1 102 ? -4.625 15.555 28.969 1 98.25 102 SER B O 1
ATOM 3402 N N . SER B 1 103 ? -6.309 16.875 28.391 1 98.5 103 SER B N 1
ATOM 3403 C CA . SER B 1 103 ? -7.148 15.742 28.016 1 98.5 103 SER B CA 1
ATOM 3404 C C . SER B 1 103 ? -6.785 15.211 26.625 1 98.5 103 SER B C 1
ATOM 3406 O O . SER B 1 103 ? -7.219 14.125 26.234 1 98.5 103 SER B O 1
ATOM 3408 N N . VAL B 1 104 ? -5.98 15.992 25.891 1 98.81 104 VAL B N 1
ATOM 3409 C CA . VAL B 1 104 ? -5.629 15.602 24.531 1 98.81 104 VAL B CA 1
ATOM 3410 C C . VAL B 1 104 ? -4.668 14.422 24.562 1 98.81 104 VAL B C 1
ATOM 3412 O O . VAL B 1 104 ? -3.691 14.422 25.312 1 98.81 104 VAL B O 1
ATOM 3415 N N . GLU B 1 105 ? -4.961 13.43 23.828 1 98.5 105 GLU B N 1
ATOM 3416 C CA . GLU B 1 105 ? -4.129 12.234 23.766 1 98.5 105 GLU B CA 1
ATOM 3417 C C . GLU B 1 105 ? -3.174 12.289 22.578 1 98.5 105 GLU B C 1
ATOM 3419 O O . GLU B 1 105 ? -3.566 12.688 21.469 1 98.5 105 GLU B O 1
ATOM 3424 N N . PHE B 1 106 ? -1.955 11.93 22.844 1 98.81 106 PHE B N 1
ATOM 3425 C CA . PHE B 1 106 ? -0.988 11.758 21.766 1 98.81 106 PHE B CA 1
ATOM 3426 C C . PHE B 1 106 ? -0.896 10.289 21.359 1 98.81 106 PHE B C 1
ATOM 3428 O O . PHE B 1 106 ? -0.833 9.406 22.219 1 98.81 106 PHE B O 1
ATOM 3435 N N . ILE B 1 107 ? -0.907 10.07 20.078 1 98.56 107 ILE B N 1
ATOM 3436 C CA . ILE B 1 107 ? -0.775 8.719 19.547 1 98.56 107 ILE B CA 1
ATOM 3437 C C . ILE B 1 107 ? 0.265 8.703 18.438 1 98.56 107 ILE B C 1
ATOM 3439 O O . ILE B 1 107 ? 0.352 9.641 17.641 1 98.56 107 ILE B O 1
ATOM 3443 N N . TRP B 1 108 ? 1.065 7.648 18.438 1 98.62 108 TRP B N 1
ATOM 3444 C CA . TRP B 1 108 ? 2.008 7.457 17.344 1 98.62 108 TRP B CA 1
ATOM 3445 C C . TRP B 1 108 ? 1.387 6.625 16.219 1 98.62 108 TRP B C 1
ATOM 3447 O O . TRP B 1 108 ? 0.698 5.637 16.484 1 98.62 108 TRP B O 1
ATOM 3457 N N . ALA B 1 109 ? 1.596 7.012 14.969 1 98.25 109 ALA B N 1
ATOM 3458 C CA . ALA B 1 109 ? 1.13 6.191 13.859 1 98.25 109 ALA B CA 1
ATOM 3459 C C . ALA B 1 109 ? 1.722 4.789 13.922 1 98.25 109 ALA B C 1
ATOM 3461 O O . ALA B 1 109 ? 1.074 3.814 13.531 1 98.25 109 ALA B O 1
ATOM 3462 N N . GLY B 1 110 ? 2.926 4.703 14.438 1 97 110 GLY B N 1
ATOM 3463 C CA . GLY B 1 110 ? 3.568 3.41 14.609 1 97 110 GLY B CA 1
ATOM 3464 C C . GLY B 1 110 ? 2.73 2.43 15.406 1 97 110 GLY B C 1
ATOM 3465 O O . GLY B 1 110 ? 2.768 1.223 15.156 1 97 110 GLY B O 1
ATOM 3466 N N . ASP B 1 111 ? 1.995 2.934 16.375 1 96.69 111 ASP B N 1
ATOM 3467 C CA . ASP B 1 111 ? 1.13 2.078 17.172 1 96.69 111 ASP B CA 1
ATOM 3468 C C . ASP B 1 111 ? -0.06 1.577 16.359 1 96.69 111 ASP B C 1
ATOM 3470 O O . ASP B 1 111 ? -0.5 0.438 16.531 1 96.69 111 ASP B O 1
ATOM 3474 N N . LEU B 1 112 ? -0.588 2.355 15.484 1 97.06 112 LEU B N 1
ATOM 3475 C CA . LEU B 1 112 ? -1.719 1.968 14.648 1 97.06 112 LEU B CA 1
ATOM 3476 C C . LEU B 1 112 ? -1.304 0.917 13.625 1 97.06 112 LEU B C 1
ATOM 3478 O O . LEU B 1 112 ? -1.974 -0.108 13.469 1 97.06 112 LEU B O 1
ATOM 3482 N N . VAL B 1 113 ? -0.149 1.152 13 1 95.69 113 VAL B N 1
ATOM 3483 C CA . VAL B 1 113 ? 0.26 0.345 11.852 1 95.69 113 VAL B CA 1
ATOM 3484 C C . VAL B 1 113 ? 0.779 -1.009 12.336 1 95.69 113 VAL B C 1
ATOM 3486 O O . VAL B 1 113 ? 0.999 -1.917 11.531 1 95.69 113 VAL B O 1
ATOM 3489 N N . SER B 1 114 ? 0.951 -1.151 13.641 1 94.25 114 SER B N 1
ATOM 3490 C CA . SER B 1 114 ? 1.426 -2.412 14.203 1 94.25 114 SER B CA 1
ATOM 3491 C C . SER B 1 114 ? 0.326 -3.469 14.195 1 94.25 114 SER B C 1
ATOM 3493 O O . SER B 1 114 ? 0.598 -4.656 14.398 1 94.25 114 SER B O 1
ATOM 3495 N N . SER B 1 115 ? -0.855 -3.053 13.922 1 93.88 115 SER B N 1
ATOM 3496 C CA . SER B 1 115 ? -1.98 -3.98 13.891 1 93.88 115 SER B CA 1
ATOM 3497 C C . SER B 1 115 ? -2.23 -4.492 12.477 1 93.88 115 SER B C 1
ATOM 3499 O O . SER B 1 115 ? -2.207 -3.719 11.516 1 93.88 115 SER B O 1
ATOM 3501 N N . ARG B 1 116 ? -2.531 -5.777 12.367 1 92 116 ARG B N 1
ATOM 3502 C CA . ARG B 1 116 ? -2.926 -6.348 11.078 1 92 116 ARG B CA 1
ATOM 3503 C C . ARG B 1 116 ? -4.23 -5.734 10.586 1 92 116 ARG B C 1
ATOM 3505 O O . ARG B 1 116 ? -4.418 -5.547 9.383 1 92 116 ARG B O 1
ATOM 3512 N N . ASP B 1 117 ? -5.043 -5.359 11.539 1 96.06 117 ASP B N 1
ATOM 3513 C CA . ASP B 1 117 ? -6.344 -4.793 11.195 1 96.06 117 ASP B CA 1
ATOM 3514 C C . ASP B 1 117 ? -6.184 -3.451 10.484 1 96.06 117 ASP B C 1
ATOM 3516 O O . ASP B 1 117 ? -7 -3.098 9.625 1 96.06 117 ASP B O 1
ATOM 3520 N N . TYR B 1 118 ? -5.172 -2.732 10.852 1 97.75 118 TYR B N 1
ATOM 3521 C CA . TYR B 1 118 ? -4.895 -1.469 10.18 1 97.75 118 TYR B CA 1
ATOM 3522 C C . TYR B 1 118 ? -4.648 -1.683 8.695 1 97.75 118 TYR B C 1
ATOM 3524 O O . TYR B 1 118 ? -5.207 -0.968 7.855 1 97.75 118 TYR B O 1
ATOM 3532 N N . TRP B 1 119 ? -3.908 -2.643 8.359 1 96.94 119 TRP B N 1
ATOM 3533 C CA . TRP B 1 119 ? -3.52 -2.871 6.973 1 96.94 119 TRP B CA 1
ATOM 3534 C C . TRP B 1 119 ? -4.656 -3.521 6.188 1 96.94 119 TRP B C 1
ATOM 3536 O O . TRP B 1 119 ? -4.805 -3.285 4.988 1 96.94 119 TRP B O 1
ATOM 3546 N N . GLU B 1 120 ? -5.469 -4.355 6.871 1 96.19 120 GLU B N 1
ATOM 3547 C CA . GLU B 1 120 ? -6.707 -4.793 6.238 1 96.19 120 GLU B CA 1
ATOM 3548 C C . GLU B 1 120 ? -7.574 -3.604 5.832 1 96.19 120 GLU B C 1
ATOM 3550 O O . GLU B 1 120 ? -8.133 -3.58 4.734 1 96.19 120 GLU B O 1
ATOM 3555 N N . GLU B 1 121 ? -7.691 -2.635 6.75 1 97.88 121 GLU B N 1
ATOM 3556 C CA . GLU B 1 121 ? -8.461 -1.426 6.469 1 97.88 121 GLU B CA 1
ATOM 3557 C C . GLU B 1 121 ? -7.84 -0.632 5.32 1 97.88 121 GLU B C 1
ATOM 3559 O O . GLU B 1 121 ? -8.555 -0.11 4.465 1 97.88 121 GLU B O 1
ATOM 3564 N N . LEU B 1 122 ? -6.523 -0.537 5.32 1 98.38 122 LEU B N 1
ATOM 3565 C CA . LEU B 1 122 ? -5.844 0.175 4.242 1 98.38 122 LEU B CA 1
ATOM 3566 C C . LEU B 1 122 ? -6.145 -0.469 2.893 1 98.38 122 LEU B C 1
ATOM 3568 O O . LEU B 1 122 ? -6.379 0.231 1.904 1 98.38 122 LEU B O 1
ATOM 3572 N N . LEU B 1 123 ? -6.141 -1.777 2.832 1 97.62 123 LEU B N 1
ATOM 3573 C CA . LEU B 1 123 ? -6.438 -2.469 1.583 1 97.62 123 LEU B CA 1
ATOM 3574 C C . LEU B 1 123 ? -7.871 -2.203 1.139 1 97.62 123 LEU B C 1
ATOM 3576 O O . LEU B 1 123 ? -8.133 -2.033 -0.054 1 97.62 123 LEU B O 1
ATOM 3580 N N . LYS B 1 124 ? -8.797 -2.18 2.102 1 97.94 124 LYS B N 1
ATOM 3581 C CA . LYS B 1 124 ? -10.172 -1.831 1.77 1 97.94 124 LYS B CA 1
ATOM 3582 C C . LYS B 1 124 ? -10.266 -0.414 1.211 1 97.94 124 LYS B C 1
ATOM 3584 O O . LYS B 1 124 ? -10.953 -0.175 0.22 1 97.94 124 LYS B O 1
ATOM 3589 N N . VAL B 1 125 ? -9.555 0.49 1.869 1 98.75 125 VAL B N 1
ATOM 3590 C CA . VAL B 1 125 ? -9.5 1.871 1.4 1 98.75 125 VAL B CA 1
ATOM 3591 C C . VAL B 1 125 ? -8.945 1.911 -0.021 1 98.75 125 VAL B C 1
ATOM 3593 O O . VAL B 1 125 ? -9.492 2.596 -0.889 1 98.75 125 VAL B O 1
ATOM 3596 N N . SER B 1 126 ? -7.902 1.189 -0.267 1 98.62 126 SER B N 1
ATOM 3597 C CA . SER B 1 126 ? -7.258 1.142 -1.576 1 98.62 126 SER B CA 1
ATOM 3598 C C . SER B 1 126 ? -8.211 0.603 -2.641 1 98.62 126 SER B C 1
ATOM 3600 O O . SER B 1 126 ? -8.227 1.096 -3.77 1 98.62 126 SER B O 1
ATOM 3602 N N . LYS B 1 127 ? -8.961 -0.433 -2.273 1 98.06 127 LYS B N 1
ATOM 3603 C CA . LYS B 1 127 ? -9.914 -1.039 -3.201 1 98.06 127 LYS B CA 1
ATOM 3604 C C . LYS B 1 127 ? -10.977 -0.035 -3.629 1 98.06 127 LYS B C 1
ATOM 3606 O O . LYS B 1 127 ? -11.539 -0.146 -4.723 1 98.06 127 LYS B O 1
ATOM 3611 N N . ASN B 1 128 ? -11.242 0.917 -2.785 1 98.38 128 ASN B N 1
ATOM 3612 C CA . ASN B 1 128 ? -12.289 1.9 -3.047 1 98.38 128 ASN B CA 1
ATOM 3613 C C . ASN B 1 128 ? -11.703 3.246 -3.461 1 98.38 128 ASN B C 1
ATOM 3615 O O . ASN B 1 128 ? -12.344 4.285 -3.305 1 98.38 128 ASN B O 1
ATOM 3619 N N . SER B 1 129 ? -10.453 3.244 -3.893 1 98.44 129 SER B N 1
ATOM 3620 C CA . SER B 1 129 ? -9.773 4.445 -4.375 1 98.44 129 SER B CA 1
ATOM 3621 C C . SER B 1 129 ? -9.234 4.242 -5.785 1 98.44 129 SER B C 1
ATOM 3623 O O . SER B 1 129 ? -8.719 3.172 -6.113 1 98.44 129 SER B O 1
ATOM 3625 N N . SER B 1 130 ? -9.336 5.215 -6.629 1 98 130 SER B N 1
ATOM 3626 C CA . SER B 1 130 ? -8.758 5.172 -7.969 1 98 130 SER B CA 1
ATOM 3627 C C . SER B 1 130 ? -7.414 5.887 -8.008 1 98 130 SER B C 1
ATOM 3629 O O . SER B 1 130 ? -7.129 6.738 -7.168 1 98 130 SER B O 1
ATOM 3631 N N . LEU B 1 131 ? -6.625 5.512 -8.992 1 97.94 131 LEU B N 1
ATOM 3632 C CA . LEU B 1 131 ? -5.336 6.172 -9.18 1 97.94 131 LEU B CA 1
ATOM 3633 C C . LEU B 1 131 ? -5.516 7.68 -9.344 1 97.94 131 LEU B C 1
ATOM 3635 O O . LEU B 1 131 ? -4.754 8.469 -8.781 1 97.94 131 LEU B O 1
ATOM 3639 N N . LEU B 1 132 ? -6.484 8.031 -10.062 1 97.12 132 LEU B N 1
ATOM 3640 C CA . LEU B 1 132 ? -6.746 9.438 -10.336 1 97.12 132 LEU B CA 1
ATOM 3641 C C . LEU B 1 132 ? -7.02 10.203 -9.047 1 97.12 132 LEU B C 1
ATOM 3643 O O . LEU B 1 132 ? -6.473 11.289 -8.836 1 97.12 132 LEU B O 1
ATOM 3647 N N . ARG B 1 133 ? -7.844 9.719 -8.203 1 97.06 133 ARG B N 1
ATOM 3648 C CA . ARG B 1 133 ? -8.203 10.391 -6.961 1 97.06 133 ARG B CA 1
ATOM 3649 C C . ARG B 1 133 ? -7 10.477 -6.023 1 97.06 133 ARG B C 1
ATOM 3651 O O . ARG B 1 133 ? -6.82 11.484 -5.328 1 97.06 133 ARG B O 1
ATOM 3658 N N . ILE B 1 134 ? -6.211 9.438 -6.016 1 98.12 134 ILE B N 1
ATOM 3659 C CA . ILE B 1 134 ? -5.023 9.438 -5.168 1 98.12 134 ILE B CA 1
ATOM 3660 C C . ILE B 1 134 ? -4.027 10.477 -5.676 1 98.12 134 ILE B C 1
ATOM 3662 O O . ILE B 1 134 ? -3.418 11.203 -4.887 1 98.12 134 ILE B O 1
ATOM 3666 N N . ARG B 1 135 ? -3.891 10.594 -6.98 1 97.12 135 ARG B N 1
ATOM 3667 C CA . ARG B 1 135 ? -3.002 11.578 -7.586 1 97.12 135 ARG B CA 1
ATOM 3668 C C . ARG B 1 135 ? -3.385 12.992 -7.164 1 97.12 135 ARG B C 1
ATOM 3670 O O . ARG B 1 135 ? -2.516 13.82 -6.883 1 97.12 135 ARG B O 1
ATOM 3677 N N . ARG B 1 136 ? -4.59 13.234 -7.066 1 96.25 136 ARG B N 1
ATOM 3678 C CA . ARG B 1 136 ? -5.086 14.555 -6.695 1 96.25 136 ARG B CA 1
ATOM 3679 C C . ARG B 1 136 ? -4.734 14.891 -5.246 1 96.25 136 ARG B C 1
ATOM 3681 O O . ARG B 1 136 ? -4.738 16.062 -4.855 1 96.25 136 ARG B O 1
ATOM 3688 N N . ALA B 1 137 ? -4.453 13.883 -4.469 1 96.88 137 ALA B N 1
ATOM 3689 C CA . ALA B 1 137 ? -4.168 14.086 -3.053 1 96.88 137 ALA B CA 1
ATOM 3690 C C . ALA B 1 137 ? -2.666 14.211 -2.809 1 96.88 137 ALA B C 1
ATOM 3692 O O . ALA B 1 137 ? -2.234 14.539 -1.701 1 96.88 137 ALA B O 1
ATOM 3693 N N . LEU B 1 138 ? -1.817 14.078 -3.807 1 95.94 138 LEU B N 1
ATOM 3694 C CA . LEU B 1 138 ? -0.367 14.039 -3.652 1 95.94 138 LEU B CA 1
ATOM 3695 C C . LEU B 1 138 ? 0.16 15.375 -3.127 1 95.94 138 LEU B C 1
ATOM 3697 O O . LEU B 1 138 ? 1.13 15.406 -2.367 1 95.94 138 LEU B O 1
ATOM 3701 N N . PRO B 1 139 ? -0.47 16.484 -3.402 1 93.31 139 PRO B N 1
ATOM 3702 C CA . PRO B 1 139 ? 0.047 17.781 -2.932 1 93.31 139 PRO B CA 1
ATOM 3703 C C . PRO B 1 139 ? 0.07 17.875 -1.407 1 93.31 139 PRO B C 1
ATOM 3705 O O . PRO B 1 139 ? 0.755 18.75 -0.854 1 93.31 139 PRO B O 1
ATOM 3708 N N . ILE B 1 140 ? -0.651 17.016 -0.728 1 93.12 140 ILE B N 1
ATOM 3709 C CA . ILE B 1 140 ? -0.688 17.062 0.73 1 93.12 140 ILE B CA 1
ATOM 3710 C C . ILE B 1 140 ? 0.718 16.844 1.287 1 93.12 140 ILE B C 1
ATOM 3712 O O . ILE B 1 140 ? 0.997 17.188 2.438 1 93.12 140 ILE B O 1
ATOM 3716 N N . MET B 1 141 ? 1.593 16.234 0.527 1 90.5 141 MET B N 1
ATOM 3717 C CA . MET B 1 141 ? 2.969 15.977 0.94 1 90.5 141 MET B CA 1
ATOM 3718 C C . MET B 1 141 ? 3.934 16.953 0.272 1 90.5 141 MET B C 1
ATOM 3720 O O . MET B 1 141 ? 5.141 16.891 0.501 1 90.5 141 MET B O 1
ATOM 3724 N N . GLY B 1 142 ? 3.402 17.875 -0.562 1 88.94 142 GLY B N 1
ATOM 3725 C CA . GLY B 1 142 ? 4.258 18.734 -1.372 1 88.94 142 GLY B CA 1
ATOM 3726 C C . GLY B 1 142 ? 4.949 17.984 -2.498 1 88.94 142 GLY B C 1
ATOM 3727 O O . GLY B 1 142 ? 6.066 18.328 -2.891 1 88.94 142 GLY B O 1
ATOM 3728 N N . ARG B 1 143 ? 4.32 16.906 -2.955 1 90.81 143 ARG B N 1
ATOM 3729 C CA . ARG B 1 143 ? 4.906 16.094 -4.008 1 90.81 143 ARG B CA 1
ATOM 3730 C C . ARG B 1 143 ? 4.102 16.188 -5.301 1 90.81 143 ARG B C 1
ATOM 3732 O O . ARG B 1 143 ? 2.889 16.406 -5.266 1 90.81 143 ARG B O 1
ATOM 3739 N N . THR B 1 144 ? 4.797 16.016 -6.371 1 93.19 144 THR B N 1
ATOM 3740 C CA . THR B 1 144 ? 4.172 16.016 -7.691 1 93.19 144 THR B CA 1
ATOM 3741 C C . THR B 1 144 ? 3.871 14.578 -8.141 1 93.19 144 THR B C 1
ATOM 3743 O O . THR B 1 144 ? 4.309 13.617 -7.508 1 93.19 144 THR B O 1
ATOM 3746 N N . GLU B 1 145 ? 3.162 14.492 -9.18 1 94.5 145 GLU B N 1
ATOM 3747 C CA . GLU B 1 145 ? 2.904 13.188 -9.773 1 94.5 145 GLU B CA 1
ATOM 3748 C C . GLU B 1 145 ? 4.199 12.523 -10.227 1 94.5 145 GLU B C 1
ATOM 3750 O O . GLU B 1 145 ? 4.359 11.305 -10.102 1 94.5 145 GLU B O 1
ATOM 3755 N N . GLU B 1 146 ? 5.082 13.312 -10.75 1 95.06 146 GLU B N 1
ATOM 3756 C CA . GLU B 1 146 ? 6.367 12.789 -11.211 1 95.06 146 GLU B CA 1
ATOM 3757 C C . GLU B 1 146 ? 7.148 12.156 -10.062 1 95.06 146 GLU B C 1
ATOM 3759 O O . GLU B 1 146 ? 7.773 11.109 -10.234 1 95.06 146 GLU B O 1
ATOM 3764 N N . ASP B 1 147 ? 7.105 12.773 -8.906 1 94.88 147 ASP B N 1
ATOM 3765 C CA . ASP B 1 147 ? 7.738 12.219 -7.719 1 94.88 147 ASP B CA 1
ATOM 3766 C C . ASP B 1 147 ? 7.156 10.852 -7.375 1 94.88 147 ASP B C 1
ATOM 3768 O O . ASP B 1 147 ? 7.898 9.898 -7.125 1 94.88 147 ASP B O 1
ATOM 3772 N N . ALA B 1 148 ? 5.863 10.82 -7.445 1 95.56 148 ALA B N 1
ATOM 3773 C CA . ALA B 1 148 ? 5.164 9.594 -7.07 1 95.56 148 ALA B CA 1
ATOM 3774 C C . ALA B 1 148 ? 5.387 8.492 -8.109 1 95.56 148 ALA B C 1
ATOM 3776 O O . ALA B 1 148 ? 5.48 7.316 -7.762 1 95.56 148 ALA B O 1
ATOM 3777 N N . ASP B 1 149 ? 5.496 8.844 -9.336 1 96.88 149 ASP B N 1
ATOM 3778 C CA . ASP B 1 149 ? 5.719 7.863 -10.398 1 96.88 149 ASP B CA 1
ATOM 3779 C C . ASP B 1 149 ? 7.082 7.188 -10.242 1 96.88 149 ASP B C 1
ATOM 3781 O O . ASP B 1 149 ? 7.262 6.043 -10.664 1 96.88 149 ASP B O 1
ATOM 3785 N N . ARG B 1 150 ? 8.039 7.848 -9.664 1 97.06 150 ARG B N 1
ATOM 3786 C CA . ARG B 1 150 ? 9.375 7.297 -9.453 1 97.06 150 ARG B CA 1
ATOM 3787 C C . ARG B 1 150 ? 9.453 6.539 -8.133 1 97.06 150 ARG B C 1
ATOM 3789 O O . ARG B 1 150 ? 10.18 5.551 -8.016 1 97.06 150 ARG B O 1
ATOM 3796 N N . ASP B 1 151 ? 8.805 6.992 -7.145 1 97.94 151 ASP B N 1
ATOM 3797 C CA . ASP B 1 151 ? 8.727 6.438 -5.797 1 97.94 151 ASP B CA 1
ATOM 3798 C C . ASP B 1 151 ? 7.281 6.113 -5.418 1 97.94 151 ASP B C 1
ATOM 3800 O O . ASP B 1 151 ? 6.559 6.973 -4.914 1 97.94 151 ASP B O 1
ATOM 3804 N N . PHE B 1 152 ? 6.918 4.844 -5.59 1 98.5 152 PHE B N 1
ATOM 3805 C CA . PHE B 1 152 ? 5.52 4.438 -5.496 1 98.5 152 PHE B CA 1
ATOM 3806 C C . PHE B 1 152 ? 5.004 4.598 -4.07 1 98.5 152 PHE B C 1
ATOM 3808 O O . PHE B 1 152 ? 3.791 4.633 -3.844 1 98.5 152 PHE B O 1
ATOM 3815 N N . SER B 1 153 ? 5.824 4.66 -3.059 1 98.38 153 SER B N 1
ATOM 3816 C CA . SER B 1 153 ? 5.391 4.809 -1.674 1 98.38 153 SER B CA 1
ATOM 3817 C C . SER B 1 153 ? 4.598 6.098 -1.479 1 98.38 153 SER B C 1
ATOM 3819 O O . SER B 1 153 ? 3.744 6.184 -0.594 1 98.38 153 SER B O 1
ATOM 3821 N N . LYS B 1 154 ? 4.832 7.094 -2.318 1 98.31 154 LYS B N 1
ATOM 3822 C CA . LYS B 1 154 ? 4.125 8.367 -2.207 1 98.31 154 LYS B CA 1
ATOM 3823 C C . LYS B 1 154 ? 2.635 8.195 -2.492 1 98.31 154 LYS B C 1
ATOM 3825 O O . LYS B 1 154 ? 1.811 8.977 -2.012 1 98.31 154 LYS B O 1
ATOM 3830 N N . TYR B 1 155 ? 2.264 7.176 -3.27 1 98.31 155 TYR B N 1
ATOM 3831 C CA . TYR B 1 155 ? 0.854 6.895 -3.518 1 98.31 155 TYR B CA 1
ATOM 3832 C C . TYR B 1 155 ? 0.211 6.223 -2.309 1 98.31 155 TYR B C 1
ATOM 3834 O O . TYR B 1 155 ? -1.008 6.293 -2.129 1 98.31 155 TYR B O 1
ATOM 3842 N N . ILE B 1 156 ? 0.957 5.555 -1.518 1 98.31 156 ILE B N 1
ATOM 3843 C CA . ILE B 1 156 ? 0.446 4.84 -0.354 1 98.31 156 ILE B CA 1
ATOM 3844 C C . ILE B 1 156 ? 0.153 5.828 0.772 1 98.31 156 ILE B C 1
ATOM 3846 O O . ILE B 1 156 ? -0.778 5.629 1.556 1 98.31 156 ILE B O 1
ATOM 3850 N N . TYR B 1 157 ? 0.785 6.957 0.781 1 98 157 TYR B N 1
ATOM 3851 C CA . TYR B 1 157 ? 0.702 7.961 1.839 1 98 157 TYR B CA 1
ATOM 3852 C C . TYR B 1 157 ? -0.728 8.461 2.006 1 98 157 TYR B C 1
ATOM 3854 O O . TYR B 1 157 ? -1.289 8.398 3.104 1 98 157 TYR B O 1
ATOM 3862 N N . PRO B 1 158 ? -1.375 8.969 0.943 1 98.44 158 PRO B N 1
ATOM 3863 C CA . PRO B 1 158 ? -2.754 9.43 1.128 1 98.44 158 PRO B CA 1
ATOM 3864 C C . PRO B 1 158 ? -3.676 8.328 1.648 1 98.44 158 PRO B C 1
ATOM 3866 O O . PRO B 1 158 ? -4.59 8.602 2.434 1 98.44 158 PRO B O 1
ATOM 3869 N N . LEU B 1 159 ? -3.404 7.137 1.215 1 98.69 159 LEU B N 1
ATOM 3870 C CA . LEU B 1 159 ? -4.207 6.004 1.665 1 98.69 159 LEU B CA 1
ATOM 3871 C C . LEU B 1 159 ? -4.039 5.781 3.164 1 98.69 159 LEU B C 1
ATOM 3873 O O . LEU B 1 159 ? -5.008 5.465 3.859 1 98.69 159 LEU B O 1
ATOM 3877 N N . MET B 1 160 ? -2.805 5.918 3.625 1 98.62 160 MET B N 1
ATOM 3878 C CA . MET B 1 160 ? -2.551 5.77 5.055 1 98.62 160 MET B CA 1
ATOM 3879 C C . MET B 1 160 ? -3.309 6.828 5.852 1 98.62 160 MET B C 1
ATOM 3881 O O . MET B 1 160 ? -3.902 6.523 6.887 1 98.62 160 MET B O 1
ATOM 3885 N N . GLN B 1 161 ? -3.291 8.039 5.352 1 98.69 161 GLN B N 1
ATOM 3886 C CA . GLN B 1 161 ? -3.994 9.102 6.059 1 98.69 161 GLN B CA 1
ATOM 3887 C C . GLN B 1 161 ? -5.492 8.828 6.125 1 98.69 161 GLN B C 1
ATOM 3889 O O . GLN B 1 161 ? -6.113 8.984 7.18 1 98.69 161 GLN B O 1
ATOM 3894 N N . VAL B 1 162 ? -6.082 8.461 5.008 1 98.81 162 VAL B N 1
ATOM 3895 C CA . VAL B 1 162 ? -7.5 8.117 4.965 1 98.81 162 VAL B CA 1
ATOM 3896 C C . VAL B 1 162 ? -7.777 6.961 5.926 1 98.81 162 VAL B C 1
ATOM 3898 O O . VAL B 1 162 ? -8.758 6.984 6.672 1 98.81 162 VAL B O 1
ATOM 3901 N N . THR B 1 163 ? -6.91 5.965 5.934 1 98.81 163 THR B N 1
ATOM 3902 C CA . THR B 1 163 ? -7.055 4.793 6.789 1 98.81 163 THR B CA 1
ATOM 3903 C C . THR B 1 163 ? -7.012 5.188 8.266 1 98.81 163 THR B C 1
ATOM 3905 O O . THR B 1 163 ? -7.773 4.664 9.078 1 98.81 163 THR B O 1
ATOM 3908 N N . ASP B 1 164 ? -6.121 6.133 8.633 1 98.75 164 ASP B N 1
ATOM 3909 C CA . ASP B 1 164 ? -6.051 6.621 10.008 1 98.75 164 ASP B CA 1
ATOM 3910 C C . ASP B 1 164 ? -7.418 7.098 10.492 1 98.75 164 ASP B C 1
ATOM 3912 O O . ASP B 1 164 ? -7.863 6.727 11.578 1 98.75 164 ASP B O 1
ATOM 3916 N N . ILE B 1 165 ? -8.008 7.906 9.672 1 98.81 165 ILE B N 1
ATOM 3917 C CA . ILE B 1 165 ? -9.273 8.539 10.039 1 98.81 165 ILE B CA 1
ATOM 3918 C C . ILE B 1 165 ? -10.352 7.477 10.227 1 98.81 165 ILE B C 1
ATOM 3920 O O . ILE B 1 165 ? -11.094 7.508 11.211 1 98.81 165 ILE B O 1
ATOM 3924 N N . ILE B 1 166 ? -10.414 6.512 9.336 1 98.75 166 ILE B N 1
ATOM 3925 C CA . ILE B 1 166 ? -11.422 5.461 9.398 1 98.75 166 ILE B CA 1
ATOM 3926 C C . ILE B 1 166 ? -11.117 4.523 10.57 1 98.75 166 ILE B C 1
ATOM 3928 O O . ILE B 1 166 ? -12.016 4.188 11.352 1 98.75 166 ILE B O 1
ATOM 3932 N N . TYR B 1 167 ? -9.859 4.137 10.711 1 98.62 167 TYR B N 1
ATOM 3933 C CA . TYR B 1 167 ? -9.43 3.164 11.711 1 98.62 167 TYR B CA 1
ATOM 3934 C C . TYR B 1 167 ? -9.664 3.693 13.125 1 98.62 167 TYR B C 1
ATOM 3936 O O . TYR B 1 167 ? -10.031 2.934 14.023 1 98.62 167 TYR B O 1
ATOM 3944 N N . MET B 1 168 ? -9.516 4.984 13.312 1 98.38 168 MET B N 1
ATOM 3945 C CA . MET B 1 168 ? -9.695 5.586 14.633 1 98.38 168 MET B CA 1
ATOM 3946 C C . MET B 1 168 ? -11.141 6.02 14.844 1 98.38 168 MET B C 1
ATOM 3948 O O . MET B 1 168 ? -11.477 6.609 15.875 1 98.38 168 MET B O 1
ATOM 3952 N N . ASP B 1 169 ? -12 5.797 13.844 1 98.19 169 ASP B N 1
ATOM 3953 C CA . ASP B 1 169 ? -13.422 6.094 13.922 1 98.19 169 ASP B CA 1
ATOM 3954 C C . ASP B 1 169 ? -13.664 7.555 14.289 1 98.19 169 ASP B C 1
ATOM 3956 O O . ASP B 1 169 ? -14.359 7.848 15.266 1 98.19 169 ASP B O 1
ATOM 3960 N N . LEU B 1 170 ? -13.094 8.469 13.523 1 98.56 170 LEU B N 1
ATOM 3961 C CA . LEU B 1 170 ? -13.094 9.891 13.852 1 98.56 170 LEU B CA 1
ATOM 3962 C C . LEU B 1 170 ? -14.312 10.586 13.258 1 98.56 170 LEU B C 1
ATOM 3964 O O . LEU B 1 170 ? -14.805 10.188 12.203 1 98.56 170 LEU B O 1
ATOM 3968 N N . ASP B 1 171 ? -14.75 11.633 13.93 1 98.69 171 ASP B N 1
ATOM 3969 C CA . ASP B 1 171 ? -15.812 12.516 13.445 1 98.69 171 ASP B CA 1
ATOM 3970 C C . ASP B 1 171 ? -15.234 13.773 12.805 1 98.69 171 ASP B C 1
ATOM 3972 O O . ASP B 1 171 ? -15.773 14.266 11.812 1 98.69 171 ASP B O 1
ATOM 3976 N N . PHE B 1 172 ? -14.109 14.281 13.367 1 98.75 172 PHE B N 1
ATOM 3977 C CA . PHE B 1 172 ? -13.5 15.523 12.898 1 98.75 172 PHE B CA 1
ATOM 3978 C C . PHE B 1 172 ? -12.039 15.305 12.523 1 98.75 172 PHE B C 1
ATOM 3980 O O . PHE B 1 172 ? -11.312 14.594 13.219 1 98.75 172 PHE B O 1
ATOM 3987 N N . ALA B 1 173 ? -11.641 15.875 11.453 1 98.81 173 ALA B N 1
ATOM 3988 C CA . ALA B 1 173 ? -10.234 15.93 11.062 1 98.81 173 ALA B CA 1
ATOM 3989 C C . ALA B 1 173 ? -9.766 17.375 10.914 1 98.81 173 ALA B C 1
ATOM 3991 O O . ALA B 1 173 ? -10.305 18.125 10.094 1 98.81 173 ALA B O 1
ATOM 3992 N N . LEU B 1 174 ? -8.82 17.734 11.68 1 98.75 174 LEU B N 1
ATOM 3993 C CA . LEU B 1 174 ? -8.219 19.062 11.648 1 98.75 174 LEU B CA 1
ATOM 3994 C C . LEU B 1 174 ? -6.949 19.047 10.797 1 98.75 174 LEU B C 1
ATOM 3996 O O . LEU B 1 174 ? -6.16 18.109 10.852 1 98.75 174 LEU B O 1
ATOM 4000 N N . GLY B 1 175 ? -6.75 20.031 10.016 1 97.69 175 GLY B N 1
ATOM 4001 C CA . GLY B 1 175 ? -5.535 20.188 9.227 1 97.69 175 GLY B CA 1
ATOM 4002 C C . GLY B 1 175 ? -5.422 21.547 8.578 1 97.69 175 GLY B C 1
ATOM 4003 O O . GLY B 1 175 ? -6.324 22.391 8.703 1 97.69 175 GLY B O 1
ATOM 4004 N N . GLY B 1 176 ? -4.312 21.859 7.992 1 96.25 176 GLY B N 1
ATOM 4005 C CA . GLY B 1 176 ? -4.207 23.016 7.133 1 96.25 176 GLY B CA 1
ATOM 4006 C C . GLY B 1 176 ? -4.977 22.875 5.832 1 96.25 176 GLY B C 1
ATOM 4007 O O . GLY B 1 176 ? -5.395 21.781 5.473 1 96.25 176 GLY B O 1
ATOM 4008 N N . MET B 1 177 ? -5.086 23.969 5.148 1 95.56 177 MET B N 1
ATOM 4009 C CA . MET B 1 177 ? -5.793 23.969 3.871 1 95.56 177 MET B CA 1
ATOM 4010 C C . MET B 1 177 ? -5.137 23 2.889 1 95.56 177 MET B C 1
ATOM 4012 O O . MET B 1 177 ? -5.801 22.469 1.995 1 95.56 177 MET B O 1
ATOM 4016 N N . ASP B 1 178 ? -3.883 22.766 3.029 1 93.81 178 ASP B N 1
ATOM 4017 C CA . ASP B 1 178 ? -3.154 21.875 2.131 1 93.81 178 ASP B CA 1
ATOM 4018 C C . ASP B 1 178 ? -3.598 20.422 2.314 1 93.81 178 ASP B C 1
ATOM 4020 O O . ASP B 1 178 ? -3.338 19.578 1.457 1 93.81 178 ASP B O 1
ATOM 4024 N N . GLN B 1 179 ? -4.289 20.078 3.398 1 96.81 179 GLN B N 1
ATOM 4025 C CA . GLN B 1 179 ? -4.703 18.703 3.68 1 96.81 179 GLN B CA 1
ATOM 4026 C C . GLN B 1 179 ? -6.102 18.438 3.139 1 96.81 179 GLN B C 1
ATOM 4028 O O . GLN B 1 179 ? -6.633 17.328 3.301 1 96.81 179 GLN B O 1
ATOM 4033 N N . ARG B 1 180 ? -6.695 19.375 2.469 1 96.81 180 ARG B N 1
ATOM 4034 C CA . ARG B 1 180 ? -8.086 19.297 2.016 1 96.81 180 ARG B CA 1
ATOM 4035 C C . ARG B 1 180 ? -8.297 18.094 1.104 1 96.81 180 ARG B C 1
ATOM 4037 O O . ARG B 1 180 ? -9.305 17.391 1.225 1 96.81 180 ARG B O 1
ATOM 4044 N N . HIS B 1 181 ? -7.363 17.844 0.226 1 97 181 HIS B N 1
ATOM 4045 C CA . HIS B 1 181 ? -7.547 16.781 -0.761 1 97 181 HIS B CA 1
ATOM 4046 C C . HIS B 1 181 ? -7.582 15.414 -0.096 1 97 181 HIS B C 1
ATOM 4048 O O . HIS B 1 181 ? -8.336 14.531 -0.52 1 97 181 HIS B O 1
ATOM 4054 N N . ALA B 1 182 ? -6.797 15.195 0.889 1 97.56 182 ALA B N 1
ATOM 4055 C CA . ALA B 1 182 ? -6.824 13.922 1.603 1 97.56 182 ALA B CA 1
ATOM 4056 C C . ALA B 1 182 ? -8.141 13.742 2.352 1 97.56 182 ALA B C 1
ATOM 4058 O O . ALA B 1 182 ? -8.688 12.641 2.395 1 97.56 182 ALA B O 1
ATOM 4059 N N . HIS B 1 183 ? -8.617 14.828 2.975 1 98.31 183 HIS B N 1
ATOM 4060 C CA . HIS B 1 183 ? -9.875 14.758 3.699 1 98.31 183 HIS B CA 1
ATOM 4061 C C . HIS B 1 183 ? -11.039 14.492 2.75 1 98.31 183 HIS B C 1
ATOM 4063 O O . HIS B 1 183 ? -11.953 13.734 3.078 1 98.31 183 HIS B O 1
ATOM 4069 N N . MET B 1 184 ? -10.977 15.109 1.579 1 98.12 184 MET B N 1
ATOM 4070 C CA . MET B 1 184 ? -12.016 14.852 0.586 1 98.12 184 MET B CA 1
ATOM 4071 C C . MET B 1 184 ? -11.945 13.414 0.082 1 98.12 184 MET B C 1
ATOM 4073 O O . MET B 1 184 ? -12.977 12.773 -0.147 1 98.12 184 MET B O 1
ATOM 4077 N N . LEU B 1 185 ? -10.758 12.945 -0.101 1 98.5 185 LEU B N 1
ATOM 4078 C CA . LEU B 1 185 ? -10.586 11.547 -0.478 1 98.5 185 LEU B CA 1
ATOM 4079 C C . LEU B 1 185 ? -11.227 10.617 0.554 1 98.5 185 LEU B C 1
ATOM 4081 O O . LEU B 1 185 ? -11.891 9.641 0.194 1 98.5 185 LEU B O 1
ATOM 4085 N N . GLN B 1 186 ? -10.992 10.914 1.812 1 98.75 186 GLN B N 1
ATOM 4086 C CA . GLN B 1 186 ? -11.594 10.125 2.881 1 98.75 186 GLN B CA 1
ATOM 4087 C C . GLN B 1 186 ? -13.117 10.094 2.752 1 98.75 186 GLN B C 1
ATOM 4089 O O . GLN B 1 186 ? -13.734 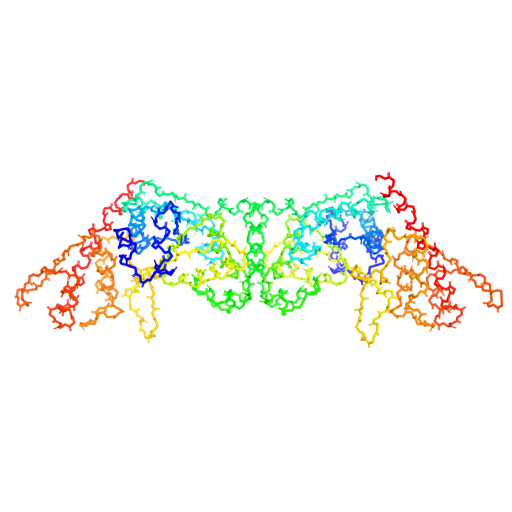9.039 2.891 1 98.75 186 GLN B O 1
ATOM 4094 N N . ARG B 1 187 ? -13.742 11.234 2.518 1 98.44 187 ARG B N 1
ATOM 4095 C CA . ARG B 1 187 ? -15.195 11.305 2.41 1 98.44 187 ARG B CA 1
ATOM 4096 C C . ARG B 1 187 ? -15.703 10.477 1.232 1 98.44 187 ARG B C 1
ATOM 4098 O O . ARG B 1 187 ? -16.703 9.773 1.349 1 98.44 187 ARG B O 1
ATOM 4105 N N . ASP B 1 188 ? -14.977 10.562 0.124 1 98.19 188 ASP B N 1
ATOM 4106 C CA . ASP B 1 188 ? -15.344 9.797 -1.062 1 98.19 188 ASP B CA 1
ATOM 4107 C C . ASP B 1 188 ? -15.273 8.297 -0.786 1 98.19 188 ASP B C 1
ATOM 4109 O O . ASP B 1 188 ? -16.203 7.559 -1.105 1 98.19 188 ASP B O 1
ATOM 4113 N N . VAL B 1 189 ? -14.203 7.848 -0.243 1 98.56 189 VAL B N 1
ATOM 4114 C CA . VAL B 1 189 ? -13.961 6.438 0.048 1 98.56 189 VAL B CA 1
ATOM 4115 C C . VAL B 1 189 ? -14.961 5.949 1.094 1 98.56 189 VAL B C 1
ATOM 4117 O O . VAL B 1 189 ? -15.5 4.844 0.977 1 98.56 189 VAL B O 1
ATOM 4120 N N . ALA B 1 190 ? -15.172 6.77 2.105 1 98.38 190 ALA B N 1
ATOM 4121 C CA . ALA B 1 190 ? -16.094 6.414 3.184 1 98.38 190 ALA B CA 1
ATOM 4122 C C . ALA B 1 190 ? -17.5 6.164 2.646 1 98.38 190 ALA B C 1
ATOM 4124 O O . ALA B 1 190 ? -18.188 5.25 3.1 1 98.38 190 ALA B O 1
ATOM 4125 N N . GLU B 1 191 ? -17.906 7.02 1.756 1 97.88 191 GLU B N 1
ATOM 4126 C CA . GLU B 1 191 ? -19.219 6.844 1.141 1 97.88 191 GLU B CA 1
ATOM 4127 C C . GLU B 1 191 ? -19.328 5.48 0.465 1 97.88 191 GLU B C 1
ATOM 4129 O O . GLU B 1 191 ? -20.312 4.762 0.662 1 97.88 191 GLU B O 1
ATOM 4134 N N . LYS B 1 192 ? -18.328 5.098 -0.29 1 97.69 192 LYS B N 1
ATOM 4135 C CA . LYS B 1 192 ? -18.312 3.832 -1.017 1 97.69 192 LYS B CA 1
ATOM 4136 C C . LYS B 1 192 ? -18.266 2.646 -0.057 1 97.69 192 LYS B C 1
ATOM 4138 O O . LYS B 1 192 ? -18.875 1.607 -0.318 1 97.69 192 LYS B O 1
ATOM 4143 N N . MET B 1 193 ? -17.578 2.809 1.035 1 97.81 193 MET B N 1
ATOM 4144 C CA . MET B 1 193 ? -17.375 1.729 1.998 1 97.81 193 MET B CA 1
ATOM 4145 C C . MET B 1 193 ? -18.547 1.649 2.979 1 97.81 193 MET B C 1
ATOM 4147 O O . MET B 1 193 ? -18.656 0.677 3.727 1 97.81 193 MET B O 1
ATOM 4151 N N . GLY B 1 194 ? -19.344 2.662 3.047 1 97.81 194 GLY B N 1
ATOM 4152 C CA . GLY B 1 194 ? -20.438 2.709 4 1 97.81 194 GLY B CA 1
ATOM 4153 C C . GLY B 1 194 ? -19.984 2.949 5.426 1 97.81 194 GLY B C 1
ATOM 4154 O O . GLY B 1 194 ? -20.516 2.361 6.367 1 97.81 194 GLY B O 1
ATOM 4155 N N . VAL B 1 195 ? -18.891 3.688 5.539 1 97.88 195 VAL B N 1
ATOM 4156 C CA . VAL B 1 195 ? -18.391 4.031 6.867 1 97.88 195 VAL B CA 1
ATOM 4157 C C . VAL B 1 195 ? -18.516 5.535 7.094 1 97.88 195 VAL B C 1
ATOM 4159 O O . VAL B 1 195 ? -19.016 6.258 6.23 1 97.88 195 VAL B O 1
ATOM 4162 N N . LYS B 1 196 ? -18.078 6.012 8.188 1 96.88 196 LYS B N 1
ATOM 4163 C CA . LYS B 1 196 ? -18.281 7.383 8.641 1 96.88 196 LYS B CA 1
ATOM 4164 C C . LYS B 1 196 ? -17.469 8.367 7.809 1 96.88 196 LYS B C 1
ATOM 4166 O O . LYS B 1 196 ? -16.266 8.172 7.609 1 96.88 196 LYS B O 1
ATOM 4171 N N . LYS B 1 197 ? -18.188 9.43 7.285 1 97.88 197 LYS B N 1
ATOM 4172 C CA . LYS B 1 197 ? -17.516 10.555 6.645 1 97.88 197 LYS B CA 1
ATOM 4173 C C . LYS B 1 197 ? -17 11.547 7.684 1 97.88 197 LYS B C 1
ATOM 4175 O O . LYS B 1 197 ? -17.703 11.898 8.625 1 97.88 197 LYS B O 1
ATOM 4180 N N . VAL B 1 198 ? -15.82 11.992 7.516 1 98.38 198 VAL B N 1
ATOM 4181 C CA . VAL B 1 198 ? -15.227 12.898 8.492 1 98.38 198 VAL B CA 1
ATOM 4182 C C . VAL B 1 198 ? -15.672 14.328 8.195 1 98.38 198 VAL B C 1
ATOM 4184 O O . VAL B 1 198 ? -15.945 14.672 7.039 1 98.38 198 VAL B O 1
ATOM 4187 N N . ILE B 1 199 ? -15.797 15.141 9.18 1 98.62 199 ILE B N 1
ATOM 4188 C CA . ILE B 1 199 ? -15.961 16.578 9.062 1 98.62 199 ILE B CA 1
ATOM 4189 C C . ILE B 1 199 ? -14.602 17.266 9.133 1 98.62 199 ILE B C 1
ATOM 4191 O O . ILE B 1 199 ? -13.883 17.141 10.133 1 98.62 199 ILE B O 1
ATOM 4195 N N . SER B 1 200 ? -14.242 17.938 8.133 1 98.25 200 SER B N 1
ATOM 4196 C CA . SER B 1 200 ? -12.906 18.516 8.07 1 98.25 200 SER B CA 1
ATOM 4197 C C . SER B 1 200 ? -12.914 19.969 8.539 1 98.25 200 SER B C 1
ATOM 4199 O O . SER B 1 200 ? -13.82 20.734 8.195 1 98.25 200 SER B O 1
ATOM 4201 N N . VAL B 1 201 ? -12.023 20.328 9.32 1 98.44 201 VAL B N 1
ATOM 4202 C CA . VAL B 1 201 ? -11.75 21.688 9.766 1 98.44 201 VAL B CA 1
ATOM 4203 C C . VAL B 1 201 ? -10.375 22.125 9.266 1 98.44 201 VAL B C 1
ATOM 4205 O O . VAL B 1 201 ? -9.352 21.578 9.688 1 98.44 201 VAL B O 1
ATOM 4208 N N . HIS B 1 202 ? -10.352 23.094 8.367 1 98.06 202 HIS B N 1
ATOM 4209 C CA . HIS B 1 202 ? -9.078 23.484 7.77 1 98.06 202 HIS B CA 1
ATOM 4210 C C . HIS B 1 202 ? -8.633 24.859 8.266 1 98.06 202 HIS B C 1
ATOM 4212 O O . HIS B 1 202 ? -9.414 25.812 8.234 1 98.06 202 HIS B O 1
ATOM 4218 N N . MET B 1 203 ? -7.441 24.875 8.68 1 96.69 203 MET B N 1
ATOM 4219 C CA . MET B 1 203 ? -6.805 26.109 9.133 1 96.69 203 MET B CA 1
ATOM 4220 C C . MET B 1 203 ? -6.105 26.812 7.973 1 96.69 203 MET B C 1
ATOM 4222 O O . MET B 1 203 ? -5.676 26.156 7.016 1 96.69 203 MET B O 1
ATOM 4226 N N . PRO B 1 204 ? -6.004 28.156 8.094 1 93.19 204 PRO B N 1
ATOM 4227 C CA . PRO B 1 204 ? -5.215 28.859 7.086 1 93.19 204 PRO B CA 1
ATOM 4228 C C . PRO B 1 204 ? -3.725 28.531 7.168 1 93.19 204 PRO B C 1
ATOM 4230 O O . PRO B 1 204 ? -3.232 28.141 8.227 1 93.19 204 PRO B O 1
ATOM 4233 N N . LEU B 1 205 ? -3.072 28.641 6.023 1 91.31 205 LEU B N 1
ATOM 4234 C CA . LEU B 1 205 ? -1.621 28.484 5.992 1 91.31 205 LEU B CA 1
ATOM 4235 C C . LEU B 1 205 ? -0.928 29.828 6.188 1 91.31 205 LEU B C 1
ATOM 4237 O O . LEU B 1 205 ? -1.345 30.844 5.609 1 91.31 205 LEU B O 1
ATOM 4241 N N . ILE B 1 206 ? -0.005 29.875 7.035 1 90.12 206 ILE B N 1
ATOM 4242 C CA . ILE B 1 206 ? 0.767 31.094 7.234 1 90.12 206 ILE B CA 1
ATOM 4243 C C . ILE B 1 206 ? 1.833 31.219 6.148 1 90.12 206 ILE B C 1
ATOM 4245 O O . ILE B 1 206 ? 2.58 30.266 5.895 1 90.12 206 ILE B O 1
ATOM 4249 N N . SER B 1 207 ? 1.936 32.375 5.605 1 88.31 207 SER B N 1
ATOM 4250 C CA . SER B 1 207 ? 2.885 32.625 4.523 1 88.31 207 SER B CA 1
ATOM 4251 C C . SER B 1 207 ? 4.32 32.594 5.031 1 88.31 207 SER B C 1
ATOM 4253 O O . SER B 1 207 ? 4.582 32.938 6.191 1 88.31 207 SER B O 1
ATOM 4255 N N . SER B 1 208 ? 5.18 32.281 4.086 1 90.81 208 SER B N 1
ATOM 4256 C CA . SER B 1 208 ? 6.605 32.406 4.367 1 90.81 208 SER B CA 1
ATOM 4257 C C . SER B 1 208 ? 6.977 33.844 4.723 1 90.81 208 SER B C 1
ATOM 4259 O O . SER B 1 208 ? 6.445 34.781 4.133 1 90.81 208 SER B O 1
ATOM 4261 N N . LEU B 1 209 ? 7.938 34 5.59 1 93.31 209 LEU B N 1
ATOM 4262 C CA . LEU B 1 209 ? 8.367 35.344 5.984 1 93.31 209 LEU B CA 1
ATOM 4263 C C . LEU B 1 209 ? 8.969 36.094 4.801 1 93.31 209 LEU B C 1
ATOM 4265 O O . LEU B 1 209 ? 8.984 37.312 4.789 1 93.31 209 LEU B O 1
ATOM 4269 N N . LYS B 1 210 ? 9.375 35.312 3.82 1 89.44 210 LYS B N 1
ATOM 4270 C CA . LYS B 1 210 ? 10.039 35.938 2.668 1 89.44 210 LYS B CA 1
ATOM 4271 C C . LYS B 1 210 ? 9.031 36.312 1.591 1 89.44 210 LYS B C 1
ATOM 4273 O O . LYS B 1 210 ? 9.391 36.938 0.587 1 89.44 210 LYS B O 1
ATOM 4278 N N . GLY B 1 211 ? 7.781 36 1.895 1 83.81 211 GLY B N 1
ATOM 4279 C CA . GLY B 1 211 ? 6.789 36.25 0.855 1 83.81 211 GLY B CA 1
ATOM 4280 C C . GLY B 1 211 ? 6.859 35.219 -0.265 1 83.81 211 GLY B C 1
ATOM 4281 O O . GLY B 1 211 ? 7.535 34.188 -0.14 1 83.81 211 GLY B O 1
ATOM 4282 N N . SER B 1 212 ? 6.016 35.344 -1.332 1 72.75 212 SER B N 1
ATOM 4283 C CA . SER B 1 212 ? 5.934 34.406 -2.439 1 72.75 212 SER B CA 1
ATOM 4284 C C . SER B 1 212 ? 7.086 34.594 -3.42 1 72.75 212 SER B C 1
ATOM 4286 O O . SER B 1 212 ? 7.332 33.75 -4.27 1 72.75 212 SER B O 1
ATOM 4288 N N . GLY B 1 213 ? 7.969 35.531 -3.033 1 64.5 213 GLY B N 1
ATOM 4289 C CA . GLY B 1 213 ? 9.062 35.812 -3.943 1 64.5 213 GLY B CA 1
ATOM 4290 C C . GLY B 1 213 ? 8.602 36.25 -5.316 1 64.5 213 GLY B C 1
ATOM 4291 O O . GLY B 1 213 ? 7.574 36.938 -5.445 1 64.5 213 GLY B O 1
ATOM 4292 N N . ARG B 1 214 ? 9.562 35.875 -6.402 1 58.22 214 ARG B N 1
ATOM 4293 C CA . ARG B 1 214 ? 9.359 36.281 -7.785 1 58.22 214 ARG B CA 1
ATOM 4294 C C . ARG B 1 214 ? 8.195 35.531 -8.422 1 58.22 214 ARG B C 1
ATOM 4296 O O . ARG B 1 214 ? 7.637 35.969 -9.422 1 58.22 214 ARG B O 1
ATOM 4303 N N . MET B 1 215 ? 7.977 34.375 -7.867 1 56.84 215 MET B N 1
ATOM 4304 C CA . MET B 1 215 ? 6.906 33.594 -8.461 1 56.84 215 MET B CA 1
ATOM 4305 C C . MET B 1 215 ? 5.617 33.719 -7.664 1 56.84 215 MET B C 1
ATOM 4307 O O . MET B 1 215 ? 5.652 33.938 -6.453 1 56.84 215 MET B O 1
ATOM 4311 N N . ASP B 1 216 ? 4.531 34.25 -8.094 1 56.12 216 ASP B N 1
ATOM 4312 C CA . ASP B 1 216 ? 3.217 34.594 -7.551 1 56.12 216 ASP B CA 1
ATOM 4313 C C . ASP B 1 216 ? 2.592 33.375 -6.84 1 56.12 216 ASP B C 1
ATOM 4315 O O . ASP B 1 216 ? 1.436 33.438 -6.414 1 56.12 216 ASP B O 1
ATOM 4319 N N . ASP B 1 217 ? 3.494 32.375 -6.523 1 67.81 217 ASP B N 1
ATOM 4320 C CA . ASP B 1 217 ? 2.877 31.203 -5.914 1 67.81 217 ASP B CA 1
ATOM 4321 C C . ASP B 1 217 ? 3.031 31.234 -4.395 1 67.81 217 ASP B C 1
ATOM 4323 O O . ASP B 1 217 ? 4.086 31.609 -3.879 1 67.81 217 ASP B O 1
ATOM 4327 N N . PHE B 1 218 ? 2.016 31.078 -3.652 1 72 218 PHE B N 1
ATOM 4328 C CA . PHE B 1 218 ? 1.973 31.016 -2.195 1 72 218 PHE B CA 1
ATOM 4329 C C . PHE B 1 218 ? 3.02 30.047 -1.661 1 72 218 PHE B C 1
ATOM 4331 O O . PHE B 1 218 ? 3.107 28.906 -2.119 1 72 218 PHE B O 1
ATOM 4338 N N . LYS B 1 219 ? 3.941 30.562 -0.801 1 75.38 219 LYS B N 1
ATOM 4339 C CA . LYS B 1 219 ? 4.934 29.75 -0.107 1 75.38 219 LYS B CA 1
ATOM 4340 C C . LYS B 1 219 ? 4.711 29.766 1.402 1 75.38 219 LYS B C 1
ATOM 4342 O O . LYS B 1 219 ? 4.652 30.844 2.006 1 75.38 219 LYS B O 1
ATOM 4347 N N . LYS B 1 220 ? 4.559 28.688 1.889 1 73.75 220 LYS B N 1
ATOM 4348 C CA . LYS B 1 220 ? 4.348 28.625 3.332 1 73.75 220 LYS B CA 1
ATOM 4349 C C . LYS B 1 220 ? 5.672 28.516 4.078 1 73.75 220 LYS B C 1
ATOM 4351 O O . LYS B 1 220 ? 6.723 28.328 3.465 1 73.75 220 LYS B O 1
ATOM 4356 N N . MET B 1 221 ? 5.539 28.719 5.301 1 76.06 221 MET B N 1
ATOM 4357 C CA . MET B 1 221 ? 6.707 28.562 6.164 1 76.06 221 MET B CA 1
ATOM 4358 C C . MET B 1 221 ? 7.309 27.172 6.02 1 76.06 221 MET B C 1
ATOM 4360 O O . MET B 1 221 ? 6.582 26.188 5.898 1 76.06 221 MET B O 1
ATOM 4364 N N . SER B 1 222 ? 8.703 27.219 5.824 1 72.69 222 SER B N 1
ATOM 4365 C CA . SER B 1 222 ? 9.367 25.938 5.605 1 72.69 222 SER B CA 1
ATOM 4366 C C . SER B 1 222 ? 10.555 25.75 6.551 1 72.69 222 SER B C 1
ATOM 4368 O O . SER B 1 222 ? 11.273 26.703 6.836 1 72.69 222 SER B O 1
ATOM 4370 N N . LYS B 1 223 ? 10.742 24.578 6.941 1 72.69 223 LYS B N 1
ATOM 4371 C CA . LYS B 1 223 ? 11.844 24.234 7.832 1 72.69 223 LYS B CA 1
ATOM 4372 C C . LYS B 1 223 ? 13.172 24.219 7.082 1 72.69 223 LYS B C 1
ATOM 4374 O O . LYS B 1 223 ? 14.234 24.391 7.684 1 72.69 223 LYS B O 1
ATOM 4379 N N . SER B 1 224 ? 13.039 24.016 5.832 1 70.62 224 SER B N 1
ATOM 4380 C CA . SER B 1 224 ? 14.242 23.906 5.02 1 70.62 224 SER B CA 1
ATOM 4381 C C . SER B 1 224 ? 14.906 25.266 4.82 1 70.62 224 SER B C 1
ATOM 4383 O O . SER B 1 224 ? 16.078 25.344 4.426 1 70.62 224 SER B O 1
ATOM 4385 N N . ASP B 1 225 ? 14.172 26.344 5.125 1 79.88 225 ASP B N 1
ATOM 4386 C CA . ASP B 1 225 ? 14.695 27.703 5.094 1 79.88 225 ASP B CA 1
ATOM 4387 C C . ASP B 1 225 ? 14.5 28.406 6.438 1 79.88 225 ASP B C 1
ATOM 4389 O O . ASP B 1 225 ? 13.484 29.062 6.66 1 79.88 225 ASP B O 1
ATOM 4393 N N . PRO B 1 226 ? 15.453 28.406 7.227 1 80.56 226 PRO B N 1
ATOM 4394 C CA . PRO B 1 226 ? 15.297 28.859 8.609 1 80.56 226 PRO B CA 1
ATOM 4395 C C . PRO B 1 226 ? 14.812 30.297 8.703 1 80.56 226 PRO B C 1
ATOM 4397 O O . PRO B 1 226 ? 14.141 30.672 9.664 1 80.56 226 PRO B O 1
ATOM 4400 N N . ASP B 1 227 ? 15.102 31.062 7.699 1 87.69 227 ASP B N 1
ATOM 4401 C CA . ASP B 1 227 ? 14.727 32.469 7.781 1 87.69 227 ASP B CA 1
ATOM 4402 C C . ASP B 1 227 ? 13.32 32.688 7.234 1 87.69 227 ASP B C 1
ATOM 4404 O O . ASP B 1 227 ? 12.789 33.812 7.324 1 87.69 227 ASP B O 1
ATOM 4408 N N . SER B 1 228 ? 12.695 31.625 6.812 1 90 228 SER B N 1
ATOM 4409 C CA . SER B 1 228 ? 11.352 31.734 6.25 1 90 228 SER B CA 1
ATOM 4410 C C . SER B 1 228 ? 10.289 31.453 7.305 1 90 228 SER B C 1
ATOM 4412 O O . SER B 1 228 ? 9.094 31.609 7.043 1 90 228 SER B O 1
ATOM 4414 N N . ALA B 1 229 ? 10.727 31.094 8.492 1 93.12 229 ALA B N 1
ATOM 4415 C CA . ALA B 1 229 ? 9.781 30.688 9.523 1 93.12 229 ALA B CA 1
ATOM 4416 C C . ALA B 1 229 ? 10.258 31.125 10.906 1 93.12 229 ALA B C 1
ATOM 4418 O O . ALA B 1 229 ? 11.445 31.375 11.109 1 93.12 229 ALA B O 1
ATOM 4419 N N . ILE B 1 230 ? 9.312 31.328 11.773 1 95.5 230 ILE B N 1
ATOM 4420 C CA . ILE B 1 230 ? 9.641 31.531 13.18 1 95.5 230 ILE B CA 1
ATOM 4421 C C . ILE B 1 230 ? 9.555 30.203 13.93 1 95.5 230 ILE B C 1
ATOM 4423 O O . ILE B 1 230 ? 8.477 29.609 14.047 1 95.5 230 ILE B O 1
ATOM 4427 N N . PHE B 1 231 ? 10.648 29.766 14.453 1 95.12 231 PHE B N 1
ATOM 4428 C CA . PHE B 1 231 ? 10.688 28.516 15.195 1 95.12 231 PHE B CA 1
ATOM 4429 C C . PHE B 1 231 ? 10.492 28.766 16.688 1 95.12 231 PHE B C 1
ATOM 4431 O O . PHE B 1 231 ? 10.836 29.828 17.188 1 95.12 231 PHE B O 1
ATOM 4438 N N . ILE B 1 232 ? 9.984 27.766 17.359 1 94.25 232 ILE B N 1
ATOM 4439 C CA . ILE B 1 232 ? 9.68 27.891 18.781 1 94.25 232 ILE B CA 1
ATOM 4440 C C . ILE B 1 232 ? 10.977 28.047 19.562 1 94.25 232 ILE B C 1
ATOM 4442 O O . ILE B 1 232 ? 10.992 28.672 20.641 1 94.25 232 ILE B O 1
ATOM 4446 N N . THR B 1 233 ? 12.055 27.625 19 1 92.94 233 THR B N 1
ATOM 4447 C CA . THR B 1 233 ? 13.336 27.641 19.688 1 92.94 233 THR B CA 1
ATOM 4448 C C . THR B 1 233 ? 14.125 28.891 19.344 1 92.94 233 THR B C 1
ATOM 4450 O O . THR B 1 233 ? 15.242 29.078 19.828 1 92.94 233 THR B O 1
ATOM 4453 N N . ASP B 1 234 ? 13.633 29.703 18.5 1 95.19 234 ASP B N 1
ATOM 4454 C CA . ASP B 1 234 ? 14.336 30.922 18.125 1 95.19 234 ASP B CA 1
ATOM 4455 C C . ASP B 1 234 ? 14.578 31.828 19.328 1 95.19 234 ASP B C 1
ATOM 4457 O O . ASP B 1 234 ? 13.695 31.969 20.188 1 95.19 234 ASP B O 1
ATOM 4461 N N . SER B 1 235 ? 15.758 32.438 19.375 1 95.69 235 SER B N 1
ATOM 4462 C CA . SER B 1 235 ? 16.016 33.438 20.391 1 95.69 235 SER B CA 1
ATOM 4463 C C . SER B 1 235 ? 15.234 34.719 20.109 1 95.69 235 SER B C 1
ATOM 4465 O O . SER B 1 235 ? 14.703 34.906 19.016 1 95.69 235 SER B O 1
ATOM 4467 N N . ASP B 1 236 ? 15.156 35.562 21.141 1 97.38 236 ASP B N 1
ATOM 4468 C CA . ASP B 1 236 ? 14.523 36.844 20.938 1 97.38 236 ASP B CA 1
ATOM 4469 C C . ASP B 1 236 ? 15.188 37.625 19.797 1 97.38 236 ASP B C 1
ATOM 4471 O O . ASP B 1 236 ? 14.508 38.25 18.984 1 97.38 236 ASP B O 1
ATOM 4475 N N . GLU B 1 237 ? 16.484 37.531 19.797 1 97.5 237 GLU B N 1
ATOM 4476 C CA . GLU B 1 237 ? 17.25 38.219 18.75 1 97.5 237 GLU B CA 1
ATOM 4477 C C . GLU B 1 237 ? 16.922 37.656 17.375 1 97.5 237 GLU B C 1
ATOM 4479 O O . GLU B 1 237 ? 16.797 38.406 16.406 1 97.5 237 GLU B O 1
ATOM 4484 N N . ASP B 1 238 ? 16.828 36.375 17.297 1 96.31 238 ASP B N 1
ATOM 4485 C CA . ASP B 1 238 ? 16.5 35.75 16.031 1 96.31 238 ASP B CA 1
ATOM 4486 C C . ASP B 1 238 ? 15.102 36.156 15.555 1 96.31 238 ASP B C 1
ATOM 4488 O O . ASP B 1 238 ? 14.898 36.406 14.367 1 96.31 238 ASP B O 1
ATOM 4492 N N . ILE B 1 239 ? 14.156 36.188 16.422 1 97.38 239 ILE B N 1
ATOM 4493 C CA . ILE B 1 239 ? 12.789 36.562 16.094 1 97.38 239 ILE B CA 1
ATOM 4494 C C . ILE B 1 239 ? 12.758 37.969 15.562 1 97.38 239 ILE B C 1
ATOM 4496 O O . ILE B 1 239 ? 12.164 38.25 14.516 1 97.38 239 ILE B O 1
ATOM 4500 N N . LYS B 1 240 ? 13.43 38.875 16.266 1 97.62 240 LYS B N 1
ATOM 4501 C CA . LYS B 1 240 ? 13.484 40.25 15.836 1 97.62 240 LYS B CA 1
ATOM 4502 C C . LYS B 1 240 ? 14.125 40.375 14.453 1 97.62 240 LYS B C 1
ATOM 4504 O O . LYS B 1 240 ? 13.617 41.094 13.594 1 97.62 240 LYS B O 1
ATOM 4509 N N . ARG B 1 241 ? 15.211 39.688 14.305 1 97 241 ARG B N 1
ATOM 4510 C CA . ARG B 1 241 ? 15.922 39.719 13.031 1 97 241 ARG B CA 1
ATOM 4511 C C . ARG B 1 241 ? 15.047 39.219 11.898 1 97 241 ARG B C 1
ATOM 4513 O O . ARG B 1 241 ? 14.945 39.844 10.844 1 97 241 ARG B O 1
ATOM 4520 N N . LYS B 1 242 ? 14.422 38.062 12.109 1 96.69 242 LYS B N 1
ATOM 4521 C CA . LYS B 1 242 ? 13.602 37.438 11.078 1 96.69 242 LYS B CA 1
ATOM 4522 C C . LYS B 1 242 ? 12.398 38.312 10.719 1 96.69 242 LYS B C 1
ATOM 4524 O O . LYS B 1 242 ? 12.086 38.469 9.539 1 96.69 242 LYS B O 1
ATOM 4529 N N . ILE B 1 243 ? 11.742 38.875 11.68 1 97.25 243 ILE B N 1
ATOM 4530 C CA . ILE B 1 243 ? 10.562 39.719 11.445 1 97.25 243 ILE B CA 1
ATOM 4531 C C . ILE B 1 243 ? 10.969 41.031 10.773 1 97.25 243 ILE B C 1
ATOM 4533 O O . ILE B 1 243 ? 10.258 41.531 9.898 1 97.25 243 ILE B O 1
ATOM 4537 N N . LYS B 1 244 ? 12.094 41.5 11.188 1 96.56 244 LYS B N 1
ATOM 4538 C CA . LYS B 1 244 ? 12.609 42.719 10.578 1 96.56 244 LYS B CA 1
ATOM 4539 C C . LYS B 1 244 ? 12.766 42.562 9.07 1 96.56 244 LYS B C 1
ATOM 4541 O O . LYS B 1 244 ? 12.5 43.5 8.305 1 96.56 244 LYS B O 1
ATOM 4546 N N . HIS B 1 245 ? 13.133 41.438 8.648 1 95.62 245 HIS B N 1
ATOM 4547 C CA . HIS B 1 245 ? 13.43 41.219 7.242 1 95.62 245 HIS B CA 1
ATOM 4548 C C . HIS B 1 245 ? 12.234 40.594 6.527 1 95.62 245 HIS B C 1
ATOM 4550 O O . HIS B 1 245 ? 12.297 40.312 5.324 1 95.62 245 HIS B O 1
ATOM 4556 N N . ALA B 1 246 ? 11.18 40.344 7.238 1 96 246 ALA B N 1
ATOM 4557 C CA . ALA B 1 246 ? 10.008 39.688 6.668 1 96 246 ALA B CA 1
ATOM 4558 C C . ALA B 1 246 ? 9.344 40.594 5.625 1 96 246 ALA B C 1
ATOM 4560 O O . ALA B 1 246 ? 9.383 41.812 5.727 1 96 246 ALA B O 1
ATOM 4561 N N . TYR B 1 247 ? 8.797 40 4.59 1 95.06 247 TYR B N 1
ATOM 4562 C CA . TYR B 1 247 ? 8.008 40.688 3.578 1 95.06 247 TYR B CA 1
ATOM 4563 C C . TYR B 1 247 ? 6.809 41.375 4.207 1 95.06 247 TYR B C 1
ATOM 4565 O O . TYR B 1 247 ? 5.953 40.719 4.816 1 95.06 247 TYR B O 1
ATOM 4573 N N . CYS B 1 248 ? 6.742 42.688 4.113 1 96.12 248 CYS B N 1
ATOM 4574 C CA . CYS B 1 248 ? 5.688 43.531 4.703 1 96.12 248 CYS B CA 1
ATOM 4575 C C . CYS B 1 248 ? 5.566 44.844 3.988 1 96.12 248 CYS B C 1
ATOM 4577 O O . CYS B 1 248 ? 5.855 45.906 4.57 1 96.12 248 CYS B O 1
ATOM 4579 N N . PRO B 1 249 ? 5.008 44.781 2.77 1 95.38 249 PRO B N 1
ATOM 4580 C CA . PRO B 1 249 ? 4.887 46.031 2.021 1 95.38 249 PRO B CA 1
ATOM 4581 C C . PRO B 1 249 ? 3.861 46.969 2.629 1 95.38 249 PRO B C 1
ATOM 4583 O O . PRO B 1 249 ? 2.811 46.531 3.104 1 95.38 249 PRO B O 1
ATOM 4586 N N . ALA B 1 250 ? 4.152 48.219 2.494 1 95.5 250 ALA B N 1
ATOM 4587 C CA . ALA B 1 250 ? 3.287 49.25 3.064 1 95.5 250 ALA B CA 1
ATOM 4588 C C . ALA B 1 250 ? 1.883 49.156 2.475 1 95.5 250 ALA B C 1
ATOM 4590 O O . ALA B 1 250 ? 1.716 49.156 1.253 1 95.5 250 ALA B O 1
ATOM 4591 N N . GLY B 1 251 ? 0.968 49 3.361 1 96.12 251 GLY B N 1
ATOM 4592 C CA . GLY B 1 251 ? -0.43 49.094 2.965 1 96.12 251 GLY B CA 1
ATOM 4593 C C . GLY B 1 251 ? -0.957 47.781 2.389 1 96.12 251 GLY B C 1
ATOM 4594 O O . GLY B 1 251 ? -2.133 47.688 2.029 1 96.12 251 GLY B O 1
ATOM 4595 N N . VAL B 1 252 ? -0.159 46.844 2.297 1 94.88 252 VAL B N 1
ATOM 4596 C CA . VAL B 1 252 ? -0.562 45.562 1.7 1 94.88 252 VAL B CA 1
ATOM 4597 C C . VAL B 1 252 ? -0.841 44.562 2.799 1 94.88 252 VAL B C 1
ATOM 4599 O O . VAL B 1 252 ? 0.046 44.219 3.59 1 94.88 252 VAL B O 1
ATOM 4602 N N . THR B 1 253 ? -2.055 44.062 2.848 1 94.06 253 THR B N 1
ATOM 4603 C CA . THR B 1 253 ? -2.43 43.156 3.916 1 94.06 253 THR B CA 1
ATOM 4604 C C . THR B 1 253 ? -2.561 41.719 3.383 1 94.06 253 THR B C 1
ATOM 4606 O O . THR B 1 253 ? -2.461 40.75 4.145 1 94.06 253 THR B O 1
ATOM 4609 N N . GLU B 1 254 ? -2.75 41.562 2.061 1 89.06 254 GLU B N 1
ATOM 4610 C CA . GLU B 1 254 ? -2.877 40.25 1.45 1 89.06 254 GLU B CA 1
ATOM 4611 C C . GLU B 1 254 ? -1.514 39.562 1.272 1 89.06 254 GLU B C 1
ATOM 4613 O O . GLU B 1 254 ? -0.563 40.219 0.815 1 89.06 254 GLU B O 1
ATOM 4618 N N . ASN B 1 255 ? -1.418 38.312 1.631 1 89.12 255 ASN B N 1
ATOM 4619 C CA . ASN B 1 255 ? -0.193 37.531 1.497 1 89.12 255 ASN B CA 1
ATOM 4620 C C . ASN B 1 255 ? 0.971 38.188 2.236 1 89.12 255 ASN B C 1
ATOM 4622 O O . ASN B 1 255 ? 2.094 38.219 1.729 1 89.12 255 ASN B O 1
ATOM 4626 N N . ASN B 1 256 ? 0.628 38.875 3.268 1 93.62 256 ASN B N 1
ATOM 4627 C CA . ASN B 1 256 ? 1.601 39.5 4.164 1 93.62 256 ASN B CA 1
ATOM 4628 C C . ASN B 1 256 ? 1.835 38.625 5.406 1 93.62 256 ASN B C 1
ATOM 4630 O O . ASN B 1 256 ? 0.97 38.562 6.281 1 93.62 256 ASN B O 1
ATOM 4634 N N . PRO B 1 257 ? 2.996 38.031 5.457 1 94.56 257 PRO B N 1
ATOM 4635 C CA . PRO B 1 257 ? 3.225 37.062 6.551 1 94.56 257 PRO B CA 1
ATOM 4636 C C . PRO B 1 257 ? 3.123 37.719 7.926 1 94.56 257 PRO B C 1
ATOM 4638 O O . PRO B 1 257 ? 2.715 37.094 8.891 1 94.56 257 PRO B O 1
ATOM 4641 N N . VAL B 1 258 ? 3.453 38.938 8.039 1 96.19 258 VAL B N 1
ATOM 4642 C CA . VAL B 1 258 ? 3.369 39.656 9.32 1 96.19 258 VAL B CA 1
ATOM 4643 C C . VAL B 1 258 ? 1.907 39.812 9.727 1 96.19 258 VAL B C 1
ATOM 4645 O O . VAL B 1 258 ? 1.549 39.562 10.883 1 96.19 258 VAL B O 1
ATOM 4648 N N . ILE B 1 259 ? 1.123 40.156 8.781 1 95.25 259 ILE B N 1
ATOM 4649 C CA . ILE B 1 259 ? -0.309 40.281 9.023 1 95.25 259 ILE B CA 1
ATOM 4650 C C . ILE B 1 259 ? -0.91 38.938 9.352 1 95.25 259 ILE B C 1
ATOM 4652 O O . ILE B 1 259 ? -1.747 38.812 10.25 1 95.25 259 ILE B O 1
ATOM 4656 N N . ASP B 1 260 ? -0.474 37.906 8.648 1 93.5 260 ASP B N 1
ATOM 4657 C CA . ASP B 1 260 ? -0.967 36.562 8.898 1 93.5 260 ASP B CA 1
ATOM 4658 C C . ASP B 1 260 ? -0.66 36.125 10.328 1 93.5 260 ASP B C 1
ATOM 4660 O O . ASP B 1 260 ? -1.525 35.562 11.008 1 93.5 260 ASP B O 1
ATOM 4664 N N . ILE B 1 261 ? 0.504 36.344 10.711 1 94.5 261 ILE B N 1
ATOM 4665 C CA . ILE B 1 261 ? 0.931 35.938 12.047 1 94.5 261 ILE B CA 1
ATOM 4666 C C . ILE B 1 261 ? 0.102 36.656 13.094 1 94.5 261 ILE B C 1
ATOM 4668 O O . ILE B 1 261 ? -0.343 36.062 14.078 1 94.5 261 ILE B O 1
ATOM 4672 N N . LEU B 1 262 ? -0.055 37.969 12.875 1 94.69 262 LEU B N 1
ATOM 4673 C CA . LEU B 1 262 ? -0.861 38.75 13.805 1 94.69 262 LEU B CA 1
ATOM 4674 C C . LEU B 1 262 ? -2.291 38.219 13.859 1 94.69 262 LEU B C 1
ATOM 4676 O O . LEU B 1 262 ? -2.854 38.031 14.945 1 94.69 262 LEU B O 1
ATOM 4680 N N . LYS B 1 263 ? -2.793 37.938 12.719 1 93 263 LYS B N 1
ATOM 4681 C CA . LYS B 1 263 ? -4.184 37.5 12.602 1 93 263 LYS B CA 1
ATOM 4682 C C . LYS B 1 263 ? -4.395 36.125 13.242 1 93 263 LYS B C 1
ATOM 4684 O O . LYS B 1 263 ? -5.371 35.938 13.969 1 93 263 LYS B O 1
ATOM 4689 N N . TYR B 1 264 ? -3.484 35.219 13.047 1 92.12 264 TYR B N 1
ATOM 4690 C CA . TYR B 1 264 ? -3.789 33.844 13.336 1 92.12 264 TYR B CA 1
ATOM 4691 C C . TYR B 1 264 ? -3.049 33.344 14.586 1 92.12 264 TYR B C 1
ATOM 4693 O O . TYR B 1 264 ? -3.387 32.312 15.156 1 92.12 264 TYR B O 1
ATOM 4701 N N . VAL B 1 265 ? -2.104 34.094 15.023 1 92.62 265 VAL B N 1
ATOM 4702 C CA . VAL B 1 265 ? -1.328 33.656 16.172 1 92.62 265 VAL B CA 1
ATOM 4703 C C . VAL B 1 265 ? -1.455 34.656 17.312 1 92.62 265 VAL B C 1
ATOM 4705 O O . VAL B 1 265 ? -1.893 34.312 18.406 1 92.62 265 VAL B O 1
ATOM 4708 N N . VAL B 1 266 ? -1.24 35.938 17.016 1 92.88 266 VAL B N 1
ATOM 4709 C CA . VAL B 1 266 ? -1.086 36.938 18.062 1 92.88 266 VAL B CA 1
ATOM 4710 C C . VAL B 1 266 ? -2.455 37.312 18.625 1 92.88 266 VAL B C 1
ATOM 4712 O O . VAL B 1 266 ? -2.682 37.219 19.828 1 92.88 266 VAL B O 1
ATOM 4715 N N . PHE B 1 267 ? -3.338 37.656 17.719 1 91.81 267 PHE B N 1
ATOM 4716 C CA . PHE B 1 267 ? -4.633 38.125 18.203 1 91.81 267 PHE B CA 1
ATOM 4717 C C . PHE B 1 267 ? -5.406 37 18.875 1 91.81 267 PHE B C 1
ATOM 4719 O O . PHE B 1 267 ? -5.988 37.188 19.938 1 91.81 267 PHE B O 1
ATOM 4726 N N . PRO B 1 268 ? -5.383 35.812 18.297 1 86.12 268 PRO B N 1
ATOM 4727 C CA . PRO B 1 268 ? -6.086 34.719 18.969 1 86.12 268 PRO B CA 1
ATOM 4728 C C . PRO B 1 268 ? -5.496 34.406 20.344 1 86.12 268 PRO B C 1
ATOM 4730 O O . PRO B 1 268 ? -6.211 33.938 21.234 1 86.12 268 PRO B O 1
ATOM 4733 N N . TYR B 1 269 ? -4.254 34.594 20.469 1 83 269 TYR B N 1
ATOM 4734 C CA . TYR B 1 269 ? -3.594 34.312 21.734 1 83 269 TYR B CA 1
ATOM 4735 C C . TYR B 1 269 ? -3.965 35.344 22.797 1 83 269 TYR B C 1
ATOM 4737 O O . TYR B 1 269 ? -4.238 34.969 23.953 1 83 269 TYR B O 1
ATOM 4745 N N . TYR B 1 270 ? -3.988 36.562 22.422 1 77.5 270 TYR B N 1
ATOM 4746 C CA . TYR B 1 270 ? -4.234 37.656 23.375 1 77.5 270 TYR B CA 1
ATOM 4747 C C . TYR B 1 270 ? -5.703 38.062 23.359 1 77.5 270 TYR B C 1
ATOM 4749 O O . TYR B 1 270 ? -6.176 38.719 24.281 1 77.5 270 TYR B O 1
ATOM 4757 N N . GLN B 1 271 ? -6.484 37.625 22.375 1 68.38 271 GLN B N 1
ATOM 4758 C CA . GLN B 1 271 ? -7.922 37.75 22.156 1 68.38 271 GLN B CA 1
ATOM 4759 C C . GLN B 1 271 ? -8.367 39.219 22.125 1 68.38 271 GLN B C 1
ATOM 4761 O O . GLN B 1 271 ? -9.516 39.5 21.781 1 68.38 271 GLN B O 1
ATOM 4766 N N . GLU B 1 272 ? -7.586 40.25 22.344 1 79.69 272 GLU B N 1
ATOM 4767 C CA . GLU B 1 272 ? -8.242 41.531 22.531 1 79.69 272 GLU B CA 1
ATOM 4768 C C . GLU B 1 272 ? -7.586 42.625 21.688 1 79.69 272 GLU B C 1
ATOM 4770 O O . GLU B 1 272 ? -8.023 42.875 20.562 1 79.69 272 GLU B O 1
ATOM 4775 N N . ARG B 1 273 ? -6.633 43.344 22.078 1 89.44 273 ARG B N 1
ATOM 4776 C CA . ARG B 1 273 ? -6.055 44.531 21.438 1 89.44 273 ARG B CA 1
ATOM 4777 C C . ARG B 1 273 ? -4.531 44.469 21.469 1 89.44 273 ARG B C 1
ATOM 4779 O O . ARG B 1 273 ? -3.947 43.781 22.297 1 89.44 273 ARG B O 1
ATOM 4786 N N . LEU B 1 274 ? -3.943 45.031 20.438 1 93 274 LEU B N 1
ATOM 4787 C CA . LEU B 1 274 ? -2.494 45.094 20.297 1 93 274 LEU B CA 1
ATOM 4788 C C . LEU B 1 274 ? -2.014 46.562 20.312 1 93 274 LEU B C 1
ATOM 4790 O O . LEU B 1 274 ? -2.623 47.406 19.672 1 93 274 LEU B O 1
ATOM 4794 N N . THR B 1 275 ? -1.061 46.75 21.047 1 93.62 275 THR B N 1
ATOM 4795 C CA . THR B 1 275 ? -0.452 48.094 21.062 1 93.62 275 THR B CA 1
ATOM 4796 C C . THR B 1 275 ? 0.641 48.188 20 1 93.62 275 THR B C 1
ATOM 4798 O O . THR B 1 275 ? 1.546 47.344 19.953 1 93.62 275 THR B O 1
ATOM 4801 N N . ILE B 1 276 ? 0.566 49.156 19.172 1 94.88 276 ILE B N 1
ATOM 4802 C CA . ILE B 1 276 ? 1.595 49.469 18.188 1 94.88 276 ILE B CA 1
ATOM 4803 C C . ILE B 1 276 ? 2.246 50.812 18.516 1 94.88 276 ILE B C 1
ATOM 4805 O O . ILE B 1 276 ? 1.587 51.844 18.484 1 94.88 276 ILE B O 1
ATOM 4809 N N . ASN B 1 277 ? 3.461 50.781 18.781 1 93.38 277 ASN B N 1
ATOM 4810 C CA . ASN B 1 277 ? 4.195 52 19.109 1 93.38 277 ASN B CA 1
ATOM 4811 C C . ASN B 1 277 ? 4.66 52.719 17.844 1 93.38 277 ASN B C 1
ATOM 4813 O O . ASN B 1 277 ? 5.391 52.156 17.031 1 93.38 277 ASN B O 1
ATOM 4817 N N . ARG B 1 278 ? 4.176 53.875 17.656 1 91.38 278 ARG B N 1
ATOM 4818 C CA . ARG B 1 278 ? 4.578 54.75 16.562 1 91.38 278 ARG B CA 1
ATOM 4819 C C . ARG B 1 278 ? 5.254 56 17.109 1 91.38 278 ARG B C 1
ATOM 4821 O O . ARG B 1 278 ? 5.004 56.406 18.25 1 91.38 278 ARG B O 1
ATOM 4828 N N . PRO B 1 279 ? 6.117 56.531 16.312 1 90.19 279 PRO B N 1
ATOM 4829 C CA . PRO B 1 279 ? 6.672 57.844 16.734 1 90.19 279 PRO B CA 1
ATOM 4830 C C . PRO B 1 279 ? 5.598 58.875 17 1 90.19 279 PRO B C 1
ATOM 4832 O O . PRO B 1 279 ? 4.562 58.875 16.328 1 90.19 279 PRO B O 1
ATOM 4835 N N . GLU B 1 280 ? 5.891 59.812 17.906 1 89.94 280 GLU B N 1
ATOM 4836 C CA . GLU B 1 280 ? 4.949 60.906 18.219 1 89.94 280 GLU B CA 1
ATOM 4837 C C . GLU B 1 280 ? 4.613 61.719 16.984 1 89.94 280 GLU B C 1
ATOM 4839 O O . GLU B 1 280 ? 3.479 62.156 16.812 1 89.94 280 GLU B O 1
ATOM 4844 N N . SER B 1 281 ? 5.578 61.875 16.172 1 88.81 281 SER B N 1
ATOM 4845 C CA . SER B 1 281 ? 5.426 62.656 14.953 1 88.81 281 SER B CA 1
ATOM 4846 C C . SER B 1 281 ? 4.461 61.969 13.984 1 88.81 281 SER B C 1
ATOM 4848 O O . SER B 1 281 ? 3.945 62.625 13.062 1 88.81 281 SER B O 1
ATOM 4850 N N . LYS B 1 282 ? 4.199 60.719 14.266 1 89.12 282 LYS B N 1
ATOM 4851 C CA . LYS B 1 282 ? 3.32 59.969 13.375 1 89.12 282 LYS B CA 1
ATOM 4852 C C . LYS B 1 282 ? 2.045 59.562 14.094 1 89.12 282 LYS B C 1
ATOM 4854 O O . LYS B 1 282 ? 1.465 58.5 13.773 1 89.12 282 LYS B O 1
ATOM 4859 N N . GLY B 1 283 ? 1.731 60.25 15.219 1 87.81 283 GLY B N 1
ATOM 4860 C CA . GLY B 1 283 ? 0.467 60.031 15.906 1 87.81 283 GLY B CA 1
ATOM 4861 C C . GLY B 1 283 ? 0.615 59.25 17.203 1 87.81 283 GLY B C 1
ATOM 4862 O O . GLY B 1 283 ? -0.352 59.094 17.953 1 87.81 283 GLY B O 1
ATOM 4863 N N . GLY B 1 284 ? 1.861 58.719 17.531 1 91.19 284 GLY B N 1
ATOM 4864 C CA . GLY B 1 284 ? 2.117 58 18.781 1 91.19 284 GLY B CA 1
ATOM 4865 C C . GLY B 1 284 ? 1.53 56.625 18.812 1 91.19 284 GLY B C 1
ATOM 4866 O O . GLY B 1 284 ? 1.012 56.125 17.797 1 91.19 284 GLY B O 1
ATOM 4867 N N . PRO B 1 285 ? 1.606 56.031 20.031 1 94.38 285 PRO B N 1
ATOM 4868 C CA . PRO B 1 285 ? 1.133 54.656 20.172 1 94.38 285 PRO B CA 1
ATOM 4869 C C . PRO B 1 285 ? -0.377 54.531 19.984 1 94.38 285 PRO B C 1
ATOM 4871 O O . PRO B 1 285 ? -1.13 55.438 20.391 1 94.38 285 PRO B O 1
ATOM 4874 N N . VAL B 1 286 ? -0.733 53.438 19.391 1 94.69 286 VAL B N 1
ATOM 4875 C CA . VAL B 1 286 ? -2.152 53.156 19.203 1 94.69 286 VAL B CA 1
ATOM 4876 C C . VAL B 1 286 ? -2.467 51.75 19.688 1 94.69 286 VAL B C 1
ATOM 4878 O O . VAL B 1 286 ? -1.605 50.875 19.672 1 94.69 286 VAL B O 1
ATOM 4881 N N . GLU B 1 287 ? -3.658 51.594 20.219 1 94.94 287 GLU B N 1
ATOM 4882 C CA . GLU B 1 287 ? -4.215 50.281 20.578 1 94.94 287 GLU B CA 1
ATOM 4883 C C . GLU B 1 287 ? -5.309 49.875 19.609 1 94.94 287 GLU B C 1
ATOM 4885 O O . GLU B 1 287 ? -6.297 50.594 19.422 1 94.94 287 GLU B O 1
ATOM 4890 N N . VAL B 1 288 ? -5.086 48.75 19 1 95.25 288 VAL B N 1
ATOM 4891 C CA . VAL B 1 288 ? -5.969 48.406 17.891 1 95.25 288 VAL B CA 1
ATOM 4892 C C . VAL B 1 288 ? -6.426 46.969 18.016 1 95.25 288 VAL B C 1
ATOM 4894 O O . VAL B 1 288 ? -5.68 46.094 18.5 1 95.25 288 VAL B O 1
ATOM 4897 N N . ASP B 1 289 ? -7.633 46.688 17.672 1 94.62 289 ASP B N 1
ATOM 4898 C CA . ASP B 1 289 ? -8 45.312 17.359 1 94.62 289 ASP B CA 1
ATOM 4899 C C . ASP B 1 289 ? -7.633 44.969 15.922 1 94.62 289 ASP B C 1
ATOM 4901 O O . ASP B 1 289 ? -7.035 45.781 15.211 1 94.62 289 ASP B O 1
ATOM 4905 N N . PHE B 1 290 ? -7.922 43.781 15.516 1 93.56 290 PHE B N 1
ATOM 4906 C CA . PHE B 1 290 ? -7.418 43.344 14.219 1 93.56 290 PHE B CA 1
ATOM 4907 C C . PHE B 1 290 ? -8.062 44.156 13.094 1 93.56 290 PHE B C 1
ATOM 4909 O O . PHE B 1 290 ? -7.391 44.5 12.125 1 93.56 290 PHE B O 1
ATOM 4916 N N . HIS B 1 291 ? -9.359 44.344 13.156 1 94.56 291 HIS B N 1
ATOM 4917 C CA . HIS B 1 291 ? -10.055 45.094 12.125 1 94.56 291 HIS B CA 1
ATOM 4918 C C . HIS B 1 291 ? -9.477 46.531 12.008 1 94.56 291 HIS B C 1
ATOM 4920 O O . HIS B 1 291 ? -9.25 47 10.906 1 94.56 291 HIS B O 1
ATOM 4926 N N . GLU B 1 292 ? -9.258 47.125 13.102 1 96 292 GLU B N 1
ATOM 4927 C CA . GLU B 1 292 ? -8.664 48.438 13.133 1 96 292 GLU B CA 1
ATOM 4928 C C . GLU B 1 292 ? -7.25 48.438 12.555 1 96 292 GLU B C 1
ATOM 4930 O O . GLU B 1 292 ? -6.859 49.344 11.836 1 96 292 GLU B O 1
ATOM 4935 N N . LEU B 1 293 ? -6.57 47.406 12.953 1 96.06 293 LEU B N 1
ATOM 4936 C CA . LEU B 1 293 ? -5.207 47.281 12.453 1 96.06 293 LEU B CA 1
ATOM 4937 C C . LEU B 1 293 ? -5.191 47.25 10.93 1 96.06 293 LEU B C 1
ATOM 4939 O O . LEU B 1 293 ? -4.402 47.938 10.297 1 96.06 293 LEU B O 1
ATOM 4943 N N . ILE B 1 294 ? -6.039 46.438 10.32 1 96.81 294 ILE B N 1
ATOM 4944 C CA . ILE B 1 294 ? -6.102 46.281 8.875 1 96.81 294 ILE B CA 1
ATOM 4945 C C . ILE B 1 294 ? -6.441 47.625 8.227 1 96.81 294 ILE B C 1
ATOM 4947 O O . ILE B 1 294 ? -5.809 48.031 7.25 1 96.81 294 ILE B O 1
ATOM 4951 N N . ASN B 1 295 ? -7.34 48.281 8.773 1 96.81 295 ASN B N 1
ATOM 4952 C CA . ASN B 1 295 ? -7.75 49.562 8.25 1 96.81 295 ASN B CA 1
ATOM 4953 C C . ASN B 1 295 ? -6.605 50.594 8.305 1 96.81 295 ASN B C 1
ATOM 4955 O O . ASN B 1 295 ? -6.332 51.281 7.32 1 96.81 295 ASN B O 1
ATOM 4959 N N . LEU B 1 296 ? -5.988 50.688 9.414 1 96.31 296 LEU B N 1
ATOM 4960 C CA . LEU B 1 296 ? -4.898 51.656 9.602 1 96.31 296 LEU B CA 1
ATOM 4961 C C . LEU B 1 296 ? -3.721 51.312 8.695 1 96.31 296 LEU B C 1
ATOM 4963 O O . LEU B 1 296 ? -3.072 52.188 8.148 1 96.31 296 LEU B O 1
ATOM 4967 N N . TYR B 1 297 ? -3.438 50 8.555 1 97.06 297 TYR B N 1
ATOM 4968 C CA . TYR B 1 297 ? -2.293 49.594 7.746 1 97.06 297 TYR B CA 1
ATOM 4969 C C . TYR B 1 297 ? -2.555 49.844 6.266 1 97.06 297 TYR B C 1
ATOM 4971 O O . TYR B 1 297 ? -1.685 50.344 5.551 1 97.06 297 TYR B O 1
ATOM 4979 N N . GLU B 1 298 ? -3.699 49.5 5.781 1 97.31 298 GLU B N 1
ATOM 4980 C CA . GLU B 1 298 ? -4.059 49.688 4.379 1 97.31 298 GLU B CA 1
ATOM 4981 C C . GLU B 1 298 ? -4.051 51.156 3.998 1 97.31 298 GLU B C 1
ATOM 4983 O O . GLU B 1 298 ? -3.766 51.5 2.852 1 97.31 298 GLU B O 1
ATOM 4988 N N . ASN B 1 299 ? -4.332 52 4.984 1 96 299 ASN B N 1
ATOM 4989 C CA . ASN B 1 299 ? -4.332 53.438 4.742 1 96 299 ASN B CA 1
ATOM 4990 C C . ASN B 1 299 ? -2.98 54.062 5.07 1 96 299 ASN B C 1
ATOM 4992 O O . ASN B 1 299 ? -2.857 55.281 5.145 1 96 299 ASN B O 1
ATOM 4996 N N . GLN B 1 300 ? -2.051 53.219 5.371 1 95.12 300 GLN B N 1
ATOM 4997 C CA . GLN B 1 300 ? -0.653 53.594 5.562 1 95.12 300 GLN B CA 1
ATOM 4998 C C . GLN B 1 300 ? -0.489 54.531 6.77 1 95.12 300 GLN B C 1
ATOM 5000 O O . GLN B 1 300 ? 0.329 55.438 6.75 1 95.12 300 GLN B O 1
ATOM 5005 N N . LYS B 1 301 ? -1.345 54.312 7.68 1 94.94 301 LYS B N 1
ATOM 5006 C CA . LYS B 1 301 ? -1.235 55.031 8.93 1 94.94 301 LYS B CA 1
ATOM 5007 C C . LYS B 1 301 ? -0.31 54.312 9.914 1 94.94 301 LYS B C 1
ATOM 5009 O O . LYS B 1 301 ? 0.084 54.906 10.93 1 94.94 301 LYS B O 1
ATOM 5014 N N . ILE B 1 302 ? -0.027 53.125 9.633 1 95.75 302 ILE B N 1
ATOM 5015 C CA . ILE B 1 302 ? 0.974 52.375 10.359 1 95.75 302 ILE B CA 1
ATOM 5016 C C . ILE B 1 302 ? 2.111 51.969 9.422 1 95.75 302 ILE B C 1
ATOM 5018 O O . ILE B 1 302 ? 1.875 51.375 8.367 1 95.75 302 ILE B O 1
ATOM 5022 N N . HIS B 1 303 ? 3.287 52.344 9.781 1 95.88 303 HIS B N 1
ATOM 5023 C CA . HIS B 1 303 ? 4.457 52 8.984 1 95.88 303 HIS B CA 1
ATOM 5024 C C . HIS B 1 303 ? 4.844 50.531 9.188 1 95.88 303 HIS B C 1
ATOM 5026 O O . HIS B 1 303 ? 4.766 50 10.305 1 95.88 303 HIS B O 1
ATOM 5032 N N . PRO B 1 304 ? 5.344 49.906 8.117 1 97 304 PRO B N 1
ATOM 5033 C CA . PRO B 1 304 ? 5.742 48.5 8.219 1 97 304 PRO B CA 1
ATOM 5034 C C . PRO B 1 304 ? 6.699 48.25 9.375 1 97 304 PRO B C 1
ATOM 5036 O O . PRO B 1 304 ? 6.594 47.219 10.047 1 97 304 PRO B O 1
ATOM 5039 N N . VAL B 1 305 ? 7.625 49.125 9.57 1 96.94 305 VAL B N 1
ATOM 5040 C CA . VAL B 1 305 ? 8.617 48.938 10.625 1 96.94 305 VAL B CA 1
ATOM 5041 C C . VAL B 1 305 ? 7.93 48.906 11.984 1 96.94 305 VAL B C 1
ATOM 5043 O O . VAL B 1 305 ? 8.281 48.062 12.828 1 96.94 305 VAL B O 1
ATOM 5046 N N . ASP B 1 306 ? 6.957 49.781 12.211 1 96.94 306 ASP B N 1
ATOM 5047 C CA . ASP B 1 306 ? 6.215 49.781 13.469 1 96.94 306 ASP B CA 1
ATOM 5048 C C . ASP B 1 306 ? 5.406 48.5 13.641 1 96.94 306 ASP B C 1
ATOM 5050 O O . ASP B 1 306 ? 5.328 47.938 14.75 1 96.94 306 ASP B O 1
ATOM 5054 N N . LEU B 1 307 ? 4.805 48.094 12.57 1 97.25 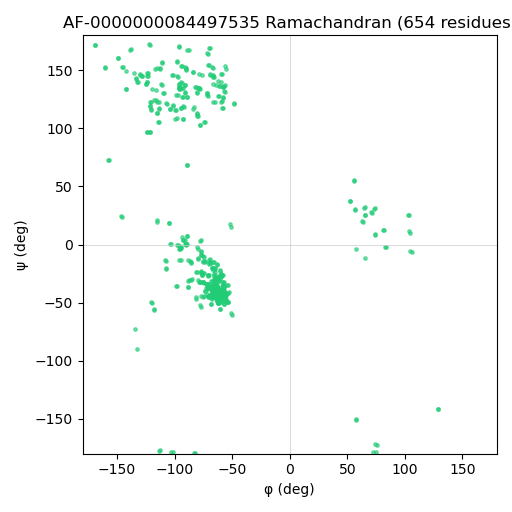307 LEU B N 1
ATOM 5055 C CA . LEU B 1 307 ? 4.035 46.844 12.594 1 97.25 307 LEU B CA 1
ATOM 5056 C C . LEU B 1 307 ? 4.93 45.656 12.922 1 97.25 307 LEU B C 1
ATOM 5058 O O . LEU B 1 307 ? 4.57 44.812 13.742 1 97.25 307 LEU B O 1
ATOM 5062 N N . LYS B 1 308 ? 6.059 45.594 12.258 1 97.81 308 LYS B N 1
ATOM 5063 C CA . LYS B 1 308 ? 7.02 44.5 12.477 1 97.81 308 LYS B CA 1
ATOM 5064 C C . LYS B 1 308 ? 7.504 44.5 13.922 1 97.81 308 LYS B C 1
ATOM 5066 O O . LYS B 1 308 ? 7.621 43.438 14.523 1 97.81 308 LYS B O 1
ATOM 5071 N N . ASN B 1 309 ? 7.785 45.625 14.406 1 97.19 309 ASN B N 1
ATOM 5072 C CA . ASN B 1 309 ? 8.234 45.719 15.797 1 97.19 309 ASN B CA 1
ATOM 5073 C C . ASN B 1 309 ? 7.172 45.188 16.766 1 97.19 309 ASN B C 1
ATOM 5075 O O . ASN B 1 309 ? 7.484 44.438 17.688 1 97.19 309 ASN B O 1
ATOM 5079 N N . ALA B 1 310 ? 5.98 45.594 16.578 1 96.38 310 ALA B N 1
ATOM 5080 C CA . ALA B 1 310 ? 4.879 45.125 17.406 1 96.38 310 ALA B CA 1
ATOM 5081 C C . ALA B 1 310 ? 4.707 43.625 17.297 1 96.38 310 ALA B C 1
ATOM 5083 O O . ALA B 1 310 ? 4.484 42.938 18.297 1 96.38 310 ALA B O 1
ATOM 5084 N N . ALA B 1 311 ? 4.781 43.125 16.094 1 97 311 ALA B N 1
ATOM 5085 C CA . ALA B 1 311 ? 4.66 41.688 15.859 1 97 311 ALA B CA 1
ATOM 5086 C C . ALA B 1 311 ? 5.773 40.938 16.562 1 97 311 ALA B C 1
ATOM 5088 O O . ALA B 1 311 ? 5.516 39.938 17.234 1 97 311 ALA B O 1
ATOM 5089 N N . ALA B 1 312 ? 7 41.375 16.375 1 97.69 312 ALA B N 1
ATOM 5090 C CA . ALA B 1 312 ? 8.148 40.719 16.984 1 97.69 312 ALA B CA 1
ATOM 5091 C C . ALA B 1 312 ? 8 40.625 18.516 1 97.69 312 ALA B C 1
ATOM 5093 O O . ALA B 1 312 ? 8.227 39.594 19.109 1 97.69 312 ALA B O 1
ATOM 5094 N N . GLU B 1 313 ? 7.613 41.719 19.078 1 96.75 313 GLU B N 1
ATOM 5095 C CA . GLU B 1 313 ? 7.438 41.781 20.516 1 96.75 313 GLU B CA 1
ATOM 5096 C C . GLU B 1 313 ? 6.359 40.812 20.984 1 96.75 313 GLU B C 1
ATOM 5098 O O . GLU B 1 313 ? 6.527 40.094 21.984 1 96.75 313 GLU B O 1
ATOM 5103 N N . SER B 1 314 ? 5.281 40.812 20.297 1 96 314 SER B N 1
ATOM 5104 C CA . SER B 1 314 ? 4.184 39.938 20.641 1 96 314 SER B CA 1
ATOM 5105 C C . SER B 1 314 ? 4.609 38.469 20.516 1 96 314 SER B C 1
ATOM 5107 O O . SER B 1 314 ? 4.289 37.656 21.375 1 96 314 SER B O 1
ATOM 5109 N N . ILE B 1 315 ? 5.281 38.156 19.438 1 96.62 315 ILE B N 1
ATOM 5110 C CA . ILE B 1 315 ? 5.73 36.781 19.188 1 96.62 315 ILE B CA 1
ATOM 5111 C C . ILE B 1 315 ? 6.691 36.344 20.297 1 96.62 315 ILE B C 1
ATOM 5113 O O . ILE B 1 315 ? 6.602 35.219 20.797 1 96.62 315 ILE B O 1
ATOM 5117 N N . ILE B 1 316 ? 7.609 37.219 20.672 1 97.12 316 ILE B N 1
ATOM 5118 C CA . ILE B 1 316 ? 8.57 36.938 21.734 1 97.12 316 ILE B CA 1
ATOM 5119 C C . ILE B 1 316 ? 7.836 36.625 23.031 1 97.12 316 ILE B C 1
ATOM 5121 O O . ILE B 1 316 ? 8.195 35.688 23.75 1 97.12 316 ILE B O 1
ATOM 5125 N N . ASN B 1 317 ? 6.797 37.344 23.281 1 95.56 317 ASN B N 1
ATOM 5126 C CA . ASN B 1 317 ? 6.023 37.156 24.5 1 95.56 317 ASN B CA 1
ATOM 5127 C C . ASN B 1 317 ? 5.285 35.812 24.484 1 95.56 317 ASN B C 1
ATOM 5129 O O . ASN B 1 317 ? 5.066 35.219 25.531 1 95.56 317 ASN B O 1
ATOM 5133 N N . ILE B 1 318 ? 4.922 35.375 23.359 1 94.5 318 ILE B N 1
ATOM 5134 C CA . ILE B 1 318 ? 4.184 34.125 23.219 1 94.5 318 ILE B CA 1
ATOM 5135 C C . ILE B 1 318 ? 5.152 32.969 23.266 1 94.5 318 ILE B C 1
ATOM 5137 O O . ILE B 1 318 ? 4.922 31.984 24 1 94.5 318 ILE B O 1
ATOM 5141 N N . ILE B 1 319 ? 6.234 33.062 22.531 1 95.25 319 ILE B N 1
ATOM 5142 C CA . ILE B 1 319 ? 7.137 31.922 22.312 1 95.25 319 ILE B CA 1
ATOM 5143 C C . ILE B 1 319 ? 8.133 31.828 23.469 1 95.25 319 ILE B C 1
ATOM 5145 O O . ILE B 1 319 ? 8.617 30.75 23.797 1 95.25 319 ILE B O 1
ATOM 5149 N N . GLY B 1 320 ? 8.461 32.938 24.062 1 95.25 320 GLY B N 1
ATOM 5150 C CA . GLY B 1 320 ? 9.461 32.969 25.109 1 95.25 320 GLY B CA 1
ATOM 5151 C C . GLY B 1 320 ? 9.227 31.969 26.203 1 95.25 320 GLY B C 1
ATOM 5152 O O . GLY B 1 320 ? 10.086 31.125 26.484 1 95.25 320 GLY B O 1
ATOM 5153 N N . PRO B 1 321 ? 8.094 32.062 26.859 1 94.94 321 PRO B N 1
ATOM 5154 C CA . PRO B 1 321 ? 7.785 31.125 27.938 1 94.94 321 PRO B CA 1
ATOM 5155 C C . PRO B 1 321 ? 7.809 29.672 27.469 1 94.94 321 PRO B C 1
ATOM 5157 O O . PRO B 1 321 ? 8.211 28.781 28.219 1 94.94 321 PRO B O 1
ATOM 5160 N N . VAL B 1 322 ? 7.324 29.391 26.297 1 95.25 322 VAL B N 1
ATOM 5161 C CA . VAL B 1 322 ? 7.316 28.047 25.734 1 95.25 322 VAL B CA 1
ATOM 5162 C C . VAL B 1 322 ? 8.75 27.547 25.562 1 95.25 322 VAL B C 1
ATOM 5164 O O . VAL B 1 322 ? 9.07 26.422 25.969 1 95.25 322 VAL B O 1
ATOM 5167 N N . ARG B 1 323 ? 9.57 28.375 24.922 1 95.56 323 ARG B N 1
ATOM 5168 C CA . ARG B 1 323 ? 10.977 28.047 24.719 1 95.56 323 ARG B CA 1
ATOM 5169 C C . ARG B 1 323 ? 11.672 27.734 26.031 1 95.56 323 ARG B C 1
ATOM 5171 O O . ARG B 1 323 ? 12.43 26.766 26.125 1 95.56 323 ARG B O 1
ATOM 5178 N N . GLU B 1 324 ? 11.43 28.5 27.047 1 94.62 324 GLU B N 1
ATOM 5179 C CA . GLU B 1 324 ? 12.039 28.312 28.359 1 94.62 324 GLU B CA 1
ATOM 5180 C C . GLU B 1 324 ? 11.625 26.969 28.969 1 94.62 324 GLU B C 1
ATOM 5182 O O . GLU B 1 324 ? 12.453 26.281 29.562 1 94.62 324 GLU B O 1
ATOM 5187 N N . LYS B 1 325 ? 10.438 26.656 28.844 1 93.44 325 LYS B N 1
ATOM 5188 C CA . LYS B 1 325 ? 9.922 25.391 29.406 1 93.44 325 LYS B CA 1
ATOM 5189 C C . LYS B 1 325 ? 10.555 24.203 28.703 1 93.44 325 LYS B C 1
ATOM 5191 O O . LYS B 1 325 ? 10.867 23.188 29.344 1 93.44 325 LYS B O 1
ATOM 5196 N N . ILE B 1 326 ? 10.664 24.281 27.422 1 92.56 326 ILE B N 1
ATOM 5197 C CA . ILE B 1 326 ? 11.188 23.141 26.672 1 92.56 326 ILE B CA 1
ATOM 5198 C C . ILE B 1 326 ? 12.68 23 26.938 1 92.56 326 ILE B C 1
ATOM 5200 O O . ILE B 1 326 ? 13.219 21.891 26.891 1 92.56 326 ILE B O 1
ATOM 5204 N N . GLU B 1 327 ? 13.383 24.078 27.078 1 86.88 327 GLU B N 1
ATOM 5205 C CA . GLU B 1 327 ? 14.812 24.047 27.359 1 86.88 327 GLU B CA 1
ATOM 5206 C C . GLU B 1 327 ? 15.078 23.578 28.781 1 86.88 327 GLU B C 1
ATOM 5208 O O . GLU B 1 327 ? 16.125 23 29.062 1 86.88 327 GLU B O 1
ATOM 5213 N N . GLY B 1 328 ? 14.273 23.969 29.672 1 80.69 328 GLY B N 1
ATOM 5214 C CA . GLY B 1 328 ? 14.438 23.562 31.062 1 80.69 328 GLY B CA 1
ATOM 5215 C C . GLY B 1 328 ? 14.117 22.094 31.297 1 80.69 328 GLY B C 1
ATOM 5216 O O . GLY B 1 328 ? 14.625 21.484 32.219 1 80.69 328 GLY B O 1
ATOM 5217 N N . ASP B 1 329 ? 13.344 21.406 30.641 1 66.88 329 ASP B N 1
ATOM 5218 C CA . ASP B 1 329 ? 13.023 20 30.75 1 66.88 329 ASP B CA 1
ATOM 5219 C C . ASP B 1 329 ? 14.117 19.125 30.141 1 66.88 329 ASP B C 1
ATOM 5221 O O . ASP B 1 329 ? 14.648 19.469 29.078 1 66.88 329 ASP B O 1
#

Radius of gyration: 33.32 Å; Cα contacts (8 Å, |Δi|>4): 1179; chains: 2; bounding box: 52×116×70 Å

Organism: NCBI:txid312540